Protein AF-A0A1J5NS57-F1 (afdb_monomer)

Secondary structure (DSSP, 8-state):
--------PPPEEEEEEEEHHHHHHHHHHGGG-TTEEEEEEEESSGGGHHHHHHHHTTTSSEEEESSHHHHHHHHHH---SS-EEEPPP-HHHHHHHHHHHTTTS-TTSEEEESS-HHHHHHHHHHTT---TT-EEE-TTS---HHHHHHHHHHHHHTTS-SEEEES-HHHHHHHHHTT--EEE----HHHHHHHHHHHHHHHHHHHHHHT-EEEEEEEEE-----SSSSHHHHHHHHHHHHHHHHHHHTT-EEEEEETTEEEEEEEHHHHHHHTTTTT--HHHHHHHHHH--EEEEEEEEESSHHHHHHHHHHHHHHHHHH-SS-EEEE-TTSEEEEEETSSS--EEES----HHHHHHHHHHTS-HHHHHHHHHHHHHHT-SSEEHHHHHHHHTS-HHHHHHHHHHHHHTTSEEEEEEE-SSSSSPPEEEEEE--

Organism: Neomoorella thermoacetica (NCBI:txid1525)

Nearest PDB structures (foldseek):
  6jkq-assembly1_B  TM=3.969E-01  e=1.183E-03  Trypanosoma cruzi
  6jkq-assembly1_A  TM=3.854E-01  e=3.258E-03  Trypanosoma cruzi
  6kja-assembly1_C-2  TM=3.743E-01  e=9.523E-03  Escherichia coli K-12
  6kj9-assembly1_A  TM=3.748E-01  e=2.193E-02  Escherichia coli K-12
  6jl6-assembly1_C  TM=3.712E-01  e=7.667E-02  Trypanosoma cruzi

Radius of gyration: 30.93 Å; Cα contacts (8 Å, |Δi|>4): 770; chains: 1; bounding box: 76×73×90 Å

Foldseek 3Di:
DDDPDPPPDQAAEEEEEEAPVLLVVLCVLCVVPPSHHYDYDHDPDLVCLLVSCVVCLVPGQAYEYAADSSVVVNVVRDDGPRHYYYLYDALQLVVVFLVVLVVQFDPLAEEEEQDDPVRVCVNQVVVVHDCPLYHYHHPPDPDPLVVSLCVRVVCVVVVSTQAYEYCDPVSVVVCVVVVGRYDHGGDDVVSSNVRVVVVSVVVVVVVLQQQFKKKKKKAWPDPDPDPDDPVLVVVLVVLVVLVVVLCVQLVKDKDDPDSRMIMIMHGNNSVCVSLVNQQADVSLVCCCVPVVIAMEMFMATANDPVRRVVRSVVQSVVDVVQDRHFGWYQYHQQWIWDRHHDNWIFIFHPDDPPPVLVVLCVLLVHDSRVVRQQVRLVVRVVDQKDFLVSRCVRSSHDSVVSVVSQVSCVVSPQKDFPDWDDPDPDDDTTTIIGGPD

pLDDT: mean 82.92, std 13.58, range [32.19, 97.94]

Mean predicted aligned error: 14.67 Å

Structure (mmCIF, N/CA/C/O backbone):
data_AF-A0A1J5NS57-F1
#
_entry.id   AF-A0A1J5NS57-F1
#
loop_
_atom_site.group_PDB
_atom_site.id
_atom_site.type_symbol
_atom_site.label_atom_id
_atom_site.label_alt_id
_atom_site.label_comp_id
_atom_site.label_asym_id
_atom_site.label_entity_id
_atom_site.label_seq_id
_atom_site.pdbx_PDB_ins_code
_atom_site.Cartn_x
_atom_site.Cartn_y
_atom_site.Cartn_z
_atom_site.occupancy
_atom_site.B_iso_or_equiv
_atom_site.auth_seq_id
_atom_site.auth_comp_id
_atom_site.auth_asym_id
_atom_site.auth_atom_id
_atom_site.pdbx_PDB_model_num
ATOM 1 N N . MET A 1 1 ? -5.841 -37.467 20.281 1.00 34.16 1 MET A N 1
ATOM 2 C CA . MET A 1 1 ? -5.002 -36.617 19.411 1.00 34.16 1 MET A CA 1
ATOM 3 C C . MET A 1 1 ? -5.866 -36.153 18.255 1.00 34.16 1 MET A C 1
ATOM 5 O O . MET A 1 1 ? -6.023 -36.894 17.295 1.00 34.16 1 MET A O 1
ATOM 9 N N . ALA A 1 2 ? -6.527 -35.006 18.408 1.00 32.19 2 ALA A N 1
ATOM 10 C CA . ALA A 1 2 ? -7.358 -34.447 17.350 1.00 32.19 2 ALA A CA 1
ATOM 11 C C . ALA A 1 2 ? -6.462 -33.715 16.346 1.00 32.19 2 ALA A C 1
ATOM 13 O O . ALA A 1 2 ? -5.554 -32.977 16.726 1.00 32.19 2 ALA A O 1
ATOM 14 N N . ILE A 1 3 ? -6.706 -34.021 15.080 1.00 33.84 3 ILE A N 1
ATOM 15 C CA . ILE A 1 3 ? -6.032 -33.526 13.889 1.00 33.84 3 ILE A CA 1
ATOM 16 C C . ILE A 1 3 ? -6.131 -31.996 13.879 1.00 33.84 3 ILE A C 1
ATOM 18 O O . ILE A 1 3 ? -7.230 -31.453 13.935 1.00 33.84 3 ILE A O 1
ATOM 22 N N . TYR A 1 4 ? -4.986 -31.311 13.831 1.00 33.78 4 TYR A N 1
ATOM 23 C CA . TYR A 1 4 ? -4.931 -29.882 13.532 1.00 33.78 4 TYR A CA 1
ATOM 24 C C . TYR A 1 4 ? -5.522 -29.676 12.132 1.00 33.78 4 TYR A C 1
ATOM 26 O O . TYR A 1 4 ? -4.878 -29.978 11.127 1.00 33.78 4 TYR A O 1
ATOM 34 N N . GLU A 1 5 ? -6.756 -29.180 12.063 1.00 33.94 5 GLU A N 1
ATOM 35 C CA . GLU A 1 5 ? -7.270 -28.546 10.856 1.00 33.94 5 GLU A CA 1
ATOM 36 C C . GLU A 1 5 ? -6.315 -27.404 10.498 1.00 33.94 5 GLU A C 1
ATOM 38 O O . GLU A 1 5 ? -6.108 -26.472 11.282 1.00 33.94 5 GLU A O 1
ATOM 43 N N . LYS A 1 6 ? -5.694 -27.497 9.316 1.00 35.91 6 LYS A N 1
ATOM 44 C CA . LYS A 1 6 ? -5.040 -26.362 8.666 1.00 35.91 6 LYS A CA 1
ATOM 45 C C . LYS A 1 6 ? -6.092 -25.260 8.543 1.00 35.91 6 LYS A C 1
ATOM 47 O O . LYS A 1 6 ? -6.909 -25.292 7.627 1.00 35.91 6 LYS A O 1
ATOM 52 N N . ARG A 1 7 ? -6.087 -24.307 9.480 1.00 37.50 7 ARG A N 1
ATOM 53 C CA . ARG A 1 7 ? -6.792 -23.032 9.330 1.00 37.50 7 ARG A CA 1
ATOM 54 C C . ARG A 1 7 ? -6.365 -22.466 7.978 1.00 37.50 7 ARG A C 1
ATOM 56 O O . ARG A 1 7 ? -5.174 -22.266 7.758 1.00 37.50 7 ARG A O 1
ATOM 63 N N . HIS A 1 8 ? -7.316 -22.293 7.064 1.00 42.19 8 HIS A N 1
ATOM 64 C CA . HIS A 1 8 ? -7.071 -21.605 5.806 1.00 42.19 8 HIS A CA 1
ATOM 65 C C . HIS A 1 8 ? -6.582 -20.194 6.137 1.00 42.19 8 HIS A C 1
ATOM 67 O O . HIS A 1 8 ? -7.363 -19.355 6.584 1.00 42.19 8 HIS A O 1
ATOM 73 N N . GLU A 1 9 ? -5.278 -19.966 5.984 1.00 49.66 9 GLU A N 1
ATOM 74 C CA . GLU A 1 9 ? -4.706 -18.625 6.024 1.00 49.66 9 GLU A CA 1
ATOM 75 C C . GLU A 1 9 ? -5.414 -17.781 4.952 1.00 49.66 9 GLU A C 1
ATOM 77 O O . GLU A 1 9 ? -5.597 -18.263 3.827 1.00 49.66 9 GLU A O 1
ATOM 82 N N . PRO A 1 10 ? -5.884 -16.564 5.280 1.00 53.59 10 PRO A N 1
ATOM 83 C CA . PRO A 1 10 ? -6.537 -15.708 4.304 1.00 53.59 10 PRO A CA 1
ATOM 84 C C . PRO A 1 10 ? -5.535 -15.369 3.202 1.00 53.59 10 PRO A C 1
ATOM 86 O O . PRO A 1 10 ? -4.432 -14.887 3.453 1.00 53.59 10 PRO A O 1
ATOM 89 N N . ILE A 1 11 ? -5.928 -15.684 1.976 1.00 68.12 11 ILE A N 1
ATOM 90 C CA . ILE A 1 11 ? -5.087 -15.585 0.793 1.00 68.12 11 ILE A CA 1
ATOM 91 C C . ILE A 1 11 ? -5.151 -14.142 0.278 1.00 68.12 11 ILE A C 1
ATOM 93 O O . ILE A 1 11 ? -6.219 -13.699 -0.145 1.00 68.12 11 ILE A O 1
ATOM 97 N N . PHE A 1 12 ? -4.024 -13.425 0.294 1.00 82.88 12 PHE A N 1
ATOM 98 C CA . PHE A 1 12 ? -3.944 -12.052 -0.214 1.00 82.88 12 PHE A CA 1
ATOM 99 C C . PHE A 1 12 ? -4.018 -12.068 -1.746 1.00 82.88 12 PHE A C 1
ATOM 101 O O . PHE A 1 12 ? -3.207 -12.728 -2.405 1.00 82.88 12 PHE A O 1
ATOM 108 N N . THR A 1 13 ? -5.013 -11.393 -2.318 1.00 91.06 13 THR A N 1
ATOM 109 C CA . THR A 1 13 ? -5.328 -11.475 -3.749 1.00 91.06 13 THR A CA 1
ATOM 110 C C . THR A 1 13 ? -4.775 -10.269 -4.499 1.00 91.06 13 THR A C 1
ATOM 112 O O . THR A 1 13 ? -5.080 -9.126 -4.169 1.00 91.06 13 THR A O 1
ATOM 115 N N . VAL A 1 14 ? -3.991 -10.519 -5.549 1.00 93.56 14 VAL A N 1
ATOM 116 C CA . VAL A 1 14 ? -3.338 -9.479 -6.356 1.00 93.56 14 VAL A CA 1
ATOM 117 C C . VAL A 1 14 ? -3.740 -9.626 -7.822 1.00 93.56 14 VAL A C 1
ATOM 119 O O . VAL A 1 14 ? -3.496 -10.668 -8.432 1.00 93.56 14 VAL A O 1
ATOM 122 N N . ALA A 1 15 ? -4.321 -8.583 -8.416 1.00 95.25 15 ALA A N 1
ATOM 123 C CA . ALA A 1 15 ? -4.555 -8.539 -9.859 1.00 95.25 15 ALA A CA 1
ATOM 124 C C . ALA A 1 15 ? -3.258 -8.178 -10.592 1.00 95.25 15 ALA A C 1
ATOM 126 O O . ALA A 1 15 ? -2.667 -7.138 -10.321 1.00 95.25 15 ALA A O 1
ATOM 127 N N . VAL A 1 16 ? -2.827 -9.005 -11.542 1.00 96.56 16 VAL A N 1
ATOM 128 C CA . VAL A 1 16 ? -1.645 -8.764 -12.376 1.00 96.56 16 VAL A CA 1
ATOM 129 C C . VAL A 1 16 ? -2.092 -8.224 -13.729 1.00 96.56 16 VAL A C 1
ATOM 131 O O . VAL A 1 16 ? -2.644 -8.967 -14.541 1.00 96.56 16 VAL A O 1
ATOM 134 N N . VAL A 1 17 ? -1.848 -6.940 -13.974 1.00 95.75 17 VAL A N 1
ATOM 135 C CA . VAL A 1 17 ? -2.260 -6.225 -15.188 1.00 95.75 17 VAL A CA 1
ATOM 136 C C . VAL A 1 17 ? -1.058 -6.029 -16.103 1.00 95.75 17 VAL A C 1
ATOM 138 O O . VAL A 1 17 ? -0.048 -5.449 -15.709 1.00 95.75 17 VAL A O 1
ATOM 141 N N . GLY A 1 18 ? -1.149 -6.505 -17.339 1.00 93.25 18 GLY A N 1
ATOM 142 C CA . GLY A 1 18 ? -0.015 -6.469 -18.255 1.00 93.25 18 GLY A CA 1
ATOM 143 C C . GLY A 1 18 ? -0.306 -7.093 -19.614 1.00 93.25 18 GLY A C 1
ATOM 144 O O . GLY A 1 18 ? -1.367 -7.684 -19.809 1.00 93.25 18 GLY A O 1
ATOM 145 N N . PRO A 1 19 ? 0.653 -7.048 -20.547 1.00 91.06 19 PRO A N 1
ATOM 146 C CA . PRO A 1 19 ? 0.601 -7.867 -21.748 1.00 91.06 19 PRO A CA 1
ATOM 147 C C . PRO A 1 19 ? 0.589 -9.366 -21.402 1.00 91.06 19 PRO A C 1
ATOM 149 O O . PRO A 1 19 ? 1.212 -9.793 -20.427 1.00 91.06 19 PRO A O 1
ATOM 152 N N . VAL A 1 20 ? -0.096 -10.174 -22.219 1.00 91.38 20 VAL A N 1
ATOM 153 C CA . VAL A 1 20 ? -0.366 -11.611 -21.971 1.00 91.38 20 VAL A CA 1
ATOM 154 C C . VAL A 1 20 ? 0.871 -12.409 -21.531 1.00 91.38 20 VAL A C 1
ATOM 156 O O . VAL A 1 20 ? 0.817 -13.178 -20.574 1.00 91.38 20 VAL A O 1
ATOM 159 N N . ASP A 1 21 ? 1.997 -12.233 -22.214 1.00 90.50 21 ASP A N 1
ATOM 160 C CA . ASP A 1 21 ? 3.257 -12.926 -21.938 1.00 90.50 21 ASP A CA 1
ATOM 161 C C . ASP A 1 21 ? 3.867 -12.539 -20.585 1.00 90.50 21 ASP A C 1
ATOM 163 O O . ASP A 1 21 ? 4.327 -13.413 -19.849 1.00 90.50 21 ASP A O 1
ATOM 167 N N . LEU A 1 22 ? 3.824 -11.254 -20.222 1.00 93.06 22 LEU A N 1
ATOM 168 C CA . LEU A 1 22 ? 4.337 -10.777 -18.939 1.00 93.06 22 LEU A CA 1
ATOM 169 C C . LEU A 1 22 ? 3.433 -11.192 -17.779 1.00 93.06 22 LEU A C 1
ATOM 171 O O . LEU A 1 22 ? 3.941 -11.570 -16.721 1.00 93.06 22 LEU A O 1
ATOM 175 N N . VAL A 1 23 ? 2.112 -11.193 -17.980 1.00 95.38 23 VAL A N 1
ATOM 176 C CA . VAL A 1 23 ? 1.160 -11.731 -16.998 1.00 95.38 23 VAL A CA 1
ATOM 177 C C . VAL A 1 23 ? 1.462 -13.206 -16.747 1.00 95.38 23 VAL A C 1
ATOM 179 O O . VAL A 1 23 ? 1.704 -13.586 -15.605 1.00 95.38 23 VAL A O 1
ATOM 182 N N . ASN A 1 24 ? 1.555 -14.025 -17.797 1.00 94.00 24 ASN A N 1
ATOM 183 C CA . ASN A 1 24 ? 1.862 -15.452 -17.665 1.00 94.00 24 ASN A CA 1
ATOM 184 C C . ASN A 1 24 ? 3.211 -15.700 -16.971 1.00 94.00 24 ASN A C 1
ATOM 186 O O . ASN A 1 24 ? 3.302 -16.551 -16.085 1.00 94.00 24 ASN A O 1
ATOM 190 N N . LYS A 1 25 ? 4.246 -14.925 -17.321 1.00 93.50 25 LYS A N 1
ATOM 191 C CA . LYS A 1 25 ? 5.561 -14.991 -16.665 1.00 93.50 25 LYS A CA 1
ATOM 192 C C . LYS A 1 25 ? 5.462 -14.675 -15.170 1.00 93.50 25 LYS A C 1
ATOM 194 O O . LYS A 1 25 ? 6.023 -15.398 -14.351 1.00 93.50 25 LYS A O 1
ATOM 199 N N . THR A 1 26 ? 4.707 -13.641 -14.811 1.00 94.75 26 THR A N 1
ATOM 200 C CA . THR A 1 26 ? 4.504 -13.219 -13.416 1.00 94.75 26 THR A CA 1
ATOM 201 C C . THR A 1 26 ? 3.738 -14.279 -12.622 1.00 94.75 26 THR A C 1
ATOM 203 O O . THR A 1 26 ? 4.151 -14.637 -11.521 1.00 94.75 26 THR A O 1
ATOM 206 N N . LEU A 1 27 ? 2.680 -14.856 -13.205 1.00 93.75 27 LEU A N 1
ATOM 207 C CA . LEU A 1 27 ? 1.918 -15.958 -12.607 1.00 93.75 27 LEU A CA 1
ATOM 208 C C . LEU A 1 27 ? 2.791 -17.198 -12.359 1.00 93.75 27 LEU A C 1
ATOM 210 O O . LEU A 1 27 ? 2.662 -17.840 -11.322 1.00 93.75 27 LEU A O 1
ATOM 214 N N . CYS A 1 28 ? 3.717 -17.519 -13.266 1.00 91.50 28 CYS A N 1
ATOM 215 C CA . CYS A 1 28 ? 4.641 -18.642 -13.087 1.00 91.50 28 CYS A CA 1
ATOM 216 C C . CYS A 1 28 ? 5.635 -18.412 -11.933 1.00 91.50 28 CYS A C 1
ATOM 218 O O . CYS A 1 28 ? 5.943 -19.339 -11.177 1.00 91.50 28 CYS A O 1
ATOM 220 N N . LEU A 1 29 ? 6.126 -17.179 -11.777 1.00 90.25 29 LEU A N 1
ATOM 221 C CA . LEU A 1 29 ? 7.046 -16.797 -10.698 1.00 90.25 29 LEU A CA 1
ATOM 222 C C . LEU A 1 29 ? 6.356 -16.742 -9.323 1.00 90.25 29 LEU A C 1
ATOM 224 O O . LEU A 1 29 ? 7.022 -16.898 -8.298 1.00 90.25 29 LEU A O 1
ATOM 228 N N . ALA A 1 30 ? 5.027 -16.611 -9.301 1.00 84.38 30 ALA A N 1
ATOM 229 C CA . ALA A 1 30 ? 4.205 -16.579 -8.091 1.00 84.38 30 ALA A CA 1
ATOM 230 C C . ALA A 1 30 ? 4.308 -17.838 -7.226 1.00 84.38 30 ALA A C 1
ATOM 232 O O . ALA A 1 30 ? 4.079 -17.765 -6.024 1.00 84.38 30 ALA A O 1
ATOM 233 N N . ASN A 1 31 ? 4.699 -18.980 -7.802 1.00 77.06 31 ASN A N 1
ATOM 234 C CA . ASN A 1 31 ? 4.859 -20.242 -7.069 1.00 77.06 31 ASN A CA 1
ATOM 235 C C . ASN A 1 31 ? 5.846 -20.147 -5.889 1.00 77.06 31 ASN A C 1
ATOM 237 O O . ASN A 1 31 ? 5.831 -20.995 -5.002 1.00 77.06 31 ASN A O 1
ATOM 241 N N . ARG A 1 32 ? 6.700 -19.114 -5.864 1.00 77.94 32 ARG A N 1
ATOM 242 C CA . ARG A 1 32 ? 7.624 -18.814 -4.758 1.00 77.94 32 ARG A CA 1
ATOM 243 C C . ARG A 1 32 ? 6.940 -18.137 -3.557 1.00 77.94 32 ARG A C 1
ATOM 245 O O . ARG A 1 32 ? 7.545 -18.055 -2.495 1.00 77.94 32 ARG A O 1
ATOM 252 N N . PHE A 1 33 ? 5.692 -17.690 -3.713 1.00 79.06 33 PHE A N 1
ATOM 253 C CA . PHE A 1 33 ? 4.922 -16.911 -2.740 1.00 79.06 33 PHE A CA 1
ATOM 254 C C . PHE A 1 33 ? 3.562 -17.582 -2.459 1.00 79.06 33 PHE A C 1
ATOM 256 O O . PHE A 1 33 ? 2.536 -17.127 -2.961 1.00 79.06 33 PHE A O 1
ATOM 263 N N . PRO A 1 34 ? 3.513 -18.660 -1.652 1.00 69.75 34 PRO A N 1
ATOM 264 C CA . PRO A 1 34 ? 2.307 -19.483 -1.476 1.00 69.75 34 PRO A CA 1
ATOM 265 C C . PRO A 1 34 ? 1.106 -18.737 -0.873 1.00 69.75 34 PRO A C 1
ATOM 267 O O . PRO A 1 34 ? -0.033 -19.155 -1.065 1.00 69.75 34 PRO A O 1
ATOM 270 N N . ASN A 1 35 ? 1.353 -17.622 -0.183 1.00 76.25 35 ASN A N 1
ATOM 271 C CA . ASN A 1 35 ? 0.323 -16.807 0.465 1.00 76.25 35 ASN A CA 1
ATOM 272 C C . ASN A 1 35 ? -0.171 -15.641 -0.416 1.00 76.25 35 ASN A C 1
ATOM 274 O O . ASN A 1 35 ? -1.018 -14.860 0.019 1.00 76.25 35 ASN A O 1
ATOM 278 N N . LEU A 1 36 ? 0.330 -15.533 -1.654 1.00 85.25 36 LEU A N 1
ATOM 279 C CA . LEU A 1 36 ? -0.178 -14.624 -2.678 1.00 85.25 36 LEU A CA 1
ATOM 280 C C . LEU A 1 36 ? -1.011 -15.398 -3.700 1.00 85.25 36 LEU A C 1
ATOM 282 O O . LEU A 1 36 ? -0.516 -16.303 -4.370 1.00 85.25 36 LEU A O 1
ATOM 286 N N . LYS A 1 37 ? -2.261 -14.984 -3.902 1.00 90.19 37 LYS A N 1
ATOM 287 C CA . LYS A 1 37 ? -3.068 -15.437 -5.038 1.00 90.19 37 LYS A CA 1
ATOM 288 C C . LYS A 1 37 ? -3.060 -14.383 -6.113 1.00 90.19 37 LYS A C 1
ATOM 290 O O . LYS A 1 37 ? -3.683 -13.334 -5.983 1.00 90.19 37 LYS A O 1
ATOM 295 N N . LEU A 1 38 ? -2.371 -14.697 -7.198 1.00 92.56 38 LEU A N 1
ATOM 296 C CA . LEU A 1 38 ? -2.352 -13.831 -8.358 1.00 92.56 38 LEU A CA 1
ATOM 297 C C . LEU A 1 38 ? -3.529 -14.147 -9.282 1.00 92.56 38 LEU A C 1
ATOM 299 O O . LEU A 1 38 ? -3.797 -15.306 -9.604 1.00 92.56 38 LEU A O 1
ATOM 303 N N . GLN A 1 39 ? -4.203 -13.099 -9.736 1.00 93.69 39 GLN A N 1
ATOM 304 C CA . GLN A 1 39 ? -5.234 -13.150 -10.762 1.00 93.69 39 GLN A CA 1
ATOM 305 C C . GLN A 1 39 ? -4.722 -12.424 -12.004 1.00 93.69 39 GLN A C 1
ATOM 307 O O . GLN A 1 39 ? -4.446 -11.230 -11.959 1.00 93.69 39 GLN A O 1
ATOM 312 N N . GLY A 1 40 ? -4.588 -13.133 -13.124 1.00 94.06 40 GLY A N 1
ATOM 313 C CA . GLY A 1 40 ? -4.152 -12.524 -14.380 1.00 94.06 40 GLY A CA 1
ATOM 314 C C . GLY A 1 40 ? -5.235 -11.645 -15.009 1.00 94.06 40 GLY A C 1
ATOM 315 O O . GLY A 1 40 ? -6.375 -12.078 -15.172 1.00 94.06 40 GLY A O 1
ATOM 316 N N . CYS A 1 41 ? -4.865 -10.431 -15.406 1.00 94.88 41 CYS A N 1
ATOM 317 C CA . CYS A 1 41 ? -5.709 -9.472 -16.117 1.00 94.88 41 CYS A CA 1
ATOM 318 C C . CYS A 1 41 ? -4.962 -8.953 -17.358 1.00 94.88 41 CYS A C 1
ATOM 320 O O . CYS A 1 41 ? -4.437 -7.836 -17.343 1.00 94.88 41 CYS A O 1
ATOM 322 N N . PRO A 1 42 ? -4.842 -9.777 -18.415 1.00 94.12 42 PRO A N 1
ATOM 323 C CA . PRO A 1 42 ? -4.097 -9.395 -19.602 1.00 94.12 42 PRO A CA 1
ATOM 324 C C . PRO A 1 42 ? -4.818 -8.317 -20.422 1.00 94.12 42 PRO A C 1
ATOM 326 O O . PRO A 1 42 ? -6.045 -8.323 -20.498 1.00 94.12 42 PRO A O 1
ATOM 329 N N . TYR A 1 43 ? -4.052 -7.453 -21.090 1.00 89.25 43 TYR A N 1
ATOM 330 C CA . TYR A 1 43 ? -4.548 -6.531 -22.121 1.00 89.25 43 TYR A CA 1
ATOM 331 C C . TYR A 1 43 ? -3.800 -6.719 -23.447 1.00 89.25 43 TYR A C 1
ATOM 333 O O . TYR A 1 43 ? -2.661 -7.205 -23.463 1.00 89.25 43 TYR A O 1
ATOM 341 N N . ALA A 1 44 ? -4.437 -6.335 -24.557 1.00 83.31 44 ALA A N 1
ATOM 342 C CA . ALA A 1 44 ? -3.790 -6.270 -25.866 1.00 83.31 44 ALA A CA 1
ATOM 343 C C . ALA A 1 44 ? -3.263 -4.858 -26.148 1.00 83.31 44 ALA A C 1
ATOM 345 O O . ALA A 1 44 ? -2.127 -4.715 -26.597 1.00 83.31 44 ALA A O 1
ATOM 346 N N . GLU A 1 45 ? -4.060 -3.842 -25.815 1.00 79.38 45 GLU A N 1
ATOM 347 C CA . GLU A 1 45 ? -3.740 -2.428 -25.996 1.00 79.38 45 GLU A CA 1
ATOM 348 C C . GLU A 1 45 ? -3.776 -1.681 -24.658 1.00 79.38 45 GLU A C 1
ATOM 350 O O . GLU A 1 45 ? -4.657 -1.883 -23.819 1.00 79.38 45 GLU A O 1
ATOM 355 N N . GLU A 1 46 ? -2.855 -0.736 -24.462 1.00 77.06 46 GLU A N 1
ATOM 356 C CA . GLU A 1 46 ? -2.749 0.030 -23.216 1.00 77.06 46 GLU A CA 1
ATOM 357 C C . GLU A 1 46 ? -4.002 0.885 -22.932 1.00 77.06 46 GLU A C 1
ATOM 359 O O . GLU A 1 46 ? -4.160 1.415 -21.833 1.00 77.06 46 GLU A O 1
ATOM 364 N N . ALA A 1 47 ? -4.882 1.088 -23.921 1.00 78.81 47 ALA A N 1
ATOM 365 C CA . ALA A 1 47 ? -6.153 1.803 -23.760 1.00 78.81 47 ALA A CA 1
ATOM 366 C C . ALA A 1 47 ? -7.176 1.014 -22.919 1.00 78.81 47 ALA A C 1
ATOM 368 O O . ALA A 1 47 ? -8.099 1.592 -22.351 1.00 78.81 47 ALA A O 1
ATOM 369 N N . GLU A 1 48 ? -7.009 -0.305 -22.804 1.00 84.88 48 GLU A N 1
ATOM 370 C CA . GLU A 1 48 ? -7.904 -1.175 -22.035 1.00 84.88 48 GLU A CA 1
ATOM 371 C C . GLU A 1 48 ? -7.634 -1.106 -20.521 1.00 84.88 48 GLU A C 1
ATOM 373 O O . GLU A 1 48 ? -8.492 -1.463 -19.707 1.00 84.88 48 GLU A O 1
ATOM 378 N N . VAL A 1 49 ? -6.450 -0.619 -20.133 1.00 87.25 49 VAL A N 1
ATOM 379 C CA . VAL A 1 49 ? -5.927 -0.680 -18.762 1.00 87.25 49 VAL A CA 1
ATOM 380 C C . VAL A 1 49 ? -6.864 -0.017 -17.752 1.00 87.25 49 VAL A C 1
ATOM 382 O O . VAL A 1 49 ? -7.168 -0.611 -16.718 1.00 87.25 49 VAL A O 1
ATOM 385 N N . ALA A 1 50 ? -7.377 1.179 -18.045 1.00 86.19 50 ALA A N 1
ATOM 386 C CA . ALA A 1 50 ? -8.244 1.898 -17.113 1.00 86.19 50 ALA A CA 1
ATOM 387 C C . ALA A 1 50 ? -9.549 1.138 -16.820 1.00 86.19 50 ALA A C 1
ATOM 389 O O . ALA A 1 50 ? -10.013 1.101 -15.679 1.00 86.19 50 ALA A O 1
ATOM 390 N N . ASN A 1 51 ? -10.126 0.473 -17.826 1.00 87.00 51 ASN A N 1
ATOM 391 C CA . ASN A 1 51 ? -11.332 -0.332 -17.641 1.00 87.00 51 ASN A CA 1
ATOM 392 C C . ASN A 1 51 ? -11.048 -1.592 -16.819 1.00 87.00 51 ASN A C 1
ATOM 394 O O . ASN A 1 51 ? -11.821 -1.904 -15.911 1.00 87.00 51 ASN A O 1
ATOM 398 N N . LEU A 1 52 ? -9.919 -2.267 -17.062 1.00 88.38 52 LEU A N 1
ATOM 399 C CA . LEU A 1 52 ? -9.494 -3.405 -16.242 1.00 88.38 52 LEU A CA 1
ATOM 400 C C . LEU A 1 52 ? -9.373 -3.001 -14.769 1.00 88.38 52 LEU A C 1
ATOM 402 O O . LEU A 1 52 ? -9.981 -3.632 -13.906 1.00 88.38 52 LEU A O 1
ATOM 406 N N . VAL A 1 53 ? -8.700 -1.889 -14.478 1.00 88.94 53 VAL A N 1
ATOM 407 C CA . VAL A 1 53 ? -8.526 -1.391 -13.105 1.00 88.94 53 VAL A CA 1
ATOM 408 C C . VAL A 1 53 ? -9.870 -1.044 -12.456 1.00 88.94 53 VAL A C 1
ATOM 410 O O . VAL A 1 53 ? -10.130 -1.470 -11.330 1.00 88.94 53 VAL A O 1
ATOM 413 N N . ARG A 1 54 ? -10.783 -0.367 -13.170 1.00 87.75 54 ARG A N 1
ATOM 414 C CA . ARG A 1 54 ? -12.137 -0.069 -12.659 1.00 87.75 54 ARG A CA 1
ATOM 415 C C . ARG A 1 54 ? -12.905 -1.333 -12.276 1.00 87.75 54 ARG A C 1
ATOM 417 O O . ARG A 1 54 ? -13.568 -1.332 -11.241 1.00 87.75 54 ARG A O 1
ATOM 424 N N . THR A 1 55 ? -12.794 -2.409 -13.056 1.00 86.12 55 THR A N 1
ATOM 425 C CA . THR A 1 55 ? -13.468 -3.678 -12.727 1.00 86.12 55 THR A CA 1
ATOM 426 C C . THR A 1 55 ? -12.842 -4.396 -11.533 1.00 86.12 55 THR A C 1
ATOM 428 O O . THR A 1 55 ? -13.574 -4.967 -10.726 1.00 86.12 55 THR A O 1
ATOM 431 N N . GLN A 1 56 ? -11.513 -4.346 -11.398 1.00 84.50 56 GLN A N 1
ATOM 432 C CA . GLN A 1 56 ? -10.784 -5.156 -10.422 1.00 84.50 56 GLN A CA 1
ATOM 433 C C . GLN A 1 56 ? -10.580 -4.478 -9.069 1.00 84.50 56 GLN A C 1
ATOM 435 O O . GLN A 1 56 ? -10.523 -5.187 -8.072 1.00 84.50 56 GLN A O 1
ATOM 440 N N . HIS A 1 57 ? -10.511 -3.144 -8.983 1.00 80.25 57 HIS A N 1
ATOM 441 C CA . HIS A 1 57 ? -10.058 -2.473 -7.754 1.00 80.25 57 HIS A CA 1
ATOM 442 C C . HIS A 1 57 ? -10.858 -2.830 -6.486 1.00 80.25 57 HIS A C 1
ATOM 444 O O . HIS A 1 57 ? -10.297 -2.795 -5.403 1.00 80.25 57 HIS A O 1
ATOM 450 N N . ARG A 1 58 ? -12.131 -3.241 -6.584 1.00 78.81 58 ARG A N 1
ATOM 451 C CA . ARG A 1 58 ? -12.945 -3.678 -5.423 1.00 78.81 58 ARG A CA 1
ATOM 452 C C . ARG A 1 58 ? -12.975 -5.189 -5.182 1.00 78.81 58 ARG A C 1
ATOM 454 O O . ARG A 1 58 ? -13.677 -5.639 -4.283 1.00 78.81 58 ARG A O 1
ATOM 461 N N . GLN A 1 59 ? -12.302 -5.966 -6.023 1.00 85.44 59 GLN A N 1
ATOM 462 C CA . GLN A 1 59 ? -12.318 -7.433 -5.999 1.00 85.44 59 GLN A CA 1
ATOM 463 C C . GLN A 1 59 ? -11.001 -8.028 -5.494 1.00 85.44 59 GLN A C 1
ATOM 465 O O . GLN A 1 59 ? -10.954 -9.215 -5.183 1.00 85.44 59 GLN A O 1
ATOM 470 N N . VAL A 1 60 ? -9.943 -7.218 -5.431 1.00 89.62 60 VAL A N 1
ATOM 471 C CA . VAL A 1 60 ? -8.593 -7.637 -5.048 1.00 89.62 60 VAL A CA 1
ATOM 472 C C . VAL A 1 60 ? -8.022 -6.708 -3.986 1.00 89.62 60 VAL A C 1
ATOM 474 O O . VAL A 1 60 ? -8.426 -5.550 -3.886 1.00 89.62 60 VAL A O 1
ATOM 477 N N . ASP A 1 61 ? -7.048 -7.207 -3.232 1.00 87.50 61 ASP A N 1
ATOM 478 C CA . ASP A 1 61 ? -6.376 -6.449 -2.178 1.00 87.50 61 ASP A CA 1
ATOM 479 C C . ASP A 1 61 ? -5.277 -5.528 -2.737 1.00 87.50 61 ASP A C 1
ATOM 481 O O . ASP A 1 61 ? -4.867 -4.566 -2.087 1.00 87.50 61 ASP A O 1
ATOM 485 N N . MET A 1 62 ? -4.780 -5.818 -3.945 1.00 90.94 62 MET A N 1
ATOM 486 C CA . MET A 1 62 ? -3.731 -5.051 -4.618 1.00 90.94 62 MET A CA 1
ATOM 487 C C . MET A 1 62 ? -3.774 -5.236 -6.138 1.00 90.94 62 MET A C 1
ATOM 489 O O . MET A 1 62 ? -4.176 -6.285 -6.643 1.00 90.94 62 MET A O 1
ATOM 493 N N . ILE A 1 63 ? -3.286 -4.241 -6.878 1.00 94.62 63 ILE A N 1
ATOM 494 C CA . ILE A 1 63 ? -3.053 -4.328 -8.323 1.00 94.62 63 ILE A CA 1
ATOM 495 C C . ILE A 1 63 ? -1.550 -4.208 -8.603 1.00 94.62 63 ILE A C 1
ATOM 497 O O . ILE A 1 63 ? -0.899 -3.282 -8.132 1.00 94.62 63 ILE A O 1
ATOM 501 N N . LEU A 1 64 ? -0.997 -5.129 -9.388 1.00 95.62 64 LEU A N 1
ATOM 502 C CA . LEU A 1 64 ? 0.395 -5.145 -9.830 1.00 95.62 64 LEU A CA 1
ATOM 503 C C . LEU A 1 64 ? 0.442 -5.004 -11.351 1.00 95.62 64 LEU A C 1
ATOM 505 O O . LEU A 1 64 ? -0.048 -5.863 -12.080 1.00 95.62 64 LEU A O 1
ATOM 509 N N . PHE A 1 65 ? 1.070 -3.941 -11.840 1.00 95.38 65 PHE A N 1
ATOM 510 C CA . PHE A 1 65 ? 1.311 -3.723 -13.260 1.00 95.38 65 PHE A CA 1
ATOM 511 C C . PHE A 1 65 ? 2.655 -4.319 -13.673 1.00 95.38 65 PHE A C 1
ATOM 513 O O . PHE A 1 65 ? 3.675 -4.086 -13.026 1.00 95.38 65 PHE A O 1
ATOM 520 N N . THR A 1 66 ? 2.700 -5.050 -14.784 1.00 93.44 66 THR A N 1
ATOM 521 C CA . THR A 1 66 ? 3.958 -5.638 -15.279 1.00 93.44 66 THR A CA 1
ATOM 522 C C . THR A 1 66 ? 4.916 -4.608 -15.895 1.00 93.44 66 THR A C 1
ATOM 524 O O . THR A 1 66 ? 5.994 -4.982 -16.348 1.00 93.44 66 THR A O 1
ATOM 527 N N . GLY A 1 67 ? 4.524 -3.332 -15.949 1.00 88.25 67 GLY A N 1
ATOM 528 C CA . GLY A 1 67 ? 5.327 -2.218 -16.448 1.00 88.25 67 GLY A CA 1
ATOM 529 C C . GLY A 1 67 ? 4.731 -0.862 -16.064 1.00 88.25 67 GLY A C 1
ATOM 530 O O . GLY A 1 67 ? 3.561 -0.767 -15.679 1.00 88.25 67 GLY A O 1
ATOM 531 N N . GLN A 1 68 ? 5.547 0.186 -16.161 1.00 85.69 68 GLN A N 1
ATOM 532 C CA . GLN A 1 68 ? 5.228 1.520 -15.649 1.00 85.69 68 GLN A CA 1
ATOM 533 C C . GLN A 1 68 ? 4.161 2.261 -16.479 1.00 85.69 68 GLN A C 1
ATOM 535 O O . GLN A 1 68 ? 3.285 2.888 -15.884 1.00 85.69 68 GLN A O 1
ATOM 540 N N . VAL A 1 69 ? 4.149 2.098 -17.810 1.00 81.62 69 VAL A N 1
ATOM 541 C CA . VAL A 1 69 ? 3.159 2.724 -18.722 1.00 81.62 69 VAL A CA 1
ATOM 542 C C . VAL A 1 69 ? 1.727 2.449 -18.294 1.00 81.62 69 VAL A C 1
ATOM 544 O O . VAL A 1 69 ? 0.909 3.362 -18.155 1.00 81.62 69 VAL A O 1
ATOM 547 N N . ALA A 1 70 ? 1.411 1.175 -18.068 1.00 85.88 70 ALA A N 1
ATOM 548 C CA . ALA A 1 70 ? 0.068 0.765 -17.688 1.00 85.88 70 ALA A CA 1
ATOM 549 C C . ALA A 1 70 ? -0.323 1.351 -16.321 1.00 85.88 70 ALA A C 1
ATOM 551 O O . ALA A 1 70 ? -1.439 1.842 -16.151 1.00 85.88 70 ALA A O 1
ATOM 552 N N . TYR A 1 71 ? 0.614 1.370 -15.369 1.00 89.56 71 TYR A N 1
ATOM 553 C CA . TYR A 1 71 ? 0.401 1.972 -14.056 1.00 89.56 71 TYR A CA 1
ATOM 554 C C . TYR A 1 71 ? 0.106 3.473 -14.144 1.00 89.56 71 TYR A C 1
ATOM 556 O O . TYR A 1 71 ? -0.866 3.937 -13.551 1.00 89.56 71 TYR A O 1
ATOM 564 N N . GLN A 1 72 ? 0.903 4.232 -14.901 1.00 83.25 72 GLN A N 1
ATOM 565 C CA . GLN A 1 72 ? 0.726 5.681 -15.021 1.00 83.25 72 GLN A CA 1
ATOM 566 C C . GLN A 1 72 ? -0.618 6.034 -15.662 1.00 83.25 72 GLN A C 1
ATOM 568 O O . GLN A 1 72 ? -1.334 6.894 -15.150 1.00 83.25 72 GLN A O 1
ATOM 573 N N . ARG A 1 73 ? -1.009 5.319 -16.725 1.00 81.19 73 ARG A N 1
ATOM 574 C CA . ARG A 1 73 ? -2.333 5.475 -17.347 1.00 81.19 73 ARG A CA 1
ATOM 575 C C . ARG A 1 73 ? -3.465 5.209 -16.363 1.00 81.19 73 ARG A C 1
ATOM 577 O O . ARG A 1 73 ? -4.389 6.010 -16.250 1.00 81.19 73 ARG A O 1
ATOM 584 N N . ALA A 1 74 ? -3.377 4.108 -15.618 1.00 86.88 74 ALA A N 1
ATOM 585 C CA . ALA A 1 74 ? -4.364 3.783 -14.599 1.00 86.88 74 ALA A CA 1
ATOM 586 C C . ALA A 1 74 ? -4.462 4.877 -13.525 1.00 86.88 74 ALA A C 1
ATOM 588 O O . ALA A 1 74 ? -5.567 5.291 -13.186 1.00 86.88 74 ALA A O 1
ATOM 589 N N . ALA A 1 75 ? -3.323 5.372 -13.034 1.00 84.81 75 ALA A N 1
ATOM 590 C CA . ALA A 1 75 ? -3.262 6.397 -11.995 1.00 84.81 75 ALA A CA 1
ATOM 591 C C . ALA A 1 75 ? -3.842 7.754 -12.437 1.00 84.81 75 ALA A C 1
ATOM 593 O O . ALA A 1 75 ? -4.340 8.505 -11.602 1.00 84.81 75 ALA A O 1
ATOM 594 N N . MET A 1 76 ? -3.803 8.073 -13.735 1.00 82.44 76 MET A N 1
ATOM 595 C CA . MET A 1 76 ? -4.402 9.298 -14.282 1.00 82.44 76 MET A CA 1
ATOM 596 C C . MET A 1 76 ? -5.917 9.186 -14.489 1.00 82.44 76 MET A C 1
ATOM 598 O O . MET A 1 76 ? -6.632 10.178 -14.368 1.00 82.44 76 MET A O 1
ATOM 602 N N . GLU A 1 77 ? -6.415 7.993 -14.817 1.00 82.38 77 GLU A N 1
ATOM 603 C CA . GLU A 1 77 ? -7.809 7.789 -15.227 1.00 82.38 77 GLU A CA 1
ATOM 604 C C . GLU A 1 77 ? -8.711 7.177 -14.146 1.00 82.38 77 GLU A C 1
ATOM 606 O O . GLU A 1 77 ? -9.941 7.145 -14.305 1.00 82.38 77 GLU A O 1
ATOM 611 N N . VAL A 1 78 ? -8.128 6.635 -13.074 1.00 82.12 78 VAL A N 1
ATOM 612 C CA . VAL A 1 78 ? -8.853 5.893 -12.041 1.00 82.12 78 VAL A CA 1
ATOM 613 C C . VAL A 1 78 ? -8.402 6.318 -10.647 1.00 82.12 78 VAL A C 1
ATOM 615 O O . VAL A 1 78 ? -7.258 6.122 -10.255 1.00 82.12 78 VAL A O 1
ATOM 618 N N . THR A 1 79 ? -9.344 6.825 -9.853 1.00 78.50 79 THR A N 1
ATOM 619 C CA . THR A 1 79 ? -9.178 6.979 -8.404 1.00 78.50 79 THR A CA 1
ATOM 620 C C . THR A 1 79 ? -9.490 5.649 -7.722 1.00 78.50 79 THR A C 1
ATOM 622 O O . THR A 1 79 ? -10.622 5.165 -7.813 1.00 78.50 79 THR A O 1
ATOM 625 N N . SER A 1 80 ? -8.502 5.055 -7.057 1.00 76.12 80 SER A N 1
ATOM 626 C CA . SER A 1 80 ? -8.614 3.762 -6.377 1.00 76.12 80 SER A CA 1
ATOM 627 C C . SER A 1 80 ? -7.988 3.844 -4.985 1.00 76.12 80 SER A C 1
ATOM 629 O O . SER A 1 80 ? -6.853 4.294 -4.861 1.00 76.12 80 SER A O 1
ATOM 631 N N . ASP A 1 81 ? -8.700 3.361 -3.963 1.00 77.88 81 ASP A N 1
ATOM 632 C CA . ASP A 1 81 ? -8.151 3.180 -2.607 1.00 77.88 81 ASP A CA 1
ATOM 633 C C . ASP A 1 81 ? -7.272 1.917 -2.500 1.00 77.88 81 ASP A C 1
ATOM 635 O O . ASP A 1 81 ? -6.557 1.715 -1.519 1.00 77.88 81 ASP A O 1
ATOM 639 N N . THR A 1 82 ? -7.319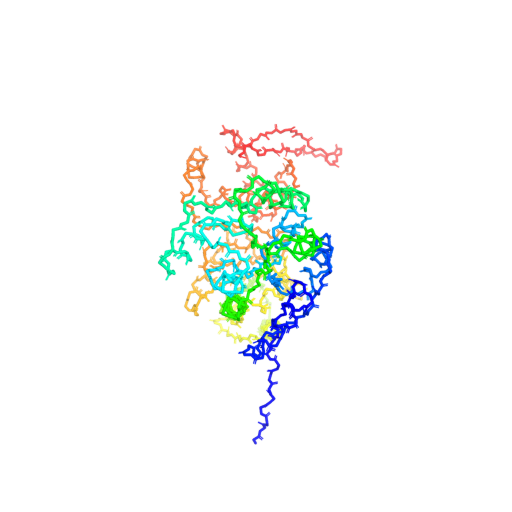 1.055 -3.520 1.00 84.38 82 THR A N 1
ATOM 640 C CA . THR A 1 82 ? -6.570 -0.203 -3.589 1.00 84.38 82 THR A CA 1
ATOM 641 C C . THR A 1 82 ? -5.111 0.066 -3.953 1.00 84.38 82 THR A C 1
ATOM 643 O O . THR A 1 82 ? -4.870 0.703 -4.985 1.00 84.38 82 THR A O 1
ATOM 646 N N . PRO A 1 83 ? -4.135 -0.433 -3.169 1.00 86.75 83 PRO A N 1
ATOM 647 C CA . PRO A 1 83 ? -2.715 -0.272 -3.456 1.00 86.75 83 PRO A CA 1
ATOM 648 C C . PRO A 1 83 ? -2.342 -0.745 -4.863 1.00 86.75 83 PRO A C 1
ATOM 650 O O . PRO A 1 83 ? -2.736 -1.829 -5.301 1.00 86.75 83 PRO A O 1
ATOM 653 N N . MET A 1 84 ? -1.540 0.062 -5.556 1.00 92.25 84 MET A N 1
ATOM 654 C CA . MET A 1 84 ? -1.057 -0.215 -6.906 1.00 92.25 84 MET A CA 1
ATOM 655 C C . MET A 1 84 ? 0.474 -0.261 -6.910 1.00 92.25 84 MET A C 1
ATOM 657 O O . MET A 1 84 ? 1.129 0.669 -6.441 1.00 92.25 84 MET A O 1
ATOM 661 N N . LEU A 1 85 ? 1.043 -1.333 -7.457 1.00 93.44 85 LEU A N 1
ATOM 662 C CA . LEU A 1 85 ? 2.479 -1.521 -7.666 1.00 93.44 85 LEU A CA 1
ATOM 663 C C . LEU A 1 85 ? 2.771 -1.684 -9.150 1.00 93.44 85 LEU A C 1
ATOM 665 O O . LEU A 1 85 ? 1.914 -2.123 -9.905 1.00 93.44 85 LEU A O 1
ATOM 669 N N . TYR A 1 86 ? 4.000 -1.416 -9.565 1.00 94.25 86 TYR A N 1
ATOM 670 C CA . TYR A 1 86 ? 4.456 -1.718 -10.916 1.00 94.25 86 TYR A CA 1
ATOM 671 C C . TYR A 1 86 ? 5.872 -2.275 -10.891 1.00 94.25 86 TYR A C 1
ATOM 673 O O . TYR A 1 86 ? 6.638 -1.987 -9.970 1.00 94.25 86 TYR A O 1
ATOM 681 N N . VAL A 1 87 ? 6.216 -3.065 -11.907 1.00 94.69 87 VAL A N 1
ATOM 682 C CA . VAL A 1 87 ? 7.599 -3.500 -12.117 1.00 94.69 87 VAL A CA 1
ATOM 683 C C . VAL A 1 87 ? 8.400 -2.301 -12.638 1.00 94.69 87 VAL A C 1
ATOM 685 O O . VAL A 1 87 ? 8.080 -1.801 -13.722 1.00 94.69 87 VAL A O 1
ATOM 688 N N . PRO A 1 88 ? 9.405 -1.810 -11.891 1.00 90.88 88 PRO A N 1
ATOM 689 C CA . PRO A 1 88 ? 10.149 -0.621 -12.276 1.00 90.88 88 PRO A CA 1
ATOM 690 C C . PRO A 1 88 ? 11.114 -0.920 -13.424 1.00 90.88 88 PRO A C 1
ATOM 692 O O . PRO A 1 88 ? 11.629 -2.038 -13.557 1.00 90.88 88 PRO A O 1
ATOM 695 N N . TYR A 1 89 ? 11.409 0.110 -14.212 1.00 89.94 89 TYR A N 1
ATOM 696 C CA . TYR A 1 89 ? 12.492 0.061 -15.182 1.00 89.94 89 TYR A CA 1
ATOM 697 C C . TYR A 1 89 ? 13.841 0.037 -14.474 1.00 89.94 89 TYR A C 1
ATOM 699 O O . TYR A 1 89 ? 14.174 0.938 -13.707 1.00 89.94 89 TYR A O 1
ATOM 707 N N . THR A 1 90 ? 14.629 -0.997 -14.748 1.00 91.44 90 THR A N 1
ATOM 708 C CA . THR A 1 90 ? 15.981 -1.152 -14.207 1.00 91.44 90 THR A CA 1
ATOM 709 C C . THR A 1 90 ? 16.958 -1.495 -15.324 1.00 91.44 90 THR A C 1
ATOM 711 O O . THR A 1 90 ? 16.555 -1.939 -16.403 1.00 91.44 90 THR A O 1
ATOM 714 N N . ILE A 1 91 ? 18.259 -1.346 -15.057 1.00 94.06 91 ILE A N 1
ATOM 715 C CA . ILE A 1 91 ? 19.337 -1.661 -16.012 1.00 94.06 91 ILE A CA 1
ATOM 716 C C . ILE A 1 91 ? 19.236 -3.087 -16.581 1.00 94.06 91 ILE A C 1
ATOM 718 O O . ILE A 1 91 ? 19.619 -3.341 -17.723 1.00 94.06 91 ILE A O 1
ATOM 722 N N . SER A 1 92 ? 18.652 -4.026 -15.825 1.00 93.62 92 SER A N 1
ATOM 723 C CA . SER A 1 92 ? 18.517 -5.424 -16.241 1.00 93.62 92 SER A CA 1
ATOM 724 C C . SER A 1 92 ? 17.541 -5.628 -17.401 1.00 93.62 92 SER A C 1
ATOM 726 O O . SER A 1 92 ? 17.626 -6.650 -18.077 1.00 93.62 92 SER A O 1
ATOM 728 N N . TRP A 1 93 ? 16.640 -4.676 -17.664 1.00 92.94 93 TRP A N 1
ATOM 729 C CA . TRP A 1 93 ? 15.788 -4.690 -18.856 1.00 92.94 93 TRP A CA 1
ATOM 730 C C . TRP A 1 93 ? 16.581 -4.313 -20.114 1.00 92.94 93 TRP A C 1
ATOM 732 O O . TRP A 1 93 ? 16.331 -4.847 -21.194 1.00 92.94 93 TRP A O 1
ATOM 742 N N . LEU A 1 94 ? 17.554 -3.405 -19.972 1.00 94.50 94 LEU A N 1
ATOM 743 C CA . LEU A 1 94 ? 18.339 -2.875 -21.085 1.00 94.50 94 LEU A CA 1
ATOM 744 C C . LEU A 1 94 ? 19.397 -3.868 -21.571 1.00 94.50 94 LEU A C 1
ATOM 746 O O . LEU A 1 94 ? 19.584 -3.989 -22.779 1.00 94.50 94 LEU A O 1
ATOM 750 N N . TYR A 1 95 ? 20.053 -4.620 -20.679 1.00 94.81 95 TYR A N 1
ATOM 751 C CA . TYR A 1 95 ? 21.149 -5.515 -21.081 1.00 94.81 95 TYR A CA 1
ATOM 752 C C . TYR A 1 95 ? 20.770 -6.555 -22.148 1.00 94.81 95 TYR A C 1
ATOM 754 O O . TYR A 1 95 ? 21.496 -6.657 -23.140 1.00 94.81 95 TYR A O 1
ATOM 762 N N . PRO A 1 96 ? 19.653 -7.306 -22.031 1.00 95.00 96 PRO A N 1
ATOM 763 C CA . PRO A 1 96 ? 19.265 -8.257 -23.070 1.00 95.00 96 PRO A CA 1
ATOM 764 C C . PRO A 1 96 ? 18.979 -7.574 -24.410 1.00 95.00 96 PRO A C 1
ATOM 766 O O . PRO A 1 96 ? 19.297 -8.130 -25.460 1.00 95.00 96 PRO A O 1
ATOM 769 N N . SER A 1 97 ? 18.390 -6.379 -24.369 1.00 95.19 97 SER A N 1
ATOM 770 C CA . SER A 1 97 ? 18.012 -5.605 -25.552 1.00 95.19 97 SER A CA 1
ATOM 771 C C . SER A 1 97 ? 19.246 -5.061 -26.270 1.00 95.19 97 SER A C 1
ATOM 773 O O . SER A 1 97 ? 19.406 -5.281 -27.467 1.00 95.19 97 SER A O 1
ATOM 775 N N . LEU A 1 98 ? 20.179 -4.457 -25.526 1.00 95.69 98 LEU A N 1
ATOM 776 C CA . LEU A 1 98 ? 21.477 -4.007 -26.038 1.00 95.69 98 LEU A CA 1
ATOM 777 C C . LEU A 1 98 ? 22.275 -5.170 -26.642 1.00 95.69 98 LEU A C 1
ATOM 779 O O . LEU A 1 98 ? 22.822 -5.044 -27.735 1.00 95.69 98 LEU A O 1
ATOM 783 N N . PHE A 1 99 ? 22.293 -6.329 -25.975 1.00 95.38 99 PHE A N 1
ATOM 784 C CA . PHE A 1 99 ? 22.978 -7.519 -26.479 1.00 95.38 99 PHE A CA 1
ATOM 785 C C . PHE A 1 99 ? 22.395 -8.011 -27.812 1.00 95.38 99 PHE A C 1
ATOM 787 O O . PHE A 1 99 ? 23.150 -8.279 -28.744 1.00 95.38 99 PHE A O 1
ATOM 794 N N . ARG A 1 100 ? 21.061 -8.099 -27.933 1.00 95.75 100 ARG A N 1
ATOM 795 C CA . ARG A 1 100 ? 20.394 -8.507 -29.184 1.00 95.75 100 ARG A CA 1
ATOM 796 C C . ARG A 1 100 ? 20.560 -7.485 -30.306 1.00 95.75 100 ARG A C 1
ATOM 798 O O . ARG A 1 100 ? 20.597 -7.871 -31.475 1.00 95.75 100 ARG A O 1
ATOM 805 N N . LEU A 1 101 ? 20.630 -6.202 -29.960 1.00 95.56 101 LEU A N 1
ATOM 806 C CA . LEU A 1 101 ? 20.713 -5.113 -30.927 1.00 95.56 101 LEU A CA 1
ATOM 807 C C . LEU A 1 101 ? 22.138 -4.895 -31.458 1.00 95.56 101 LEU A C 1
ATOM 809 O O . LEU A 1 101 ? 22.284 -4.420 -32.581 1.00 95.56 101 LEU A O 1
ATOM 813 N N . LYS A 1 102 ? 23.172 -5.309 -30.713 1.00 94.31 102 LYS A N 1
ATOM 814 C CA . LYS A 1 102 ? 24.594 -5.147 -31.066 1.00 94.31 102 LYS A CA 1
ATOM 815 C C . LYS A 1 102 ? 24.958 -5.618 -32.481 1.00 94.31 102 LYS A C 1
ATOM 817 O O . LYS A 1 102 ? 25.797 -5.010 -33.130 1.00 94.31 102 LYS A O 1
ATOM 822 N N . GLU A 1 103 ? 24.333 -6.693 -32.959 1.00 92.56 103 GLU A N 1
ATOM 823 C CA . GLU A 1 103 ? 24.596 -7.257 -34.295 1.00 92.56 103 GLU A CA 1
ATOM 824 C C . GLU A 1 103 ? 23.890 -6.491 -35.431 1.00 92.56 103 GLU A C 1
ATOM 826 O O . GLU A 1 103 ? 24.129 -6.755 -36.607 1.00 92.56 103 GLU A O 1
ATOM 831 N N . LYS A 1 104 ? 22.974 -5.574 -35.098 1.00 94.12 104 LYS A N 1
ATOM 832 C CA . LYS A 1 104 ? 22.090 -4.887 -36.055 1.00 94.12 104 LYS A CA 1
ATOM 833 C C . LYS A 1 104 ? 22.249 -3.368 -36.055 1.00 94.12 104 LYS A C 1
ATOM 835 O O . LYS A 1 104 ? 21.793 -2.730 -36.999 1.00 94.12 104 LYS A O 1
ATOM 840 N N . ALA A 1 105 ? 22.832 -2.800 -35.003 1.00 94.62 105 ALA A N 1
ATOM 841 C CA . ALA A 1 105 ? 22.944 -1.363 -34.804 1.00 94.62 105 ALA A CA 1
ATOM 842 C C . ALA A 1 105 ? 24.227 -1.005 -34.037 1.00 94.62 105 ALA A C 1
ATOM 844 O O . ALA A 1 105 ? 24.760 -1.805 -33.267 1.00 94.62 105 ALA A O 1
ATOM 845 N N . ASP A 1 106 ? 24.688 0.228 -34.222 1.00 94.75 106 ASP A N 1
ATOM 846 C CA . ASP A 1 106 ? 25.762 0.825 -33.433 1.00 94.75 106 ASP A CA 1
ATOM 847 C C . ASP A 1 106 ? 25.218 1.292 -32.077 1.00 94.75 106 ASP A C 1
ATOM 849 O O . ASP A 1 106 ? 24.456 2.260 -31.994 1.00 94.75 106 ASP A O 1
ATOM 853 N N . LEU A 1 107 ? 25.631 0.606 -31.009 1.00 94.81 107 LEU A N 1
ATOM 854 C CA . LEU A 1 107 ? 25.174 0.884 -29.649 1.00 94.81 107 LEU A CA 1
ATOM 855 C C . LEU A 1 107 ? 25.585 2.269 -29.130 1.00 94.81 107 LEU A C 1
ATOM 857 O O . LEU A 1 107 ? 25.051 2.687 -28.114 1.00 94.81 107 LEU A O 1
ATOM 861 N N . THR A 1 108 ? 26.499 2.985 -29.790 1.00 93.88 108 THR A N 1
ATOM 862 C CA . THR A 1 108 ? 26.905 4.339 -29.372 1.00 93.88 108 THR A CA 1
ATOM 863 C C . THR A 1 108 ? 25.902 5.423 -29.774 1.00 93.88 108 THR A C 1
ATOM 865 O O . THR A 1 108 ? 25.944 6.517 -29.218 1.00 93.88 108 THR A O 1
ATOM 868 N N . ILE A 1 109 ? 24.986 5.129 -30.707 1.00 96.38 109 ILE A N 1
ATOM 869 C CA . ILE A 1 109 ? 24.004 6.078 -31.253 1.00 96.38 109 ILE A CA 1
ATOM 870 C C . ILE A 1 109 ? 22.605 5.453 -31.329 1.00 96.38 109 ILE A C 1
ATOM 872 O O . ILE A 1 109 ? 22.125 5.045 -32.389 1.00 96.38 109 ILE A O 1
ATOM 876 N N . LEU A 1 110 ? 21.908 5.379 -30.198 1.00 97.75 110 LEU A N 1
ATOM 877 C CA . LEU A 1 110 ? 20.573 4.779 -30.106 1.00 97.75 110 LEU A CA 1
ATOM 878 C C . LEU A 1 110 ? 19.507 5.779 -29.670 1.00 97.75 110 LEU A C 1
ATOM 880 O O . LEU A 1 110 ? 19.778 6.801 -29.043 1.00 97.75 110 LEU A O 1
ATOM 884 N N . THR A 1 111 ? 18.265 5.428 -29.979 1.00 97.12 111 THR A N 1
ATOM 885 C CA . THR A 1 111 ? 17.080 6.037 -29.378 1.00 97.12 111 THR A CA 1
ATOM 886 C C . THR A 1 111 ? 16.463 5.064 -28.375 1.00 97.12 111 THR A C 1
ATOM 888 O O . THR A 1 111 ? 16.282 3.886 -28.683 1.00 97.12 111 THR A O 1
ATOM 891 N N . ILE A 1 112 ? 16.150 5.533 -27.169 1.00 95.69 112 ILE A N 1
ATOM 892 C CA . ILE A 1 112 ? 15.560 4.718 -26.097 1.00 95.69 112 ILE A CA 1
ATOM 893 C C . ILE A 1 112 ? 14.346 5.455 -25.525 1.00 95.69 112 ILE A C 1
ATOM 895 O O . ILE A 1 112 ? 14.440 6.639 -25.212 1.00 95.69 112 ILE A O 1
ATOM 899 N N . ASP A 1 113 ? 13.211 4.773 -25.384 1.00 91.81 113 ASP A N 1
ATOM 900 C CA . ASP A 1 113 ? 12.017 5.331 -24.731 1.00 91.81 113 ASP A CA 1
ATOM 901 C C . ASP A 1 113 ? 11.733 4.694 -23.366 1.00 91.81 113 ASP A C 1
ATOM 903 O O . ASP A 1 113 ? 12.285 3.649 -23.028 1.00 91.81 113 ASP A O 1
ATOM 907 N N . SER A 1 114 ? 10.841 5.320 -22.593 1.00 86.88 114 SER A N 1
ATOM 908 C CA . SER A 1 114 ? 10.272 4.835 -21.321 1.00 86.88 114 SER A CA 1
ATOM 909 C C . SER A 1 114 ? 11.232 4.808 -20.119 1.00 86.88 114 SER A C 1
ATOM 911 O O . SER A 1 114 ? 10.817 5.063 -18.988 1.00 86.88 114 SER A O 1
ATOM 913 N N . PHE A 1 115 ? 12.526 4.570 -20.334 1.00 89.94 115 PHE A N 1
ATOM 914 C CA . PHE A 1 115 ? 13.534 4.574 -19.273 1.00 89.94 115 PHE A CA 1
ATOM 915 C C . PHE A 1 115 ? 13.912 6.000 -18.839 1.00 89.94 115 PHE A C 1
ATOM 917 O O . PHE A 1 115 ? 14.127 6.855 -19.699 1.00 89.94 115 PHE A O 1
ATOM 924 N N . PRO A 1 116 ? 14.083 6.258 -17.528 1.00 89.50 116 PRO A N 1
ATOM 925 C CA . PRO A 1 116 ? 14.760 7.463 -17.057 1.00 89.50 116 PRO A CA 1
ATOM 926 C C . PRO A 1 116 ? 16.198 7.518 -17.581 1.00 89.50 116 PRO A C 1
ATOM 928 O O . PRO A 1 116 ? 16.888 6.492 -17.595 1.00 89.50 116 PRO A O 1
ATOM 931 N N . ARG A 1 117 ? 16.688 8.712 -17.931 1.00 92.50 117 ARG A N 1
ATOM 932 C CA . ARG A 1 117 ? 18.063 8.901 -18.411 1.00 92.50 117 ARG A CA 1
ATOM 933 C C . ARG A 1 117 ? 19.111 8.363 -17.433 1.00 92.50 117 ARG A C 1
ATOM 935 O O . ARG A 1 117 ? 20.075 7.746 -17.873 1.00 92.50 117 ARG A O 1
ATOM 942 N N . THR A 1 118 ? 18.872 8.475 -16.128 1.00 93.44 118 THR A N 1
ATOM 943 C CA . THR A 1 118 ? 19.766 7.938 -15.088 1.00 93.44 118 THR A CA 1
ATOM 944 C C . THR A 1 118 ? 19.963 6.422 -15.178 1.00 93.44 118 THR A C 1
ATOM 946 O O . THR A 1 118 ? 21.075 5.938 -14.992 1.00 93.44 118 THR A O 1
ATOM 949 N N . VAL A 1 119 ? 18.913 5.661 -15.510 1.00 93.56 119 VAL A N 1
ATOM 950 C CA . VAL A 1 119 ? 18.991 4.196 -15.673 1.00 93.56 119 VAL A CA 1
ATOM 951 C C . VAL A 1 119 ? 19.793 3.834 -16.924 1.00 93.56 119 VAL A C 1
ATOM 953 O O . VAL A 1 119 ? 20.515 2.840 -16.940 1.00 93.56 119 VAL A O 1
ATOM 956 N N . ILE A 1 120 ? 19.680 4.640 -17.980 1.00 95.44 120 ILE A N 1
ATOM 957 C CA . ILE A 1 120 ? 20.438 4.445 -19.219 1.00 95.44 120 ILE A CA 1
ATOM 958 C C . ILE A 1 120 ? 21.920 4.740 -18.976 1.00 95.44 120 ILE A C 1
ATOM 960 O O . ILE A 1 120 ? 22.760 3.911 -19.314 1.00 95.44 120 ILE A O 1
ATOM 964 N N . GLU A 1 121 ? 22.237 5.872 -18.351 1.00 95.69 121 GLU A N 1
ATOM 965 C CA . GLU A 1 121 ? 23.609 6.262 -18.003 1.00 95.69 121 GLU A CA 1
ATOM 966 C C . GLU A 1 121 ? 24.289 5.200 -17.126 1.00 95.69 121 GLU A C 1
ATOM 968 O O . GLU A 1 121 ? 25.421 4.800 -17.400 1.00 95.69 121 GLU A O 1
ATOM 973 N N . GLU A 1 122 ? 23.576 4.665 -16.129 1.00 96.31 122 GLU A N 1
ATOM 974 C CA . GLU A 1 122 ? 24.064 3.566 -15.293 1.00 96.31 122 GLU A CA 1
ATOM 975 C C . GLU A 1 122 ? 24.339 2.295 -16.114 1.00 96.31 122 GLU A C 1
ATOM 977 O O . GLU A 1 122 ? 25.410 1.697 -15.989 1.00 96.31 122 GLU A O 1
ATOM 982 N N . ALA A 1 123 ? 23.408 1.892 -16.989 1.00 95.94 123 ALA A N 1
ATOM 983 C CA . ALA A 1 123 ? 23.568 0.702 -17.823 1.00 95.94 123 ALA A CA 1
ATOM 984 C C . ALA A 1 123 ? 24.756 0.822 -18.794 1.00 95.94 123 ALA A C 1
ATOM 986 O O . ALA A 1 123 ? 25.506 -0.138 -18.970 1.00 95.94 123 ALA A O 1
ATOM 987 N N . TYR A 1 124 ? 24.948 1.989 -19.414 1.00 96.38 124 TYR A N 1
ATOM 988 C CA . TYR A 1 124 ? 26.068 2.243 -20.325 1.00 96.38 124 TYR A CA 1
ATOM 989 C C . TYR A 1 124 ? 27.400 2.294 -19.578 1.00 96.38 124 TYR A C 1
ATOM 991 O O . TYR A 1 124 ? 28.351 1.623 -19.984 1.00 96.38 124 TYR A O 1
ATOM 999 N N . SER A 1 125 ? 27.444 2.980 -18.432 1.00 96.00 125 SER A N 1
ATOM 1000 C CA . SER A 1 125 ? 28.623 3.018 -17.565 1.00 96.00 125 SER A CA 1
ATOM 1001 C C . SER A 1 125 ? 29.048 1.614 -17.118 1.00 96.00 125 SER A C 1
ATOM 1003 O O . SER A 1 125 ? 30.224 1.263 -17.223 1.00 96.00 125 SER A O 1
ATOM 1005 N N . ALA A 1 126 ? 28.095 0.765 -16.715 1.00 95.06 126 ALA A N 1
ATOM 1006 C CA . ALA A 1 126 ? 28.355 -0.619 -16.315 1.00 95.06 126 ALA A CA 1
ATOM 1007 C C . ALA A 1 126 ? 28.901 -1.499 -17.455 1.00 95.06 126 ALA A C 1
ATOM 1009 O O . ALA A 1 126 ? 29.615 -2.471 -17.199 1.00 95.06 126 ALA A O 1
ATOM 1010 N N . LEU A 1 127 ? 28.593 -1.160 -18.711 1.00 93.44 127 LEU A N 1
ATOM 1011 C CA . LEU A 1 127 ? 29.123 -1.825 -19.905 1.00 93.44 127 LEU A CA 1
ATOM 1012 C C . LEU A 1 127 ? 30.443 -1.217 -20.406 1.00 93.44 127 LEU A C 1
ATOM 1014 O O . LEU A 1 127 ? 31.024 -1.743 -21.356 1.00 93.44 127 LEU A O 1
ATOM 1018 N N . GLY A 1 128 ? 30.922 -0.129 -19.794 1.00 94.06 128 GLY A N 1
ATOM 1019 C CA . GLY A 1 128 ? 32.080 0.625 -20.277 1.00 94.06 128 GLY A CA 1
ATOM 1020 C C . GLY A 1 128 ? 31.816 1.363 -21.595 1.00 94.06 128 GLY A C 1
ATOM 1021 O O . GLY A 1 128 ? 32.745 1.551 -22.379 1.00 94.06 128 GLY A O 1
ATOM 1022 N N . LEU A 1 129 ? 30.560 1.735 -21.857 1.00 93.19 129 LEU A N 1
ATOM 1023 C CA . LEU A 1 129 ? 30.121 2.483 -23.035 1.00 93.19 129 LEU A CA 1
ATOM 1024 C C . LEU A 1 129 ? 29.785 3.932 -22.665 1.00 93.19 129 LEU A C 1
ATOM 1026 O O . LEU A 1 129 ? 29.402 4.225 -21.533 1.00 93.19 129 LEU A O 1
ATOM 1030 N N . ASP A 1 130 ? 29.893 4.824 -23.646 1.00 93.06 130 ASP A N 1
ATOM 1031 C CA . ASP A 1 130 ? 29.475 6.220 -23.524 1.00 93.06 130 ASP A CA 1
ATOM 1032 C C . ASP A 1 130 ? 27.996 6.380 -23.911 1.00 93.06 130 ASP A C 1
ATOM 1034 O O . ASP A 1 130 ? 27.527 5.760 -24.868 1.00 93.06 130 ASP A O 1
ATOM 1038 N N . SER A 1 131 ? 27.267 7.202 -23.155 1.00 94.31 131 SER A N 1
ATOM 1039 C CA . SER A 1 131 ? 25.839 7.475 -23.349 1.00 94.31 131 SER A CA 1
ATOM 1040 C C . SER A 1 131 ? 25.539 8.857 -23.950 1.00 94.31 131 SER A C 1
ATOM 1042 O O . SER A 1 131 ? 24.368 9.210 -24.115 1.00 94.31 131 SER A O 1
ATOM 1044 N N . ASP A 1 132 ? 26.570 9.635 -24.302 1.00 93.56 132 ASP A N 1
ATOM 1045 C CA . ASP A 1 132 ? 26.447 11.014 -24.797 1.00 93.56 132 ASP A CA 1
ATOM 1046 C C . ASP A 1 132 ? 25.531 11.146 -26.025 1.00 93.56 132 ASP A C 1
ATOM 1048 O O . ASP A 1 132 ? 24.712 12.065 -26.100 1.00 93.56 132 ASP A O 1
ATOM 1052 N N . ASN A 1 133 ? 25.602 10.193 -26.960 1.00 94.31 133 ASN A N 1
ATOM 1053 C CA . ASN A 1 133 ? 24.785 10.194 -28.180 1.00 94.31 133 ASN A CA 1
ATOM 1054 C C . ASN A 1 133 ? 23.565 9.262 -28.099 1.00 94.31 133 ASN A C 1
ATOM 1056 O O . ASN A 1 133 ? 23.027 8.826 -29.120 1.00 94.31 133 ASN A O 1
ATOM 1060 N N . ILE A 1 134 ? 23.108 8.957 -26.881 1.00 97.12 134 ILE A N 1
ATOM 1061 C CA . ILE A 1 134 ? 21.881 8.196 -26.654 1.00 97.12 134 ILE A CA 1
ATOM 1062 C C . ILE A 1 134 ? 20.726 9.163 -26.435 1.00 97.12 134 ILE A C 1
ATOM 1064 O O . ILE A 1 134 ? 20.649 9.859 -25.419 1.00 97.12 134 ILE A O 1
ATOM 1068 N N . TYR A 1 135 ? 19.801 9.193 -27.387 1.00 95.56 135 TYR A N 1
ATOM 1069 C CA . TYR A 1 135 ? 18.618 10.044 -27.330 1.00 95.56 135 TYR A CA 1
ATOM 1070 C C . TYR A 1 135 ? 17.524 9.346 -26.529 1.00 95.56 135 TYR A C 1
ATOM 1072 O O . TYR A 1 135 ? 17.174 8.199 -26.811 1.00 95.56 135 TYR A O 1
ATOM 1080 N N . VAL A 1 136 ? 16.967 10.044 -25.539 1.00 92.94 136 VAL A N 1
ATOM 1081 C CA . VAL A 1 136 ? 16.014 9.463 -24.587 1.00 92.94 136 VAL A CA 1
ATOM 1082 C C . VAL A 1 136 ? 14.681 10.190 -24.655 1.00 92.94 136 VAL A C 1
ATOM 1084 O O . VAL A 1 136 ? 14.636 11.411 -24.509 1.00 92.94 136 VAL A O 1
ATOM 1087 N N . GLN A 1 137 ? 13.600 9.432 -24.826 1.00 89.44 137 GLN A N 1
ATOM 1088 C CA . GLN A 1 137 ? 12.233 9.917 -24.660 1.00 89.44 137 GLN A CA 1
ATOM 1089 C C . GLN A 1 137 ? 11.665 9.359 -23.350 1.00 89.44 137 GLN A C 1
ATOM 1091 O O . GLN A 1 137 ? 11.118 8.255 -23.309 1.00 89.44 137 GLN A O 1
ATOM 1096 N N . GLU A 1 138 ? 11.813 10.121 -22.263 1.00 80.62 138 GLU A N 1
ATOM 1097 C CA . GLU A 1 138 ? 11.285 9.725 -20.957 1.00 80.62 138 GLU A CA 1
ATOM 1098 C C . GLU A 1 138 ? 9.750 9.756 -20.955 1.00 80.62 138 GLU A C 1
ATOM 1100 O O . GLU A 1 138 ? 9.118 10.693 -21.451 1.00 80.62 138 GLU A O 1
ATOM 1105 N N . GLU A 1 139 ? 9.149 8.740 -20.337 1.00 63.94 139 GLU A N 1
ATOM 1106 C CA . GLU A 1 139 ? 7.700 8.481 -20.305 1.00 63.94 139 GLU A CA 1
ATOM 1107 C C . GLU A 1 139 ? 6.856 9.609 -19.673 1.00 63.94 139 GLU A C 1
ATOM 1109 O O . GLU A 1 139 ? 5.631 9.575 -19.716 1.00 63.94 139 GLU A O 1
ATOM 1114 N N . GLN A 1 140 ? 7.484 10.636 -19.086 1.00 55.09 140 GLN A N 1
ATOM 1115 C CA . GLN A 1 140 ? 6.791 11.697 -18.344 1.00 55.09 140 GLN A CA 1
ATOM 1116 C C . GLN A 1 140 ? 5.992 12.668 -19.218 1.00 55.09 140 GLN A C 1
ATOM 1118 O O . GLN A 1 140 ? 5.123 13.383 -18.717 1.00 55.09 140 GLN A O 1
ATOM 1123 N N . THR A 1 141 ? 6.254 12.700 -20.521 1.00 51.72 141 THR A N 1
ATOM 1124 C CA . THR A 1 141 ? 5.422 13.453 -21.458 1.00 51.72 141 THR A CA 1
ATOM 1125 C C . THR A 1 141 ? 4.488 12.473 -22.143 1.00 51.72 141 THR A C 1
ATOM 1127 O O . THR A 1 141 ? 4.948 11.576 -22.839 1.00 51.72 141 THR A O 1
ATOM 1130 N N . LEU A 1 142 ? 3.179 12.639 -21.918 1.00 51.38 142 LEU A N 1
ATOM 1131 C CA . LEU A 1 142 ? 2.048 11.947 -22.556 1.00 51.38 142 LEU A CA 1
ATOM 1132 C C . LEU A 1 142 ? 2.043 12.112 -24.088 1.00 51.38 142 LEU A C 1
ATOM 1134 O O . LEU A 1 142 ? 1.090 12.601 -24.696 1.00 51.38 142 LEU A O 1
ATOM 1138 N N . GLY A 1 143 ? 3.120 11.707 -24.742 1.00 56.91 143 GLY A N 1
ATOM 1139 C CA . GLY A 1 143 ? 3.133 11.507 -26.162 1.00 56.91 143 GLY A CA 1
ATOM 1140 C C . GLY A 1 143 ? 2.388 10.218 -26.441 1.00 56.91 143 GLY A C 1
ATOM 1141 O O . GLY A 1 143 ? 2.818 9.151 -26.013 1.00 56.91 143 GLY A O 1
ATOM 1142 N N . GLY A 1 144 ? 1.248 10.298 -27.128 1.00 71.88 144 GLY A N 1
ATOM 1143 C CA . GLY A 1 144 ? 0.595 9.100 -27.653 1.00 71.88 144 GLY A CA 1
ATOM 1144 C C . GLY A 1 144 ? 1.566 8.266 -28.502 1.00 71.88 144 GLY A C 1
ATOM 1145 O O . GLY A 1 144 ? 2.643 8.738 -28.868 1.00 71.88 144 GLY A O 1
ATOM 1146 N N . LYS A 1 145 ? 1.166 7.037 -28.851 1.00 82.56 145 LYS A N 1
ATOM 1147 C CA . LYS A 1 145 ? 1.950 6.086 -29.669 1.00 82.56 145 LYS A CA 1
ATOM 1148 C C . LYS A 1 145 ? 2.712 6.763 -30.825 1.00 82.56 145 LYS A C 1
ATOM 1150 O O . LYS A 1 145 ? 3.879 6.457 -31.053 1.00 82.56 145 LYS A O 1
ATOM 1155 N N . ASP A 1 146 ? 2.073 7.715 -31.505 1.00 87.31 146 ASP A N 1
ATOM 1156 C CA . ASP A 1 146 ? 2.634 8.434 -32.653 1.00 87.31 146 ASP A CA 1
ATOM 1157 C C . ASP A 1 146 ? 3.851 9.305 -32.316 1.00 87.31 146 ASP A C 1
ATOM 1159 O O . ASP A 1 146 ? 4.761 9.424 -33.131 1.00 87.31 146 ASP A O 1
ATOM 1163 N N . ILE A 1 147 ? 3.902 9.912 -31.129 1.00 88.19 147 ILE A N 1
ATOM 1164 C CA . ILE A 1 147 ? 5.020 10.777 -30.726 1.00 88.19 147 ILE A CA 1
ATOM 1165 C C . ILE A 1 147 ? 6.280 9.942 -30.514 1.00 88.19 147 ILE A C 1
ATOM 1167 O O . ILE A 1 147 ? 7.330 10.283 -31.053 1.00 88.19 147 ILE A O 1
ATOM 1171 N N . ILE A 1 148 ? 6.165 8.821 -29.801 1.00 90.00 148 ILE A N 1
ATOM 1172 C CA . ILE A 1 148 ? 7.295 7.915 -29.569 1.00 90.00 148 ILE A CA 1
ATOM 1173 C C . ILE A 1 148 ? 7.717 7.247 -30.891 1.00 90.00 148 ILE A C 1
ATOM 1175 O O . ILE A 1 148 ? 8.905 7.179 -31.201 1.00 90.00 148 ILE A O 1
ATOM 1179 N N . LEU A 1 149 ? 6.762 6.831 -31.734 1.00 92.69 149 LEU A N 1
ATOM 1180 C CA . LEU A 1 149 ? 7.079 6.275 -33.053 1.00 92.69 149 LEU A CA 1
ATOM 1181 C C . LEU A 1 149 ? 7.838 7.279 -33.936 1.00 92.69 149 LEU A C 1
ATOM 1183 O O . LEU A 1 149 ? 8.861 6.925 -34.525 1.00 92.69 149 LEU A O 1
ATOM 1187 N N . ASN A 1 150 ? 7.367 8.528 -34.014 1.00 94.06 150 ASN A N 1
ATOM 1188 C CA . ASN A 1 150 ? 8.033 9.577 -34.788 1.00 94.06 150 ASN A CA 1
ATOM 1189 C C . ASN A 1 150 ? 9.400 9.936 -34.200 1.00 94.06 150 ASN A C 1
ATOM 1191 O O . ASN A 1 150 ? 10.334 10.156 -34.964 1.00 94.06 150 ASN A O 1
ATOM 1195 N N . PHE A 1 151 ? 9.552 9.927 -32.872 1.00 94.94 151 PHE A N 1
ATOM 1196 C CA . PHE A 1 151 ? 10.840 10.121 -32.210 1.00 94.94 151 PHE A CA 1
ATOM 1197 C C . PHE A 1 151 ? 11.890 9.125 -32.725 1.00 94.94 151 PHE A C 1
ATOM 1199 O O . PHE A 1 151 ? 12.924 9.553 -33.239 1.00 94.94 151 PHE A O 1
ATOM 1206 N N . HIS A 1 152 ? 11.612 7.820 -32.686 1.00 96.44 152 HIS A N 1
ATOM 1207 C CA . HIS A 1 152 ? 12.546 6.813 -33.204 1.00 96.44 152 HIS A CA 1
ATOM 1208 C C . HIS A 1 152 ? 12.761 6.946 -34.716 1.00 96.44 152 HIS A C 1
ATOM 1210 O O . HIS A 1 152 ? 13.899 6.932 -35.193 1.00 96.44 152 HIS A O 1
ATOM 1216 N N . ARG A 1 153 ? 11.670 7.104 -35.479 1.00 96.94 153 ARG A N 1
ATOM 1217 C CA . ARG A 1 153 ? 11.718 7.156 -36.944 1.00 96.94 153 ARG A CA 1
ATOM 1218 C C . ARG A 1 153 ? 12.536 8.340 -37.448 1.00 96.94 153 ARG A C 1
ATOM 1220 O O . ARG A 1 153 ? 13.377 8.170 -38.326 1.00 96.94 153 ARG A O 1
ATOM 1227 N N . ASP A 1 154 ? 12.308 9.529 -36.904 1.00 96.88 154 ASP A N 1
ATOM 1228 C CA . ASP A 1 154 ? 12.944 10.750 -37.388 1.00 96.88 154 ASP A CA 1
ATOM 1229 C C . ASP A 1 154 ? 14.440 10.786 -37.048 1.00 96.88 154 ASP A C 1
ATOM 1231 O O . ASP A 1 154 ? 15.231 11.245 -37.872 1.00 96.88 154 ASP A O 1
ATOM 1235 N N . HIS A 1 155 ? 14.856 10.258 -35.890 1.00 97.62 155 HIS A N 1
ATOM 1236 C CA . HIS A 1 155 ? 16.282 10.133 -35.559 1.00 97.62 155 HIS A CA 1
ATOM 1237 C C . HIS A 1 155 ? 16.990 9.142 -36.486 1.00 97.62 155 HIS A C 1
ATOM 1239 O O . HIS A 1 155 ? 18.092 9.430 -36.955 1.00 97.62 155 HIS A O 1
ATOM 1245 N N . TYR A 1 156 ? 16.344 8.018 -36.805 1.00 97.56 156 TYR A N 1
ATOM 1246 C CA . TYR A 1 156 ? 16.899 7.033 -37.730 1.00 97.56 156 TYR A CA 1
ATOM 1247 C C . TYR A 1 156 ? 17.019 7.588 -39.158 1.00 97.56 156 TYR A C 1
ATOM 1249 O O . TYR A 1 156 ? 18.091 7.546 -39.757 1.00 97.56 156 TYR A O 1
ATOM 1257 N N . LEU A 1 157 ? 15.953 8.200 -39.688 1.00 96.25 157 LEU A N 1
ATOM 1258 C CA . LEU A 1 157 ? 15.943 8.772 -41.042 1.00 96.25 157 LEU A CA 1
ATOM 1259 C C . LEU A 1 157 ? 16.945 9.923 -41.224 1.00 96.25 157 LEU A C 1
ATOM 1261 O O . LEU A 1 157 ? 17.414 10.157 -42.335 1.00 96.25 157 LEU A O 1
ATOM 1265 N N . ARG A 1 158 ? 17.279 10.643 -40.147 1.00 96.81 158 ARG A N 1
ATOM 1266 C CA . ARG A 1 158 ? 18.296 11.708 -40.151 1.00 96.81 158 ARG A CA 1
ATOM 1267 C C . ARG A 1 158 ? 19.724 11.193 -39.948 1.00 96.81 158 ARG A C 1
ATOM 1269 O O . ARG A 1 158 ? 20.647 12.000 -39.966 1.00 96.81 158 ARG A O 1
ATOM 1276 N N . GLY A 1 159 ? 19.912 9.891 -39.729 1.00 95.00 159 GLY A N 1
ATOM 1277 C CA . GLY A 1 159 ? 21.217 9.300 -39.421 1.00 95.00 159 GLY A CA 1
ATOM 1278 C C . GLY A 1 159 ? 21.757 9.662 -38.033 1.00 95.00 159 GLY A C 1
ATOM 1279 O O . GLY A 1 159 ? 22.943 9.480 -37.782 1.00 95.00 159 GLY A O 1
ATOM 1280 N N . LEU A 1 160 ? 20.907 10.178 -37.135 1.00 96.25 160 LEU A N 1
ATOM 1281 C CA . LEU A 1 160 ? 21.266 10.494 -35.745 1.00 96.25 160 LEU A CA 1
ATOM 1282 C C . LEU A 1 160 ? 21.230 9.255 -34.845 1.00 96.25 160 LEU A C 1
ATOM 1284 O O . LEU A 1 160 ? 21.757 9.276 -33.740 1.00 96.25 160 LEU A O 1
ATOM 1288 N N . SER A 1 161 ? 20.587 8.182 -35.301 1.00 96.88 161 SER A N 1
ATOM 1289 C CA . SER A 1 161 ? 20.516 6.923 -34.578 1.00 96.88 161 SER A CA 1
ATOM 1290 C C . SER A 1 161 ? 20.646 5.742 -35.530 1.00 96.88 161 SER A C 1
ATOM 1292 O O . SER A 1 161 ? 20.113 5.764 -36.637 1.00 96.88 161 SER A O 1
ATOM 1294 N N . SER A 1 162 ? 21.340 4.699 -35.083 1.00 96.81 162 SER A N 1
ATOM 1295 C CA . SER A 1 162 ? 21.502 3.434 -35.798 1.00 96.81 162 SER A CA 1
ATOM 1296 C C . SER A 1 162 ? 20.393 2.420 -35.479 1.00 96.81 162 SER A C 1
ATOM 1298 O O . SER A 1 162 ? 20.239 1.437 -36.204 1.00 96.81 162 SER A O 1
ATOM 1300 N N . GLY A 1 163 ? 19.613 2.649 -34.415 1.00 97.12 163 GLY A N 1
ATOM 1301 C CA . GLY A 1 163 ? 18.557 1.748 -33.971 1.00 97.12 163 GLY A CA 1
ATOM 1302 C C . GLY A 1 163 ? 17.800 2.224 -32.728 1.00 97.12 163 GLY A C 1
ATOM 1303 O O . GLY A 1 163 ? 18.112 3.250 -32.123 1.00 97.12 163 GLY A O 1
ATOM 1304 N N . ALA A 1 164 ? 16.780 1.462 -32.340 1.00 97.75 164 ALA A N 1
ATOM 1305 C CA . ALA A 1 164 ? 15.850 1.836 -31.277 1.00 97.75 164 ALA A CA 1
ATOM 1306 C C . ALA A 1 164 ? 15.651 0.733 -30.227 1.00 97.75 164 ALA A C 1
ATOM 1308 O O . ALA A 1 164 ? 15.547 -0.448 -30.557 1.00 97.75 164 ALA A O 1
ATOM 1309 N N . ILE A 1 165 ? 15.516 1.122 -28.961 1.00 96.94 165 ILE A N 1
ATOM 1310 C CA . ILE A 1 165 ? 15.025 0.251 -27.887 1.00 96.94 165 ILE A CA 1
ATOM 1311 C C . ILE A 1 165 ? 13.717 0.833 -27.369 1.00 96.94 165 ILE A C 1
ATOM 1313 O O . ILE A 1 165 ? 13.683 1.982 -26.932 1.00 96.94 165 ILE A O 1
ATOM 1317 N N . THR A 1 166 ? 12.663 0.020 -27.392 1.00 92.62 166 THR A N 1
ATOM 1318 C CA . THR A 1 166 ? 11.329 0.436 -26.952 1.00 92.62 166 THR A CA 1
ATOM 1319 C C . THR A 1 166 ? 10.727 -0.522 -25.942 1.00 92.62 166 THR A C 1
ATOM 1321 O O . THR A 1 166 ? 10.963 -1.726 -26.019 1.00 92.62 166 THR A O 1
ATOM 1324 N N . CYS A 1 167 ? 9.930 -0.008 -25.004 1.00 89.19 167 CYS A N 1
ATOM 1325 C CA . CYS A 1 167 ? 9.095 -0.828 -24.116 1.00 89.19 167 CYS A CA 1
ATOM 1326 C C . CYS A 1 167 ? 7.694 -1.085 -24.700 1.00 89.19 167 CYS A C 1
ATOM 1328 O O . CYS A 1 167 ? 6.931 -1.895 -24.169 1.00 89.19 167 CYS A O 1
ATOM 1330 N N . TRP A 1 168 ? 7.343 -0.419 -25.803 1.00 87.12 168 TRP A N 1
ATOM 1331 C CA . TRP A 1 168 ? 6.011 -0.467 -26.392 1.00 87.12 168 TRP A CA 1
ATOM 1332 C C . TRP A 1 168 ? 5.946 -1.506 -27.502 1.00 87.12 168 TRP A C 1
ATOM 1334 O O . TRP A 1 168 ? 6.547 -1.372 -28.570 1.00 87.12 168 TRP A O 1
ATOM 1344 N N . ARG A 1 169 ? 5.136 -2.546 -27.295 1.00 87.12 169 ARG A N 1
ATOM 1345 C 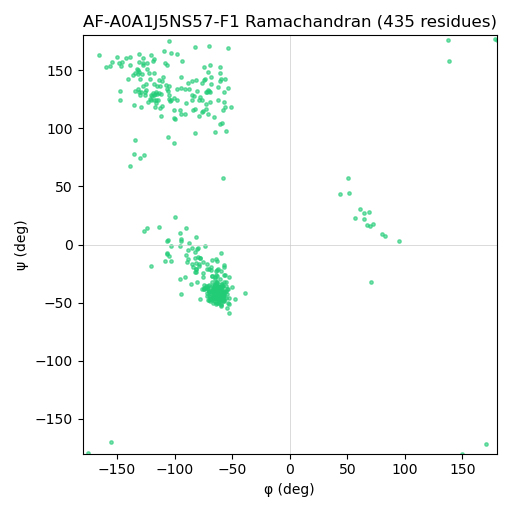CA . ARG A 1 169 ? 4.977 -3.621 -28.284 1.00 87.12 169 ARG A CA 1
ATOM 1346 C C . ARG A 1 169 ? 4.377 -3.129 -29.595 1.00 87.12 169 ARG A C 1
ATOM 1348 O O . ARG A 1 169 ? 4.735 -3.632 -30.660 1.00 87.12 169 ARG A O 1
ATOM 1355 N N . SER A 1 170 ? 3.456 -2.175 -29.517 1.00 87.06 170 SER A N 1
ATOM 1356 C CA . SER A 1 170 ? 2.849 -1.561 -30.692 1.00 87.06 170 SER A CA 1
ATOM 1357 C C . SER A 1 170 ? 3.890 -0.793 -31.511 1.00 87.06 170 SER A C 1
ATOM 1359 O O . SER A 1 170 ? 3.916 -0.953 -32.722 1.00 87.06 170 SER A O 1
ATOM 1361 N N . ILE A 1 171 ? 4.804 -0.059 -30.871 1.00 91.25 171 ILE A N 1
ATOM 1362 C CA . ILE A 1 171 ? 5.885 0.692 -31.531 1.00 91.25 171 ILE A CA 1
ATOM 1363 C C . ILE A 1 171 ? 6.938 -0.246 -32.114 1.00 91.25 171 ILE A C 1
ATOM 1365 O O . ILE A 1 171 ? 7.314 -0.088 -33.270 1.00 91.25 171 ILE A O 1
ATOM 1369 N N . TYR A 1 172 ? 7.347 -1.272 -31.365 1.00 93.81 172 TYR A N 1
ATOM 1370 C CA . TYR A 1 172 ? 8.274 -2.293 -31.855 1.00 93.81 172 TYR A CA 1
ATOM 1371 C C . TYR A 1 172 ? 7.805 -2.909 -33.182 1.00 93.81 172 TYR A C 1
ATOM 1373 O O . TYR A 1 172 ? 8.582 -3.005 -34.128 1.00 93.81 172 TYR A O 1
ATOM 1381 N N . LYS A 1 173 ? 6.519 -3.277 -33.284 1.00 93.56 173 LYS A N 1
ATOM 1382 C CA . LYS A 1 173 ? 5.947 -3.829 -34.524 1.00 93.56 173 LYS A CA 1
ATOM 1383 C C . LYS A 1 173 ? 6.035 -2.844 -35.695 1.00 93.56 173 LYS A C 1
ATOM 1385 O O . LYS A 1 173 ? 6.386 -3.255 -36.796 1.00 93.56 173 LYS A O 1
ATOM 1390 N N . GLU A 1 174 ? 5.736 -1.566 -35.463 1.00 95.75 174 GLU A N 1
ATOM 1391 C CA . GLU A 1 174 ? 5.820 -0.529 -36.502 1.00 95.75 174 GLU A CA 1
ATOM 1392 C C . GLU A 1 174 ? 7.267 -0.312 -36.965 1.00 95.75 174 GLU A C 1
ATOM 1394 O O . GLU A 1 174 ? 7.526 -0.262 -38.164 1.00 95.75 174 GLU A O 1
ATOM 1399 N N . LEU A 1 175 ? 8.228 -0.243 -36.037 1.00 97.06 175 LEU A N 1
ATOM 1400 C CA . LEU A 1 175 ? 9.648 -0.074 -36.364 1.00 97.06 175 LEU A CA 1
ATOM 1401 C C . LEU A 1 175 ? 10.191 -1.249 -37.187 1.00 97.06 175 LEU A C 1
ATOM 1403 O O . LEU A 1 175 ? 10.872 -1.026 -38.189 1.00 97.06 175 LEU A O 1
ATOM 1407 N N . VAL A 1 176 ? 9.817 -2.486 -36.834 1.00 97.19 176 VAL A N 1
ATOM 1408 C CA . VAL A 1 176 ? 10.148 -3.683 -37.625 1.00 97.19 176 VAL A CA 1
ATOM 1409 C C . VAL A 1 176 ? 9.548 -3.600 -39.031 1.00 97.19 176 VAL A C 1
ATOM 1411 O O . VAL A 1 176 ? 10.251 -3.868 -40.004 1.00 97.19 176 VAL A O 1
ATOM 1414 N N . ASN A 1 177 ? 8.281 -3.194 -39.162 1.00 97.56 177 ASN A N 1
ATOM 1415 C CA . ASN A 1 177 ? 7.625 -3.037 -40.467 1.00 97.56 177 ASN A CA 1
ATOM 1416 C C . ASN A 1 177 ? 8.292 -1.958 -41.337 1.00 97.56 177 ASN A C 1
ATOM 1418 O O . ASN A 1 177 ? 8.320 -2.085 -42.559 1.00 97.56 177 ASN A O 1
ATOM 1422 N N . LEU A 1 178 ? 8.843 -0.914 -40.713 1.00 96.69 178 LEU A N 1
ATOM 1423 C CA . LEU A 1 178 ? 9.603 0.149 -41.376 1.00 96.69 178 LEU A CA 1
ATOM 1424 C C . LEU A 1 178 ? 11.056 -0.248 -41.692 1.00 96.69 178 LEU A C 1
ATOM 1426 O O . LEU A 1 178 ? 11.776 0.540 -42.302 1.00 96.69 178 LEU A O 1
ATOM 1430 N N . GLY A 1 179 ? 11.501 -1.444 -41.291 1.00 96.75 179 GLY A N 1
ATOM 1431 C CA . GLY A 1 179 ? 12.871 -1.916 -41.500 1.00 96.75 179 GLY A CA 1
ATOM 1432 C C . GLY A 1 179 ? 13.913 -1.228 -40.611 1.00 96.75 179 GLY A C 1
ATOM 1433 O O . GLY A 1 179 ? 15.102 -1.287 -40.916 1.00 96.75 179 GLY A O 1
ATOM 1434 N N . ILE A 1 180 ? 13.488 -0.579 -39.525 1.00 97.81 180 ILE A N 1
ATOM 1435 C CA . ILE A 1 180 ? 14.380 0.107 -38.586 1.00 97.81 180 ILE A CA 1
ATOM 1436 C C . ILE A 1 180 ? 14.937 -0.928 -37.593 1.00 97.81 180 ILE A C 1
ATOM 1438 O O . ILE A 1 180 ? 14.147 -1.644 -36.972 1.00 97.81 180 ILE A O 1
ATOM 1442 N N . PRO A 1 181 ? 16.269 -1.028 -37.397 1.00 97.81 181 PRO A N 1
ATOM 1443 C CA . PRO A 1 181 ? 16.853 -1.897 -36.381 1.00 97.81 181 PRO A CA 1
ATOM 1444 C C . PRO A 1 181 ? 16.320 -1.544 -34.993 1.00 97.81 181 PRO A C 1
ATOM 1446 O O . PRO A 1 181 ? 16.546 -0.447 -34.486 1.00 97.81 181 PRO A O 1
ATOM 1449 N N . CYS A 1 182 ? 15.603 -2.469 -34.362 1.00 97.94 182 CYS A N 1
ATOM 1450 C CA . CYS A 1 182 ? 15.043 -2.229 -33.042 1.00 97.94 182 CYS A CA 1
ATOM 1451 C C . CYS A 1 182 ? 14.921 -3.495 -32.199 1.00 97.94 182 CYS A C 1
ATOM 1453 O O . CYS A 1 182 ? 14.891 -4.615 -32.721 1.00 97.94 182 CYS A O 1
ATOM 1455 N N . ASP A 1 183 ? 14.791 -3.304 -30.889 1.00 97.44 183 ASP A N 1
ATOM 1456 C CA . ASP A 1 183 ? 14.520 -4.373 -29.935 1.00 97.44 183 ASP A CA 1
ATOM 1457 C C . ASP A 1 183 ? 13.442 -3.967 -28.914 1.00 97.44 183 ASP A C 1
ATOM 1459 O O . ASP A 1 183 ? 13.317 -2.794 -28.549 1.00 97.44 183 ASP A O 1
ATOM 1463 N N . LEU A 1 184 ? 12.634 -4.946 -28.489 1.00 93.81 184 LEU A N 1
ATOM 1464 C CA . LEU A 1 184 ? 11.599 -4.770 -27.471 1.00 93.81 184 LEU A CA 1
ATOM 1465 C C . LEU A 1 184 ? 12.192 -5.082 -26.093 1.00 93.81 184 LEU A C 1
ATOM 1467 O O . LEU A 1 184 ? 12.478 -6.240 -25.775 1.00 93.81 184 LEU A O 1
ATOM 1471 N N . SER A 1 185 ? 12.317 -4.052 -25.264 1.00 93.62 185 SER A N 1
ATOM 1472 C CA . SER A 1 185 ? 12.788 -4.167 -23.891 1.00 93.62 185 SER A CA 1
ATOM 1473 C C . SER A 1 185 ? 11.696 -4.740 -22.993 1.00 93.62 185 SER A C 1
ATOM 1475 O O . SER A 1 185 ? 10.583 -4.221 -22.932 1.00 93.62 185 SER A O 1
ATOM 1477 N N . LEU A 1 186 ? 12.011 -5.836 -22.302 1.00 91.75 186 LEU A N 1
ATOM 1478 C CA . LEU A 1 186 ? 11.094 -6.557 -21.420 1.00 91.75 186 LEU A CA 1
ATOM 1479 C C . LEU A 1 186 ? 11.774 -6.840 -20.074 1.00 91.75 186 LEU A C 1
ATOM 1481 O O . LEU A 1 186 ? 12.990 -7.061 -20.042 1.00 91.75 186 LEU A O 1
ATOM 1485 N N . PRO A 1 187 ? 11.012 -6.921 -18.968 1.00 92.19 187 PRO A N 1
ATOM 1486 C CA . PRO A 1 187 ? 11.577 -7.225 -17.663 1.00 92.19 187 PRO A CA 1
ATOM 1487 C C . PRO A 1 187 ? 12.233 -8.606 -17.619 1.00 92.19 187 PRO A C 1
ATOM 1489 O O . PRO A 1 187 ? 11.658 -9.635 -18.015 1.00 92.19 187 PRO A O 1
ATOM 1492 N N . THR A 1 188 ? 13.422 -8.649 -17.022 1.00 92.56 188 THR A N 1
ATOM 1493 C CA . THR A 1 188 ? 14.003 -9.900 -16.521 1.00 92.56 188 THR A CA 1
ATOM 1494 C C . THR A 1 188 ? 13.227 -10.394 -15.296 1.00 92.56 188 THR A C 1
ATOM 1496 O O . THR A 1 188 ? 12.335 -9.718 -14.789 1.00 92.56 188 THR A O 1
ATOM 1499 N N . GLU A 1 189 ? 13.507 -11.612 -14.829 1.00 93.25 189 GLU A N 1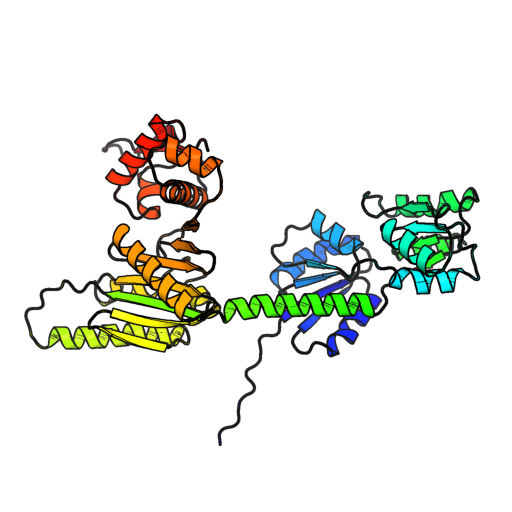
ATOM 1500 C CA . GLU A 1 189 ? 12.779 -12.167 -13.679 1.00 93.25 189 GLU A CA 1
ATOM 1501 C C . GLU A 1 189 ? 13.035 -11.394 -12.380 1.00 93.25 189 GLU A C 1
ATOM 1503 O O . GLU A 1 189 ? 12.111 -11.261 -11.586 1.00 93.25 189 GLU A O 1
ATOM 1508 N N . GLY A 1 190 ? 14.244 -10.854 -12.180 1.00 92.38 190 GLY A N 1
ATOM 1509 C CA . GLY A 1 190 ? 14.641 -10.173 -10.940 1.00 92.38 190 GLY A CA 1
ATOM 1510 C C . GLY A 1 190 ? 13.674 -9.059 -10.519 1.00 92.38 190 GLY A C 1
ATOM 1511 O O . GLY A 1 190 ? 13.050 -9.190 -9.470 1.00 92.38 190 GLY A O 1
ATOM 1512 N N . PRO A 1 191 ? 13.444 -8.025 -11.352 1.00 93.19 191 PRO A N 1
ATOM 1513 C CA . PRO A 1 191 ? 12.503 -6.950 -11.031 1.00 93.19 191 PRO A CA 1
ATOM 1514 C C . PRO A 1 191 ? 11.068 -7.434 -10.780 1.00 93.19 191 PRO A C 1
ATOM 1516 O O . PRO A 1 191 ? 10.360 -6.868 -9.946 1.00 93.19 191 PRO A O 1
ATOM 1519 N N . ILE A 1 192 ? 10.623 -8.486 -11.480 1.00 94.25 192 ILE A N 1
ATOM 1520 C CA . ILE A 1 192 ? 9.296 -9.083 -11.257 1.00 94.25 192 ILE A CA 1
ATOM 1521 C C . ILE A 1 192 ? 9.248 -9.726 -9.866 1.00 94.25 192 ILE A C 1
ATOM 1523 O O . ILE A 1 192 ? 8.304 -9.484 -9.118 1.00 94.25 192 ILE A O 1
ATOM 1527 N N . ILE A 1 193 ? 10.275 -10.501 -9.502 1.00 92.88 193 ILE A N 1
ATOM 1528 C CA . ILE A 1 193 ? 10.395 -11.154 -8.192 1.00 92.88 193 ILE A CA 1
ATOM 1529 C C . ILE A 1 193 ? 10.436 -10.109 -7.077 1.00 92.88 193 ILE A C 1
ATOM 1531 O O . ILE A 1 193 ? 9.637 -10.203 -6.155 1.00 92.88 193 ILE A O 1
ATOM 1535 N N . GLU A 1 194 ? 11.273 -9.078 -7.188 1.00 92.19 194 GLU A N 1
ATOM 1536 C CA . GLU A 1 194 ? 11.345 -7.994 -6.197 1.00 92.19 194 GLU A CA 1
ATOM 1537 C C . GLU A 1 194 ? 9.998 -7.275 -6.028 1.00 92.19 194 GLU A C 1
ATOM 1539 O O . GLU A 1 194 ? 9.619 -6.873 -4.927 1.00 92.19 194 GLU A O 1
ATOM 1544 N N . THR A 1 195 ? 9.241 -7.110 -7.116 1.00 93.94 195 THR A N 1
ATOM 1545 C CA . THR A 1 195 ? 7.906 -6.498 -7.059 1.00 93.94 195 THR A CA 1
ATOM 1546 C C . THR A 1 195 ? 6.896 -7.427 -6.376 1.00 93.94 195 THR A C 1
ATOM 1548 O O . THR A 1 195 ? 6.075 -6.957 -5.588 1.00 93.94 195 THR A O 1
ATOM 1551 N N . LEU A 1 196 ? 6.977 -8.741 -6.612 1.00 92.19 196 LEU A N 1
ATOM 1552 C CA . LEU A 1 196 ? 6.174 -9.744 -5.903 1.00 92.19 196 LEU A CA 1
ATOM 1553 C C . LEU A 1 196 ? 6.537 -9.826 -4.411 1.00 92.19 196 LEU A C 1
ATOM 1555 O O . LEU A 1 196 ? 5.638 -9.919 -3.579 1.00 92.19 196 LEU A O 1
ATOM 1559 N N . GLU A 1 197 ? 7.818 -9.717 -4.053 1.00 90.25 197 GLU A N 1
ATOM 1560 C CA . GLU A 1 197 ? 8.271 -9.629 -2.657 1.00 90.25 197 GLU A CA 1
ATOM 1561 C C . GLU A 1 197 ? 7.698 -8.389 -1.968 1.00 90.25 197 GLU A C 1
ATOM 1563 O O . GLU A 1 197 ? 7.174 -8.480 -0.858 1.00 90.25 197 GLU A O 1
ATOM 1568 N N . LYS A 1 198 ? 7.718 -7.232 -2.640 1.00 90.75 198 LYS A N 1
ATOM 1569 C CA . LYS A 1 198 ? 7.076 -6.009 -2.131 1.00 90.75 198 LYS A CA 1
ATOM 1570 C C . LYS A 1 198 ? 5.571 -6.198 -1.941 1.00 90.75 198 LYS A C 1
ATOM 1572 O O . LYS A 1 198 ? 5.046 -5.806 -0.899 1.00 90.75 198 LYS A O 1
ATOM 1577 N N . ALA A 1 199 ? 4.886 -6.815 -2.906 1.00 90.38 199 ALA A N 1
ATOM 1578 C CA . ALA A 1 199 ? 3.459 -7.121 -2.800 1.00 90.38 199 ALA A CA 1
ATOM 1579 C C . ALA A 1 199 ? 3.165 -8.019 -1.587 1.00 90.38 199 ALA A C 1
ATOM 1581 O O . ALA A 1 199 ? 2.255 -7.731 -0.808 1.00 90.38 199 ALA A O 1
ATOM 1582 N N . PHE A 1 200 ? 3.985 -9.053 -1.387 1.00 87.06 200 PHE A N 1
ATOM 1583 C CA . PHE A 1 200 ? 3.913 -9.940 -0.232 1.00 87.06 200 PHE A CA 1
ATOM 1584 C C . PHE A 1 200 ? 4.096 -9.177 1.085 1.00 87.06 200 PHE A C 1
ATOM 1586 O O . PHE A 1 200 ? 3.241 -9.267 1.960 1.00 87.06 200 PHE A O 1
ATOM 1593 N N . LEU A 1 201 ? 5.149 -8.365 1.214 1.00 84.88 201 LEU A N 1
ATOM 1594 C CA . LEU A 1 201 ? 5.430 -7.595 2.433 1.00 84.88 201 LEU A CA 1
ATOM 1595 C C . LEU A 1 201 ? 4.316 -6.597 2.786 1.00 84.88 201 LEU A C 1
ATOM 1597 O O . LEU A 1 201 ? 4.014 -6.397 3.963 1.00 84.88 201 LEU A O 1
ATOM 1601 N N . ILE A 1 202 ? 3.689 -5.976 1.786 1.00 83.81 202 ILE A N 1
ATOM 1602 C CA . ILE A 1 202 ? 2.536 -5.096 2.009 1.00 83.81 202 ILE A CA 1
ATOM 1603 C C . ILE A 1 202 ? 1.337 -5.906 2.515 1.00 83.81 202 ILE A C 1
ATOM 1605 O O . ILE A 1 202 ? 0.713 -5.499 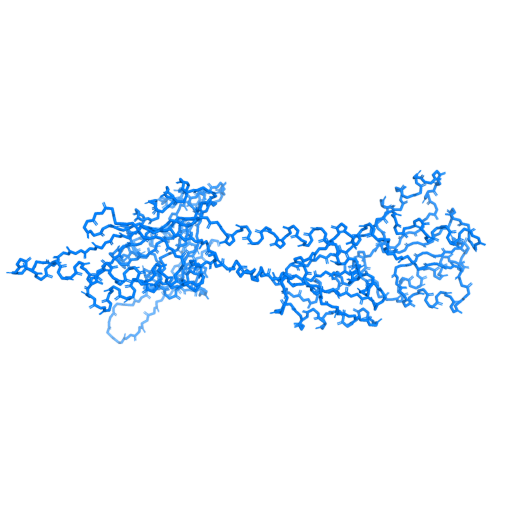3.497 1.00 83.81 202 ILE A O 1
ATOM 1609 N N . GLY A 1 203 ? 1.049 -7.064 1.913 1.00 78.38 203 GLY A N 1
ATOM 1610 C CA . GLY A 1 203 ? -0.004 -7.967 2.390 1.00 78.38 203 GLY A CA 1
ATOM 1611 C C . GLY A 1 203 ? 0.234 -8.444 3.830 1.00 78.38 203 GLY A C 1
ATOM 1612 O O . GLY A 1 203 ? -0.663 -8.375 4.672 1.00 78.38 203 GLY A O 1
ATOM 1613 N N . GLU A 1 204 ? 1.471 -8.829 4.155 1.00 75.38 204 GLU A N 1
ATOM 1614 C CA . GLU A 1 204 ? 1.904 -9.175 5.516 1.00 75.38 204 GLU A CA 1
ATOM 1615 C C . GLU A 1 204 ? 1.697 -8.011 6.496 1.00 75.38 204 GLU A C 1
ATOM 1617 O O . GLU A 1 204 ? 1.220 -8.211 7.613 1.00 75.38 204 GLU A O 1
ATOM 1622 N N . SER A 1 205 ? 2.027 -6.782 6.088 1.00 72.38 205 SER A N 1
ATOM 1623 C CA . SER A 1 205 ? 1.854 -5.583 6.915 1.00 72.38 205 SER A CA 1
ATOM 1624 C C . SER A 1 205 ? 0.384 -5.325 7.255 1.00 72.38 205 SER A C 1
ATOM 1626 O O . SER A 1 205 ? 0.061 -5.060 8.416 1.00 72.38 205 SER A O 1
ATOM 1628 N N . VAL A 1 206 ? -0.516 -5.458 6.274 1.00 68.69 206 VAL A N 1
ATOM 1629 C CA . VAL A 1 206 ? -1.966 -5.339 6.492 1.00 68.69 206 VAL A CA 1
ATOM 1630 C C . VAL A 1 206 ? -2.450 -6.404 7.479 1.00 68.69 206 VAL A C 1
ATOM 1632 O O . VAL A 1 206 ? -3.131 -6.074 8.450 1.00 68.69 206 VAL A O 1
ATOM 1635 N N . ARG A 1 207 ? -2.019 -7.662 7.322 1.00 66.31 207 ARG A N 1
ATOM 1636 C CA . ARG A 1 207 ? -2.374 -8.746 8.255 1.00 66.31 207 ARG A CA 1
ATOM 1637 C C . ARG A 1 207 ? -1.836 -8.516 9.669 1.00 66.31 207 ARG A C 1
ATOM 1639 O O . ARG A 1 207 ? -2.526 -8.781 10.657 1.00 66.31 207 ARG A O 1
ATOM 1646 N N . ASN A 1 208 ? -0.608 -8.019 9.785 1.00 68.75 208 ASN A N 1
ATOM 1647 C CA . ASN A 1 208 ? -0.002 -7.719 11.079 1.00 68.75 208 ASN A CA 1
ATOM 1648 C C . ASN A 1 208 ? -0.781 -6.623 11.818 1.00 68.75 208 ASN A C 1
ATOM 1650 O O . ASN A 1 208 ? -0.950 -6.726 13.033 1.00 68.75 208 ASN A O 1
ATOM 1654 N N . LYS A 1 209 ? -1.327 -5.629 11.101 1.00 67.44 209 LYS A N 1
ATOM 1655 C CA . LYS A 1 209 ? -2.241 -4.642 11.698 1.00 67.44 209 LYS A CA 1
ATOM 1656 C C . LYS A 1 209 ? -3.520 -5.288 12.224 1.00 67.44 209 LYS A C 1
ATOM 1658 O O . LYS A 1 209 ? -3.931 -4.964 13.332 1.00 67.44 209 LYS A O 1
ATOM 1663 N N . GLU A 1 210 ? -4.132 -6.222 11.495 1.00 70.94 210 GLU A N 1
ATOM 1664 C CA . GLU A 1 210 ? -5.345 -6.902 11.979 1.00 70.94 210 GLU A CA 1
ATOM 1665 C C . GLU A 1 210 ? -5.102 -7.732 13.246 1.00 70.94 210 GLU A C 1
ATOM 1667 O O . GLU A 1 210 ? -5.986 -7.815 14.097 1.00 70.94 210 GLU A O 1
ATOM 1672 N N . SER A 1 211 ? -3.904 -8.309 13.384 1.00 77.94 211 SER A N 1
ATOM 1673 C CA . SER A 1 211 ? -3.503 -9.158 14.518 1.00 77.94 211 SER A CA 1
ATOM 1674 C C . SER A 1 211 ? -3.084 -8.362 15.761 1.00 77.94 211 SER A C 1
ATOM 1676 O O . SER A 1 211 ? -2.773 -8.943 16.802 1.00 77.94 211 SER A O 1
ATOM 1678 N N . GLN A 1 212 ? -3.056 -7.032 15.666 1.00 84.88 212 GLN A N 1
ATOM 1679 C CA . GLN A 1 212 ? -2.646 -6.144 16.744 1.00 84.88 212 GLN A CA 1
ATOM 1680 C C . GLN A 1 212 ? -3.547 -6.302 17.978 1.00 84.88 212 GLN A C 1
ATOM 1682 O O . GLN A 1 212 ? -4.767 -6.441 17.861 1.00 84.88 212 GLN A O 1
ATOM 1687 N N . VAL A 1 213 ? -2.942 -6.252 19.170 1.00 91.06 213 VAL A N 1
ATOM 1688 C CA . VAL A 1 213 ? -3.649 -6.450 20.440 1.00 91.06 213 VAL A CA 1
ATOM 1689 C C . VAL A 1 213 ? -4.578 -5.275 20.726 1.00 91.06 213 VAL A C 1
ATOM 1691 O O . VAL A 1 213 ? -4.175 -4.107 20.702 1.00 91.06 213 VAL A O 1
ATOM 1694 N N . VAL A 1 214 ? -5.816 -5.613 21.073 1.00 95.38 214 VAL A N 1
ATOM 1695 C CA . VAL A 1 214 ? -6.836 -4.681 21.540 1.00 95.38 214 VAL A CA 1
ATOM 1696 C C . VAL A 1 214 ? -7.218 -5.038 22.963 1.00 95.38 214 VAL A C 1
ATOM 1698 O O . VAL A 1 214 ? -7.546 -6.187 23.258 1.00 95.38 214 VAL A O 1
ATOM 1701 N N . VAL A 1 215 ? -7.204 -4.036 23.837 1.00 97.44 215 VAL A N 1
ATOM 1702 C CA . VAL A 1 215 ? -7.738 -4.138 25.196 1.00 97.44 215 VAL A CA 1
ATOM 1703 C C . VAL A 1 215 ? -8.968 -3.254 25.288 1.00 97.44 215 VAL A C 1
ATOM 1705 O O . VAL A 1 215 ? -8.921 -2.082 24.920 1.00 97.44 215 VAL A O 1
ATOM 1708 N N . GLY A 1 216 ? -10.066 -3.800 25.793 1.00 96.62 216 GLY A N 1
ATOM 1709 C CA . GLY A 1 216 ? -11.260 -3.040 26.123 1.00 96.62 216 GLY A CA 1
ATOM 1710 C C . GLY A 1 216 ? -11.537 -3.074 27.617 1.00 96.62 216 GLY A C 1
ATOM 1711 O O . GLY A 1 216 ? -11.447 -4.121 28.250 1.00 96.62 216 GLY A O 1
ATOM 1712 N N . LEU A 1 217 ? -11.888 -1.925 28.177 1.00 96.44 217 LEU A N 1
ATOM 1713 C CA . LEU A 1 217 ? -12.334 -1.755 29.552 1.00 96.44 217 LEU A CA 1
ATOM 1714 C C . LEU A 1 217 ? -13.798 -1.335 29.540 1.00 96.44 217 LEU A C 1
ATOM 1716 O O . LEU A 1 217 ? -14.163 -0.396 28.833 1.00 96.44 217 LEU A O 1
ATOM 1720 N N . ILE A 1 218 ? -14.622 -2.015 30.326 1.00 95.00 218 ILE A N 1
ATOM 1721 C CA . ILE A 1 218 ? -16.058 -1.773 30.433 1.00 95.00 218 ILE A CA 1
ATOM 1722 C C . ILE A 1 218 ? -16.366 -1.419 31.887 1.00 95.00 218 ILE A C 1
ATOM 1724 O O . ILE A 1 218 ? -16.072 -2.206 32.785 1.00 95.00 218 ILE A O 1
ATOM 1728 N N . GLU A 1 219 ? -16.990 -0.264 32.107 1.00 93.56 219 GLU A N 1
ATOM 1729 C CA . GLU A 1 219 ? -17.524 0.159 33.406 1.00 93.56 219 GLU A CA 1
ATOM 1730 C C . GLU A 1 219 ? -19.044 0.297 33.310 1.00 93.56 219 GLU A C 1
ATOM 1732 O O . GLU A 1 219 ? -19.557 1.077 32.504 1.00 93.56 219 GLU A O 1
ATOM 1737 N N . ILE A 1 220 ? -19.780 -0.437 34.141 1.00 90.38 220 ILE A N 1
ATOM 1738 C CA . ILE A 1 220 ? -21.243 -0.361 34.191 1.00 90.38 220 ILE A CA 1
ATOM 1739 C C . ILE A 1 220 ? -21.671 0.556 35.331 1.00 90.38 220 ILE A C 1
ATOM 1741 O O . ILE A 1 220 ? -21.355 0.327 36.499 1.00 90.38 220 ILE A O 1
ATOM 1745 N N . ASN A 1 221 ? -22.459 1.577 35.004 1.00 84.12 221 ASN A N 1
ATOM 1746 C CA . ASN A 1 221 ? -23.092 2.411 36.015 1.00 84.12 221 ASN A CA 1
ATOM 1747 C C . ASN A 1 221 ? -24.361 1.709 36.502 1.00 84.12 221 ASN A C 1
ATOM 1749 O O . ASN A 1 221 ? -25.426 1.824 35.894 1.00 84.12 221 ASN A O 1
ATOM 1753 N N . ASN A 1 222 ? -24.239 0.991 37.612 1.00 72.50 222 ASN A N 1
ATOM 1754 C CA . ASN A 1 222 ? -25.376 0.432 38.325 1.00 72.50 222 ASN A CA 1
ATOM 1755 C C . ASN A 1 222 ? -25.706 1.329 39.528 1.00 72.50 222 ASN A C 1
ATOM 1757 O O . ASN A 1 222 ? -25.165 1.142 40.614 1.00 72.50 222 ASN A O 1
ATOM 1761 N N . SER A 1 223 ? -26.539 2.351 39.313 1.00 59.75 223 SER A N 1
ATOM 1762 C CA . SER A 1 223 ? -27.044 3.238 40.376 1.00 59.75 223 SER A CA 1
ATOM 1763 C C . SER A 1 223 ? -28.413 2.805 40.913 1.00 59.75 223 SER A C 1
ATOM 1765 O O . SER A 1 223 ? -29.061 3.556 41.643 1.00 59.75 223 SER A O 1
ATOM 1767 N N . SER A 1 224 ? -28.891 1.615 40.538 1.00 54.56 224 SER A N 1
ATOM 1768 C CA . SER A 1 224 ? -30.215 1.141 40.928 1.00 54.56 224 SER A CA 1
ATOM 1769 C C . SER A 1 224 ? -30.236 0.794 42.418 1.00 54.56 224 SER A C 1
ATOM 1771 O O . SER A 1 224 ? -29.614 -0.171 42.851 1.00 54.56 224 SER A O 1
ATOM 1773 N N . LEU A 1 225 ? -30.980 1.580 43.198 1.00 49.94 225 LEU A N 1
ATOM 1774 C CA . LEU A 1 225 ? -31.436 1.224 44.541 1.00 49.94 225 LEU A CA 1
ATOM 1775 C C . LEU A 1 225 ? -32.396 0.032 44.414 1.00 49.94 225 LEU A C 1
ATOM 1777 O O . LEU A 1 225 ? -33.567 0.217 44.087 1.00 49.94 225 LEU A O 1
ATOM 1781 N N . VAL A 1 226 ? -31.899 -1.188 44.612 1.00 50.97 226 VAL A N 1
ATOM 1782 C CA . VAL A 1 226 ? -32.732 -2.399 44.617 1.00 50.97 226 VAL A CA 1
ATOM 1783 C C . VAL A 1 226 ? -33.135 -2.725 46.055 1.00 50.97 226 VAL A C 1
ATOM 1785 O O . VAL A 1 226 ? -32.318 -2.667 46.968 1.00 50.97 226 VAL A O 1
ATOM 1788 N N . THR A 1 227 ? -34.414 -3.039 46.253 1.00 48.75 227 THR A N 1
ATOM 1789 C CA . THR A 1 227 ? -35.087 -3.231 47.549 1.00 48.75 227 THR A CA 1
ATOM 1790 C C . THR A 1 227 ? -34.992 -4.659 48.115 1.00 48.75 227 THR A C 1
ATOM 1792 O O . THR A 1 227 ? -35.531 -4.909 49.190 1.00 48.75 227 THR A O 1
ATOM 1795 N N . SER A 1 228 ? -34.312 -5.595 47.433 1.00 55.38 228 SER A N 1
ATOM 1796 C CA . SER A 1 228 ? -34.118 -6.996 47.858 1.00 55.38 228 SER A CA 1
ATOM 1797 C C . SER A 1 228 ? -32.647 -7.433 47.726 1.00 55.38 228 SER A C 1
ATOM 1799 O O . SER A 1 228 ? -31.925 -6.925 46.869 1.00 55.38 228 SER A O 1
ATOM 1801 N N . GLU A 1 229 ? -32.190 -8.380 48.559 1.00 57.84 229 GLU A N 1
ATOM 1802 C CA . GLU A 1 229 ? -30.794 -8.866 48.561 1.00 57.84 229 GLU A CA 1
ATOM 1803 C C . GLU A 1 229 ? -30.446 -9.804 47.383 1.00 57.84 229 GLU A C 1
ATOM 1805 O O . GLU A 1 229 ? -29.278 -9.895 47.001 1.00 57.84 229 GLU A O 1
ATOM 1810 N N . TYR A 1 230 ? -31.429 -10.490 46.780 1.00 58.47 230 TYR A N 1
ATOM 1811 C CA . TYR A 1 230 ? -31.189 -11.538 45.768 1.00 58.47 230 TYR A CA 1
ATOM 1812 C C . TYR A 1 230 ? -31.271 -11.048 44.313 1.00 58.47 230 TYR A C 1
ATOM 1814 O O . TYR A 1 230 ? -30.583 -11.584 43.439 1.00 58.47 230 TYR A O 1
ATOM 1822 N N . ASP A 1 231 ? -32.073 -10.021 44.030 1.00 72.62 231 ASP A N 1
ATOM 1823 C CA . ASP A 1 231 ? -32.203 -9.451 42.680 1.00 72.62 231 ASP A CA 1
ATOM 1824 C C . ASP A 1 231 ? -30.901 -8.828 42.123 1.00 72.62 231 ASP A C 1
ATOM 1826 O O . ASP A 1 231 ? -30.621 -9.006 40.932 1.00 72.62 231 ASP A O 1
ATOM 1830 N N . PRO A 1 232 ? -30.038 -8.175 42.932 1.00 74.75 232 PRO A N 1
ATOM 1831 C CA . PRO A 1 232 ? -28.764 -7.629 42.459 1.00 74.75 232 PRO A CA 1
ATOM 1832 C C . PRO A 1 232 ? -27.795 -8.699 41.943 1.00 74.75 232 PRO A C 1
ATOM 1834 O O . PRO A 1 232 ? -27.104 -8.474 40.950 1.00 74.75 232 PRO A O 1
ATOM 1837 N N . GLN A 1 233 ? -27.751 -9.869 42.591 1.00 78.00 233 GLN A N 1
ATOM 1838 C CA . GLN A 1 233 ? -26.853 -10.963 42.201 1.00 78.00 233 GLN A CA 1
ATOM 1839 C C . GLN A 1 233 ? -27.285 -11.592 40.872 1.00 78.00 233 GLN A C 1
ATOM 1841 O O . GLN A 1 233 ? -26.449 -11.880 40.015 1.00 78.00 233 GLN A O 1
ATOM 1846 N N . ARG A 1 234 ? -28.598 -11.755 40.659 1.00 83.81 234 ARG A N 1
ATOM 1847 C CA . ARG A 1 234 ? -29.141 -12.238 39.378 1.00 83.81 234 ARG A CA 1
ATOM 1848 C C . ARG A 1 234 ? -28.844 -11.269 38.240 1.00 83.81 234 ARG A C 1
ATOM 1850 O O . ARG A 1 234 ? -28.350 -11.694 37.199 1.00 83.81 234 ARG A O 1
ATOM 1857 N N . LEU A 1 235 ? -29.062 -9.972 38.464 1.00 84.56 235 LEU A N 1
ATOM 1858 C CA . LEU A 1 235 ? -28.749 -8.938 37.479 1.00 84.56 235 LEU A CA 1
ATOM 1859 C C . LEU A 1 235 ? -27.262 -8.957 37.084 1.00 84.56 235 LEU A C 1
ATOM 1861 O O . LEU A 1 235 ? -26.940 -8.845 35.903 1.0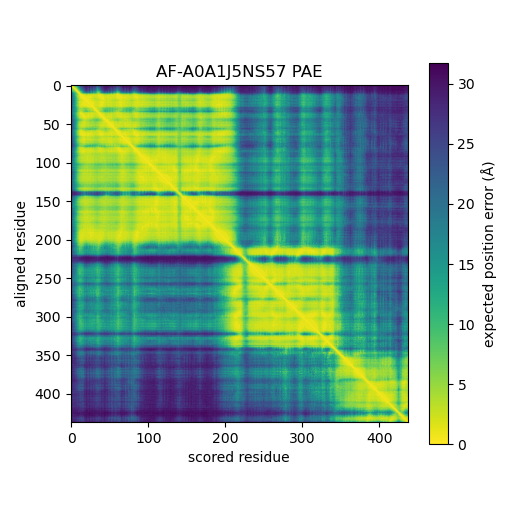0 84.56 235 LEU A O 1
ATOM 1865 N N . GLN A 1 236 ? -26.353 -9.152 38.044 1.00 85.38 236 GLN A N 1
ATOM 1866 C CA . GLN A 1 236 ? -24.916 -9.262 37.766 1.00 85.38 236 GLN A CA 1
ATOM 1867 C C . GLN A 1 236 ? -24.568 -10.465 36.883 1.00 85.38 236 GLN A C 1
ATOM 1869 O O . GLN A 1 236 ? -23.764 -10.323 35.962 1.00 85.38 236 GLN A O 1
ATOM 1874 N N . LEU A 1 237 ? -25.184 -11.627 37.120 1.00 88.50 237 LEU A N 1
ATOM 1875 C CA . LEU A 1 237 ? -24.972 -12.816 36.288 1.00 88.50 237 LEU A CA 1
ATOM 1876 C C . LEU A 1 237 ? -25.457 -12.596 34.850 1.00 88.50 237 LEU A C 1
ATOM 1878 O O . LEU A 1 237 ? -24.764 -12.969 33.906 1.00 88.50 237 LEU A O 1
ATOM 1882 N N . GLU A 1 238 ? -26.612 -11.953 34.668 1.00 90.69 238 GLU A N 1
ATOM 1883 C CA . GLU A 1 238 ? -27.141 -11.649 33.332 1.00 90.69 238 GLU A CA 1
ATOM 1884 C C . GLU A 1 238 ? -26.278 -10.636 32.571 1.00 90.69 238 GLU A C 1
ATOM 1886 O O . GLU A 1 238 ? -26.066 -10.768 31.360 1.00 90.69 238 GLU A O 1
ATOM 1891 N N . ILE A 1 239 ? -25.763 -9.632 33.282 1.00 90.88 239 ILE A N 1
ATOM 1892 C CA . ILE A 1 239 ? -24.814 -8.656 32.748 1.00 90.88 239 ILE A CA 1
ATOM 1893 C C . ILE A 1 239 ? -23.526 -9.356 32.309 1.00 90.88 239 ILE A C 1
ATOM 1895 O O . ILE A 1 239 ? -23.086 -9.160 31.175 1.00 90.88 239 ILE A O 1
ATOM 1899 N N . TYR A 1 240 ? -22.949 -10.193 33.178 1.00 92.38 240 TYR A N 1
ATOM 1900 C CA . TYR A 1 240 ? -21.736 -10.949 32.873 1.00 92.38 240 TYR A CA 1
ATOM 1901 C C . TYR A 1 240 ? -21.932 -11.840 31.645 1.00 92.38 240 TYR A C 1
ATOM 1903 O O . TYR A 1 240 ? -21.126 -11.774 30.722 1.00 92.38 240 TYR A O 1
ATOM 1911 N N . ALA A 1 241 ? -23.028 -12.603 31.590 1.00 93.62 241 ALA A N 1
ATOM 1912 C CA . ALA A 1 241 ? -23.355 -13.448 30.444 1.00 93.62 241 ALA A CA 1
ATOM 1913 C C . ALA A 1 241 ? -23.471 -12.631 29.146 1.00 93.62 241 ALA A C 1
ATOM 1915 O O . ALA A 1 241 ? -22.888 -13.000 28.134 1.00 93.62 241 ALA A O 1
ATOM 1916 N N . THR A 1 242 ? -24.133 -11.469 29.192 1.00 93.50 242 THR A N 1
ATOM 1917 C CA . THR A 1 242 ? -24.284 -10.593 28.015 1.00 93.50 242 THR A CA 1
ATOM 1918 C C . THR A 1 242 ? -22.940 -10.050 27.515 1.00 93.50 242 THR A C 1
ATOM 1920 O O . THR A 1 242 ? -22.721 -9.968 26.308 1.00 93.50 242 THR A O 1
ATOM 1923 N N . ILE A 1 243 ? -22.030 -9.670 28.419 1.00 94.44 243 ILE A N 1
ATOM 1924 C CA . ILE A 1 243 ? -20.685 -9.218 28.031 1.00 94.44 243 ILE A CA 1
ATOM 1925 C C . ILE A 1 243 ? -19.862 -10.392 27.498 1.00 94.44 243 ILE A C 1
ATOM 1927 O O . ILE A 1 243 ? -19.150 -10.231 26.509 1.00 94.44 243 ILE A O 1
ATOM 1931 N N . LEU A 1 244 ? -19.962 -11.564 28.126 1.00 94.50 244 LEU A N 1
ATOM 1932 C CA . LEU A 1 244 ? -19.258 -12.769 27.698 1.00 94.50 244 LEU A CA 1
ATOM 1933 C C . LEU A 1 244 ? -19.668 -13.183 26.281 1.00 94.50 244 LEU A C 1
ATOM 1935 O O . LEU A 1 244 ? -18.792 -13.488 25.476 1.00 94.50 244 LEU A O 1
ATOM 1939 N N . ASP A 1 245 ? -20.962 -13.130 25.961 1.00 94.06 245 ASP A N 1
ATOM 1940 C CA . ASP A 1 245 ? -21.474 -13.412 24.618 1.00 94.06 245 ASP A CA 1
ATOM 1941 C C . ASP A 1 245 ? -20.886 -12.444 23.582 1.00 94.06 245 ASP A C 1
ATOM 1943 O O . ASP A 1 245 ? -20.351 -12.884 22.566 1.00 94.06 245 ASP A O 1
ATOM 1947 N N . TYR A 1 246 ? -20.877 -11.137 23.873 1.00 92.56 246 TYR A N 1
ATOM 1948 C CA . TYR A 1 246 ? -20.247 -10.140 22.998 1.00 92.56 246 TYR A CA 1
ATOM 1949 C C . TYR A 1 246 ? -18.744 -10.397 22.805 1.00 92.56 246 TYR A C 1
ATOM 1951 O O . TYR A 1 246 ? -18.235 -10.355 21.688 1.00 92.56 246 TYR A O 1
ATOM 1959 N N . VAL A 1 247 ? -18.012 -10.686 23.885 1.00 93.62 247 VAL A N 1
ATOM 1960 C CA . VAL A 1 247 ? -16.568 -10.951 23.800 1.00 93.62 247 VAL A CA 1
ATOM 1961 C C . VAL A 1 247 ? -16.296 -12.222 22.996 1.00 93.62 247 VAL A C 1
ATOM 1963 O O . VAL A 1 247 ? -15.369 -12.241 22.185 1.00 93.62 247 VAL A O 1
ATOM 1966 N N . LYS A 1 248 ? -17.139 -13.248 23.142 1.00 91.44 248 LYS A N 1
ATOM 1967 C CA . LYS A 1 248 ? -17.078 -14.479 22.352 1.00 91.44 248 LYS A CA 1
ATOM 1968 C C . LYS A 1 248 ? -17.334 -14.228 20.862 1.00 91.44 248 LYS A C 1
ATOM 1970 O O . LYS A 1 248 ? -16.630 -14.803 20.039 1.00 91.44 248 LYS A O 1
ATOM 1975 N N . GLU A 1 249 ? -18.281 -13.360 20.503 1.00 88.81 249 GLU A N 1
ATOM 1976 C CA . GLU A 1 249 ? -18.504 -12.944 19.104 1.00 88.81 249 GLU A CA 1
ATOM 1977 C C . GLU A 1 249 ? -17.267 -12.266 18.492 1.00 88.81 249 GLU A C 1
ATOM 1979 O O . GLU A 1 249 ? -17.022 -12.379 17.293 1.00 88.81 249 GLU A O 1
ATOM 1984 N N . THR A 1 250 ? -16.456 -11.602 19.319 1.00 86.94 250 THR A N 1
ATOM 1985 C CA . THR A 1 250 ? -15.182 -10.989 18.911 1.00 86.94 250 THR A CA 1
ATOM 1986 C C . THR A 1 250 ? -13.966 -11.916 19.040 1.00 86.94 250 THR A C 1
ATOM 1988 O O . THR A 1 250 ? -12.846 -11.411 19.024 1.00 86.94 250 THR A O 1
ATOM 1991 N N . ASP A 1 251 ? -14.165 -13.231 19.216 1.00 89.06 251 ASP A N 1
ATOM 1992 C CA . ASP A 1 251 ? -13.119 -14.235 19.517 1.00 89.06 251 ASP A CA 1
ATOM 1993 C C . ASP A 1 251 ? -12.118 -13.741 20.581 1.00 89.06 251 ASP A C 1
ATOM 1995 O O . ASP A 1 251 ? -10.896 -13.814 20.440 1.00 89.06 251 ASP A O 1
ATOM 1999 N N . GLY A 1 252 ? -12.665 -13.114 21.624 1.00 91.44 252 GLY A N 1
ATOM 2000 C CA . GLY A 1 252 ? -11.912 -12.453 22.676 1.00 91.44 252 GLY A CA 1
ATOM 2001 C C . GLY A 1 252 ? -11.879 -13.228 23.989 1.00 91.44 252 GLY A C 1
ATOM 2002 O O . GLY A 1 252 ? -12.553 -14.241 24.177 1.00 91.44 252 GLY A O 1
ATOM 2003 N N . TYR A 1 253 ? -11.117 -12.701 24.945 1.00 94.56 253 TYR A N 1
ATOM 2004 C CA . TYR A 1 253 ? -11.019 -13.235 26.304 1.00 94.56 253 TYR A CA 1
ATOM 2005 C C . TYR A 1 253 ? -11.492 -12.203 27.328 1.00 94.56 253 TYR A C 1
ATOM 2007 O O . TYR A 1 253 ? -11.036 -11.063 27.289 1.00 94.56 253 TYR A O 1
ATOM 2015 N N . LEU A 1 254 ? -12.381 -12.594 28.247 1.00 96.06 254 LEU A N 1
ATOM 2016 C CA . LEU A 1 254 ? -12.991 -11.716 29.255 1.00 96.06 254 LEU A CA 1
ATOM 2017 C C . LEU A 1 254 ? -12.410 -11.974 30.652 1.00 96.06 254 LEU A C 1
ATOM 2019 O O . LEU A 1 254 ? -12.337 -13.112 31.109 1.00 96.06 254 LEU A O 1
ATOM 2023 N N . ILE A 1 255 ? -12.075 -10.898 31.358 1.00 94.44 255 ILE A N 1
ATOM 2024 C CA . ILE A 1 255 ? -11.656 -10.882 32.759 1.00 94.44 255 ILE A CA 1
ATOM 2025 C C . ILE A 1 255 ? -12.562 -9.926 33.535 1.00 94.44 255 ILE A C 1
ATOM 2027 O O . ILE A 1 255 ? -12.772 -8.781 33.137 1.00 94.44 255 ILE A O 1
ATOM 2031 N N . THR A 1 256 ? -13.055 -10.371 34.684 1.00 91.62 256 THR A N 1
ATOM 2032 C CA . THR A 1 256 ? -13.778 -9.514 35.629 1.00 91.62 256 THR A CA 1
ATOM 2033 C C . THR A 1 256 ? -12.781 -8.896 36.607 1.00 91.62 256 THR A C 1
ATOM 2035 O O . THR A 1 256 ? -12.068 -9.622 37.297 1.00 91.62 256 THR A O 1
ATOM 2038 N N . THR A 1 257 ? -12.709 -7.565 36.674 1.00 86.75 257 THR A N 1
ATOM 2039 C CA . THR A 1 257 ? -11.779 -6.833 37.562 1.00 86.75 257 THR A CA 1
ATOM 2040 C C . THR A 1 257 ? -12.477 -6.220 38.778 1.00 86.75 257 THR A C 1
ATOM 2042 O O . THR A 1 257 ? -11.822 -5.769 39.714 1.00 86.75 257 THR A O 1
ATOM 2045 N N . GLY A 1 258 ? -13.809 -6.228 38.791 1.00 84.19 258 GLY A N 1
ATOM 2046 C CA . GLY A 1 258 ? -14.647 -5.821 39.911 1.00 84.19 258 GLY A CA 1
ATOM 2047 C C . GLY A 1 258 ? -16.120 -6.067 39.598 1.00 84.19 258 GLY A C 1
ATOM 2048 O O . GLY A 1 258 ? -16.457 -6.525 38.511 1.00 84.19 258 GLY A O 1
ATOM 2049 N N . LEU A 1 259 ? -17.008 -5.727 40.533 1.00 79.25 259 LEU A N 1
ATOM 2050 C CA . LEU A 1 259 ? -18.446 -6.020 40.437 1.00 79.25 259 LEU A CA 1
ATOM 2051 C C . LEU A 1 259 ? -19.103 -5.507 39.137 1.00 79.25 259 LEU A C 1
ATOM 2053 O O . LEU A 1 259 ? -19.943 -6.182 38.556 1.00 79.25 259 LEU A O 1
ATOM 2057 N N . ASN A 1 260 ? -18.693 -4.320 38.681 1.00 86.94 260 ASN A N 1
ATOM 2058 C CA . ASN A 1 260 ? -19.218 -3.649 37.487 1.00 86.94 260 ASN A CA 1
ATOM 2059 C C . ASN A 1 260 ? -18.115 -3.316 36.468 1.00 86.94 260 ASN A C 1
ATOM 2061 O O . ASN A 1 260 ? -18.340 -2.503 35.569 1.00 86.94 260 ASN A O 1
ATOM 2065 N N . ASN A 1 261 ? -16.926 -3.902 36.636 1.00 92.69 261 ASN A N 1
ATOM 2066 C CA . ASN A 1 261 ? -15.744 -3.586 35.844 1.00 92.69 261 ASN A CA 1
ATOM 2067 C C . ASN A 1 261 ? -15.244 -4.844 35.142 1.00 92.69 261 ASN A C 1
ATOM 2069 O O . ASN A 1 261 ? -14.959 -5.862 35.781 1.00 92.69 261 ASN A O 1
ATOM 2073 N N . PHE A 1 262 ? -15.104 -4.747 33.827 1.00 95.56 262 PHE A N 1
ATOM 2074 C CA . PHE A 1 262 ? -14.676 -5.850 32.982 1.00 95.56 262 PHE A CA 1
ATOM 2075 C C . PHE A 1 262 ? -13.554 -5.404 32.060 1.00 95.56 262 PHE A C 1
ATOM 2077 O O . PHE A 1 262 ? -13.490 -4.250 31.634 1.00 95.56 262 PHE A O 1
ATOM 2084 N N . LEU A 1 263 ? -12.680 -6.342 31.742 1.00 96.19 263 LEU A N 1
ATOM 2085 C CA . LEU A 1 263 ? -11.588 -6.178 30.807 1.00 96.19 263 LEU A CA 1
ATOM 2086 C C . LEU A 1 263 ? -11.703 -7.278 29.759 1.00 96.19 263 LEU A C 1
ATOM 2088 O O . LEU A 1 263 ? -11.843 -8.443 30.118 1.00 96.19 263 LEU A O 1
ATOM 2092 N N . PHE A 1 264 ? -11.621 -6.934 28.479 1.00 96.25 264 PHE A N 1
ATOM 2093 C CA . PHE A 1 264 ? -11.530 -7.926 27.416 1.00 96.25 264 PHE A CA 1
ATOM 2094 C C . PHE A 1 264 ? -10.306 -7.714 26.533 1.00 96.25 264 PHE A C 1
ATOM 2096 O O . PHE A 1 264 ? -9.838 -6.590 26.351 1.00 96.25 264 PHE A O 1
ATOM 2103 N N . PHE A 1 265 ? -9.816 -8.813 25.970 1.00 95.31 265 PHE A N 1
ATOM 2104 C CA . PHE A 1 265 ? -8.787 -8.832 24.939 1.00 95.31 265 PHE A CA 1
ATOM 2105 C C . PHE A 1 265 ? -9.380 -9.340 23.634 1.00 95.31 265 PHE A C 1
ATOM 2107 O O . PHE A 1 265 ? -10.179 -10.272 23.646 1.00 95.31 265 PHE A O 1
ATOM 2114 N N . THR A 1 266 ? -8.967 -8.755 22.520 1.00 94.81 266 THR A N 1
ATOM 2115 C CA . THR A 1 266 ? -9.248 -9.249 21.166 1.00 94.81 266 THR A CA 1
ATOM 2116 C C . THR A 1 266 ? -8.149 -8.737 20.225 1.00 94.81 266 THR A C 1
ATOM 2118 O O . THR A 1 266 ? -7.137 -8.189 20.676 1.00 94.81 266 THR A O 1
ATOM 2121 N N . THR A 1 267 ? -8.330 -8.911 18.922 1.00 90.00 267 THR A N 1
ATOM 2122 C CA . THR A 1 267 ? -7.468 -8.344 17.884 1.00 90.00 267 THR A CA 1
ATOM 2123 C C . THR A 1 267 ? -8.180 -7.218 17.139 1.00 90.00 267 THR A C 1
ATOM 2125 O O . THR A 1 267 ? -9.414 -7.142 17.111 1.00 90.00 267 THR A O 1
ATOM 2128 N N . ARG A 1 268 ? -7.398 -6.321 16.535 1.00 88.12 268 ARG A N 1
ATOM 2129 C CA . ARG A 1 268 ? -7.897 -5.133 15.833 1.00 88.12 268 ARG A CA 1
ATOM 2130 C C . ARG A 1 268 ? -8.941 -5.475 14.780 1.00 88.12 268 ARG A C 1
ATOM 2132 O O . ARG A 1 268 ? -10.026 -4.900 14.812 1.00 88.12 268 ARG A O 1
ATOM 2139 N N . GLY A 1 269 ? -8.652 -6.439 13.907 1.00 76.00 269 GLY A N 1
ATOM 2140 C CA . GLY A 1 269 ? -9.559 -6.800 12.815 1.00 76.00 269 GLY A CA 1
ATOM 2141 C C . GLY A 1 269 ? -10.916 -7.313 13.311 1.00 76.00 269 GLY A C 1
ATOM 2142 O O . GLY A 1 269 ? -11.955 -6.993 12.737 1.00 76.00 269 GLY A O 1
ATOM 2143 N N . LEU A 1 270 ? -10.938 -8.072 14.412 1.00 85.69 270 LEU A N 1
ATOM 2144 C CA . LEU A 1 270 ? -12.180 -8.583 15.002 1.00 85.69 270 LEU A CA 1
ATOM 2145 C C . LEU A 1 270 ? -12.996 -7.481 15.684 1.00 85.69 270 LEU A C 1
ATOM 2147 O O . LEU A 1 270 ? -14.213 -7.420 15.499 1.00 85.69 270 LEU A O 1
ATOM 2151 N N . PHE A 1 271 ? -12.334 -6.582 16.412 1.00 88.81 271 PHE A N 1
ATOM 2152 C CA . PHE A 1 271 ? -12.990 -5.434 17.032 1.00 88.81 271 PHE A CA 1
ATOM 2153 C C . PHE A 1 271 ? -13.543 -4.441 15.998 1.00 88.81 271 PHE A C 1
ATOM 2155 O O . PHE A 1 271 ? -14.666 -3.953 16.128 1.00 88.81 271 PHE A O 1
ATOM 2162 N N . GLU A 1 272 ? -12.776 -4.128 14.952 1.00 80.00 272 GLU A N 1
ATOM 2163 C CA . GLU A 1 272 ? -13.231 -3.233 13.886 1.00 80.00 272 GLU A CA 1
ATOM 2164 C C . GLU A 1 272 ? -14.450 -3.827 13.172 1.00 80.00 272 GLU A C 1
ATOM 2166 O O . GLU A 1 272 ? -15.456 -3.137 13.020 1.00 80.00 272 GLU A O 1
ATOM 2171 N N . ARG A 1 273 ? -14.439 -5.125 12.835 1.00 73.00 273 ARG A N 1
ATOM 2172 C CA . ARG A 1 273 ? -15.608 -5.796 12.241 1.00 73.00 273 ARG A CA 1
ATOM 2173 C C . ARG A 1 273 ? -16.835 -5.753 13.155 1.00 73.00 273 ARG A C 1
ATOM 2175 O O . ARG A 1 273 ? -17.920 -5.419 12.683 1.00 73.00 273 ARG A O 1
ATOM 2182 N N . SER A 1 274 ? -16.683 -6.029 14.453 1.00 80.12 274 SER A N 1
ATOM 2183 C CA . SER A 1 274 ? -17.821 -6.017 15.387 1.00 80.12 274 SER A CA 1
ATOM 2184 C C . SER A 1 274 ? -18.408 -4.621 15.604 1.00 80.12 274 SER A C 1
ATOM 2186 O O . SER A 1 274 ? -19.601 -4.477 15.862 1.00 80.12 274 SER A O 1
ATOM 2188 N N . THR A 1 275 ? -17.596 -3.576 15.447 1.00 74.81 275 THR A N 1
ATOM 2189 C CA . THR A 1 275 ? -18.021 -2.175 15.578 1.00 74.81 275 THR A CA 1
ATOM 2190 C C . THR A 1 275 ? -18.411 -1.525 14.251 1.00 74.81 275 THR A C 1
ATOM 2192 O O . THR A 1 275 ? -18.734 -0.333 14.230 1.00 74.81 275 THR A O 1
ATOM 2195 N N . ASN A 1 276 ? -18.437 -2.282 13.148 1.00 67.00 276 ASN A N 1
ATOM 2196 C CA . ASN A 1 276 ? -18.606 -1.758 11.792 1.00 67.00 276 ASN A CA 1
ATOM 2197 C C . ASN A 1 276 ? -17.611 -0.613 11.513 1.00 67.00 276 ASN A C 1
ATOM 2199 O O . ASN A 1 276 ? -18.001 0.531 11.263 1.00 67.00 276 ASN A O 1
ATOM 2203 N N . TRP A 1 277 ? -16.322 -0.922 11.662 1.00 63.25 277 TRP A N 1
ATOM 2204 C CA . TRP A 1 277 ? -15.178 -0.017 11.522 1.00 63.25 277 TRP A CA 1
ATOM 2205 C C . TRP A 1 277 ? -15.332 1.264 12.346 1.00 63.25 277 TRP A C 1
ATOM 2207 O O . TRP A 1 277 ? -15.098 2.379 11.885 1.00 63.25 277 TRP A O 1
ATOM 2217 N N . GLY A 1 278 ? -15.773 1.096 13.593 1.00 63.88 278 GLY A N 1
ATOM 2218 C CA . GLY A 1 278 ? -15.876 2.181 14.559 1.00 63.88 278 GLY A CA 1
ATOM 2219 C C . GLY A 1 278 ? -17.111 3.079 14.434 1.00 63.88 278 GLY A C 1
ATOM 2220 O O . GLY A 1 278 ? -17.206 4.094 15.123 1.00 63.88 278 GLY A O 1
ATOM 2221 N N . THR A 1 279 ? -18.082 2.722 13.592 1.00 64.31 279 THR A N 1
ATOM 2222 C CA . THR A 1 279 ? -19.336 3.486 13.440 1.00 64.31 279 THR A CA 1
ATOM 2223 C C . THR A 1 279 ? -20.407 3.106 14.463 1.00 64.31 279 THR A C 1
ATOM 2225 O O . THR A 1 279 ? -21.349 3.864 14.694 1.00 64.31 279 THR A O 1
ATOM 2228 N N . SER A 1 280 ? -20.269 1.958 15.124 1.00 74.56 280 SER A N 1
ATOM 2229 C CA . SER A 1 280 ? -21.243 1.452 16.088 1.00 74.56 280 SER A CA 1
ATOM 2230 C C . SER A 1 280 ? -20.568 0.836 17.312 1.00 74.56 280 SER A C 1
ATOM 2232 O O . SER A 1 280 ? -19.392 0.493 17.289 1.00 74.56 280 SER A O 1
ATOM 2234 N N . MET A 1 281 ? -21.323 0.697 18.404 1.00 86.69 281 MET A N 1
ATOM 2235 C CA . MET A 1 281 ? -20.891 -0.070 19.573 1.00 86.69 281 MET A CA 1
ATOM 2236 C C . MET A 1 281 ? -22.045 -0.974 20.041 1.00 86.69 281 MET A C 1
ATOM 2238 O O . MET A 1 281 ? -22.887 -0.535 20.836 1.00 86.69 281 MET A O 1
ATOM 2242 N N . PRO A 1 282 ? -22.135 -2.219 19.527 1.00 86.19 282 PRO A N 1
ATOM 2243 C CA . PRO A 1 282 ? -23.251 -3.128 19.804 1.00 86.19 282 PRO A CA 1
ATOM 2244 C C . PRO A 1 282 ? -23.457 -3.406 21.294 1.00 86.19 282 PRO A C 1
ATOM 2246 O O . PRO A 1 282 ? -24.596 -3.395 21.766 1.00 86.19 282 PRO A O 1
ATOM 2249 N N . LEU A 1 283 ? -22.366 -3.566 22.050 1.00 90.38 283 LEU A N 1
ATOM 2250 C CA . LEU A 1 283 ? -22.411 -3.856 23.483 1.00 90.38 283 LEU A CA 1
ATOM 2251 C C . LEU A 1 283 ? -23.161 -2.777 24.281 1.00 90.38 283 LEU A C 1
ATOM 2253 O O . LEU A 1 283 ? -24.007 -3.092 25.118 1.00 90.38 283 LEU A O 1
ATOM 2257 N N . LEU A 1 284 ? -22.910 -1.496 23.990 1.00 89.19 284 LEU A N 1
ATOM 2258 C CA . LEU A 1 284 ? -23.608 -0.387 24.651 1.00 89.19 284 LEU A CA 1
ATOM 2259 C C . LEU A 1 284 ? -25.114 -0.417 24.366 1.00 89.19 284 LEU A C 1
ATOM 2261 O O . LEU A 1 284 ? -25.931 -0.206 25.265 1.00 89.19 284 LEU A O 1
ATOM 2265 N N . ASN A 1 285 ? -25.488 -0.723 23.122 1.00 85.00 285 ASN A N 1
ATOM 2266 C CA . ASN A 1 285 ? -26.887 -0.841 22.722 1.00 85.00 285 ASN A CA 1
ATOM 2267 C C . ASN A 1 285 ? -27.585 -2.018 23.419 1.00 85.00 285 ASN A C 1
ATOM 2269 O O . ASN A 1 285 ? -28.732 -1.871 23.848 1.00 85.00 285 ASN A O 1
ATOM 2273 N N . LEU A 1 286 ? -26.900 -3.156 23.554 1.00 88.25 286 LEU A N 1
ATOM 2274 C CA . LEU A 1 286 ? 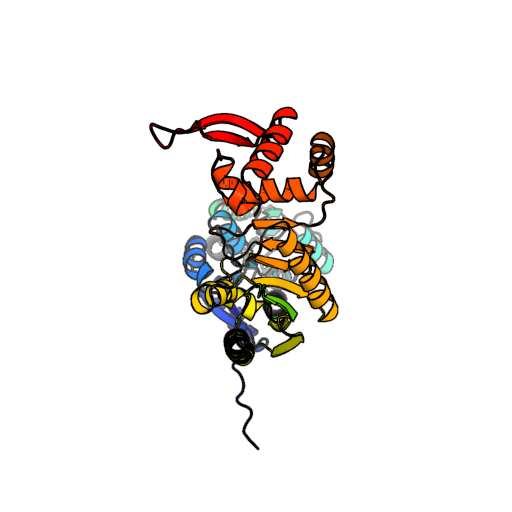-27.374 -4.339 24.279 1.00 88.25 286 LEU A CA 1
ATOM 2275 C C . LEU A 1 286 ? -27.647 -4.021 25.752 1.00 88.25 286 LEU A C 1
ATOM 2277 O O . LEU A 1 286 ? -28.771 -4.225 26.219 1.00 88.25 286 LEU A O 1
ATOM 2281 N N . ILE A 1 287 ? -26.663 -3.446 26.453 1.00 88.94 287 ILE A N 1
ATOM 2282 C CA . ILE A 1 287 ? -26.773 -3.108 27.881 1.00 88.94 287 ILE A CA 1
ATOM 2283 C C . ILE A 1 287 ? -27.935 -2.136 28.122 1.00 88.94 287 ILE A C 1
ATOM 2285 O O . ILE A 1 287 ? -28.789 -2.371 28.983 1.00 88.94 287 ILE A O 1
ATOM 2289 N N . LYS A 1 288 ? -28.028 -1.082 27.304 1.00 86.38 288 LYS A N 1
ATOM 2290 C CA . LYS A 1 288 ? -29.092 -0.078 27.412 1.00 86.38 288 LYS A CA 1
ATOM 2291 C C . LYS A 1 288 ? -30.479 -0.662 27.153 1.00 86.38 288 LYS A C 1
ATOM 2293 O O . LYS A 1 288 ? -31.431 -0.330 27.860 1.00 86.38 288 LYS A O 1
ATOM 2298 N N . LYS A 1 289 ? -30.633 -1.512 26.132 1.00 86.38 289 LYS A N 1
ATOM 2299 C CA . LYS A 1 289 ? -31.941 -2.083 25.769 1.00 86.38 289 LYS A CA 1
ATOM 2300 C C . LYS A 1 289 ? -32.431 -3.092 26.802 1.00 86.38 289 LYS A C 1
ATOM 2302 O O . LYS A 1 289 ? -33.594 -2.980 27.203 1.00 86.38 289 LYS A O 1
ATOM 2307 N N . ARG A 1 290 ? -31.557 -4.022 27.206 1.00 88.75 290 ARG A N 1
ATOM 2308 C CA . ARG A 1 290 ? -31.880 -5.178 28.055 1.00 88.75 290 ARG A CA 1
ATOM 2309 C C . ARG A 1 290 ? -32.003 -4.808 29.530 1.00 88.75 290 ARG A C 1
ATOM 2311 O O . ARG A 1 290 ? -32.994 -5.169 30.148 1.00 88.75 290 ARG A O 1
ATOM 2318 N N . PHE A 1 291 ? -31.054 -4.037 30.061 1.00 86.25 291 PHE A N 1
ATOM 2319 C CA . PHE A 1 291 ? -30.967 -3.766 31.502 1.00 86.25 291 PHE A CA 1
ATOM 2320 C C . PHE A 1 291 ? -31.398 -2.353 31.896 1.00 86.25 291 PHE A C 1
ATOM 2322 O O . PHE A 1 291 ? -31.498 -2.056 33.079 1.00 86.25 291 PHE A O 1
ATOM 2329 N N . LYS A 1 292 ? -31.641 -1.462 30.922 1.00 85.31 292 LYS A N 1
ATOM 2330 C CA . LYS A 1 292 ? -31.895 -0.026 31.163 1.00 85.31 292 LYS A CA 1
ATOM 2331 C C . LYS A 1 292 ? -30.765 0.672 31.936 1.00 85.31 292 LYS A C 1
ATOM 2333 O O . LYS A 1 292 ? -30.979 1.730 32.519 1.00 85.31 292 LYS A O 1
ATOM 2338 N N . LEU A 1 293 ? -29.561 0.104 31.886 1.00 87.44 293 LEU A N 1
ATOM 2339 C CA . LEU A 1 293 ? -28.347 0.656 32.478 1.00 87.44 293 LEU A CA 1
ATOM 2340 C C . LEU A 1 293 ? -27.521 1.402 31.431 1.00 87.44 293 LEU A C 1
ATOM 2342 O O . LEU A 1 293 ? -27.695 1.232 30.222 1.00 87.44 293 LEU A O 1
ATOM 2346 N N . THR A 1 294 ? -26.588 2.214 31.910 1.00 87.12 294 THR A N 1
ATOM 2347 C CA . THR A 1 294 ? -25.586 2.882 31.078 1.00 87.12 294 THR A CA 1
ATOM 2348 C C . THR A 1 294 ? -24.213 2.277 31.339 1.00 87.12 294 THR A C 1
ATOM 2350 O O . THR A 1 294 ? -23.905 1.926 32.480 1.00 87.12 294 THR A O 1
ATOM 2353 N N . ALA A 1 295 ? -23.383 2.180 30.306 1.00 89.75 295 ALA A N 1
ATOM 2354 C CA . ALA A 1 295 ? -22.026 1.665 30.421 1.00 89.75 295 ALA A CA 1
ATOM 2355 C C . ALA A 1 295 ? -21.038 2.556 29.672 1.00 89.75 295 ALA A C 1
ATOM 2357 O O . ALA A 1 295 ? -21.358 3.129 28.632 1.00 89.75 295 ALA A O 1
ATOM 2358 N N . ARG A 1 296 ? -19.817 2.638 30.183 1.00 91.88 296 ARG A N 1
ATOM 2359 C CA . ARG A 1 296 ? -18.696 3.318 29.543 1.00 91.88 296 ARG A CA 1
ATOM 2360 C C . ARG A 1 296 ? -17.719 2.277 29.031 1.00 91.88 296 ARG A C 1
ATOM 2362 O O . ARG A 1 296 ? -17.442 1.305 29.730 1.00 91.88 296 ARG A O 1
ATOM 2369 N N . VAL A 1 297 ? -17.206 2.474 27.818 1.00 94.06 297 VAL A N 1
ATOM 2370 C CA . VAL A 1 297 ? -16.237 1.546 27.222 1.00 94.06 297 VAL A CA 1
ATOM 2371 C C . VAL A 1 297 ? -15.021 2.308 26.708 1.00 94.06 297 VAL A C 1
ATOM 2373 O O . VAL A 1 297 ? -15.131 3.146 25.817 1.00 94.06 297 VAL A O 1
ATOM 2376 N N . GLY A 1 298 ? -13.848 2.015 27.253 1.00 94.88 298 GLY A N 1
ATOM 2377 C CA . GLY A 1 298 ? -12.577 2.508 26.731 1.00 94.88 298 GLY A CA 1
ATOM 2378 C C . GLY A 1 298 ? -11.843 1.395 26.012 1.00 94.88 298 GLY A C 1
ATOM 2379 O O . GLY A 1 298 ? -11.616 0.343 26.599 1.00 94.88 298 GLY A O 1
ATOM 2380 N N . VAL A 1 299 ? -11.464 1.611 24.760 1.00 96.62 299 VAL A N 1
ATOM 2381 C CA . VAL A 1 299 ? -10.732 0.627 23.959 1.00 96.62 299 VAL A CA 1
ATOM 2382 C C . VAL A 1 299 ? -9.376 1.198 23.585 1.00 96.62 299 VAL A C 1
ATOM 2384 O O . VAL A 1 299 ? -9.257 2.376 23.260 1.00 96.62 299 VAL A O 1
ATOM 2387 N N . GLY A 1 300 ? -8.339 0.377 23.659 1.00 96.00 300 GLY A N 1
ATOM 2388 C CA . GLY A 1 300 ? -6.980 0.763 23.325 1.00 96.00 300 GLY A CA 1
ATOM 2389 C C . GLY A 1 300 ? -6.351 -0.234 22.377 1.00 96.00 300 GLY A C 1
ATOM 2390 O O . GLY A 1 300 ? -6.346 -1.433 22.655 1.00 96.00 300 GLY A O 1
ATOM 2391 N N . PHE A 1 301 ? -5.802 0.265 21.274 1.00 93.19 301 PHE A N 1
ATOM 2392 C CA . PHE A 1 301 ? -4.972 -0.532 20.376 1.00 93.19 301 PHE A CA 1
ATOM 2393 C C . PHE A 1 301 ? -3.512 -0.331 20.759 1.00 93.19 301 PHE A C 1
ATOM 2395 O O . PHE A 1 301 ? -3.109 0.759 21.173 1.00 93.19 301 PHE A O 1
ATOM 2402 N N . GLY A 1 302 ? -2.702 -1.376 20.639 1.00 87.88 302 GLY A N 1
ATOM 2403 C CA . GLY A 1 302 ? -1.280 -1.276 20.936 1.00 87.88 302 GLY A CA 1
ATOM 2404 C C . GLY A 1 302 ? -0.475 -2.380 20.280 1.00 87.88 302 GLY A C 1
ATOM 2405 O O . GLY A 1 302 ? -0.979 -3.472 20.043 1.00 87.88 302 GLY A O 1
ATOM 2406 N N . LEU A 1 303 ? 0.793 -2.087 20.006 1.00 84.62 303 LEU A N 1
ATOM 2407 C CA . LEU A 1 303 ? 1.752 -3.089 19.539 1.00 84.62 303 LEU A CA 1
ATOM 2408 C C . LEU A 1 303 ? 2.081 -4.101 20.650 1.00 84.62 303 LEU A C 1
ATOM 2410 O O . LEU A 1 303 ? 2.495 -5.220 20.372 1.00 84.62 303 LEU A O 1
ATOM 2414 N N . THR A 1 304 ? 1.869 -3.719 21.914 1.00 86.56 304 THR A N 1
ATOM 2415 C CA . THR A 1 304 ? 2.002 -4.584 23.091 1.00 86.56 304 THR A CA 1
ATOM 2416 C C . THR A 1 304 ? 0.740 -4.532 23.952 1.00 86.56 304 THR A C 1
ATOM 2418 O O . THR A 1 304 ? 0.016 -3.532 23.959 1.00 86.56 304 THR A O 1
ATOM 2421 N N . ALA A 1 305 ? 0.503 -5.581 24.747 1.00 89.12 305 ALA A N 1
ATOM 2422 C CA . ALA A 1 305 ? -0.610 -5.620 25.701 1.00 89.12 305 ALA A CA 1
ATOM 2423 C C . ALA A 1 305 ? -0.557 -4.463 26.716 1.00 89.12 305 ALA A C 1
ATOM 2425 O O . ALA A 1 305 ? -1.593 -3.903 27.069 1.00 89.12 305 ALA A O 1
ATOM 2426 N N . GLN A 1 306 ? 0.647 -4.060 27.142 1.00 91.88 306 GLN A N 1
ATOM 2427 C CA . GLN A 1 306 ? 0.830 -2.913 28.032 1.00 91.88 306 GLN A CA 1
ATOM 2428 C C . GLN A 1 306 ? 0.357 -1.617 27.362 1.00 91.88 306 GLN A C 1
ATOM 2430 O O . GLN A 1 306 ? -0.437 -0.886 27.949 1.00 91.88 306 GLN A O 1
ATOM 2435 N N . GLN A 1 307 ? 0.806 -1.346 26.130 1.00 93.31 307 GLN A N 1
ATOM 2436 C CA . GLN A 1 307 ? 0.413 -0.144 25.392 1.00 93.31 307 GLN A CA 1
ATOM 2437 C C . GLN A 1 307 ? -1.099 -0.115 25.152 1.00 93.31 307 GLN A C 1
ATOM 2439 O O . GLN A 1 307 ? -1.732 0.910 25.402 1.00 93.31 307 GLN A O 1
ATOM 2444 N N . ALA A 1 308 ? -1.676 -1.239 24.717 1.00 95.56 308 ALA A N 1
ATOM 2445 C CA . ALA A 1 308 ? -3.111 -1.379 24.498 1.00 95.56 308 ALA 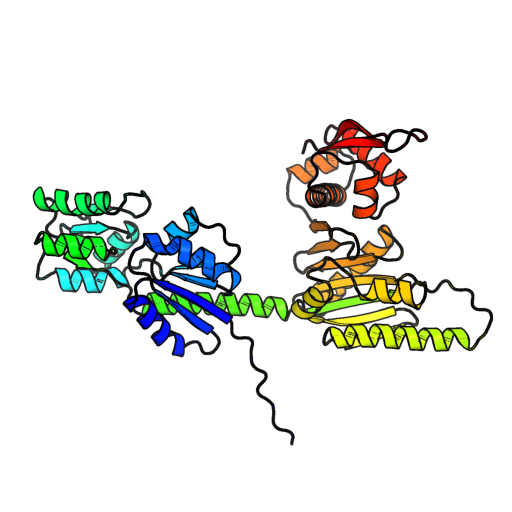A CA 1
ATOM 2446 C C . ALA A 1 308 ? -3.900 -1.117 25.792 1.00 95.56 308 ALA A C 1
ATOM 2448 O O . ALA A 1 308 ? -4.835 -0.322 25.793 1.00 95.56 308 ALA A O 1
ATOM 2449 N N . GLY A 1 309 ? -3.470 -1.691 26.922 1.00 95.94 309 GLY A N 1
ATOM 2450 C CA . GLY A 1 309 ? -4.084 -1.455 28.230 1.00 95.94 309 GLY A CA 1
ATOM 2451 C C . GLY A 1 309 ? -3.989 0.002 28.695 1.00 95.94 309 GLY A C 1
ATOM 2452 O O . GLY A 1 309 ? -4.985 0.575 29.137 1.00 95.94 309 GLY A O 1
ATOM 2453 N N . THR A 1 310 ? -2.823 0.645 28.547 1.00 96.19 310 THR A N 1
ATOM 2454 C CA . THR A 1 310 ? -2.664 2.080 28.842 1.00 96.19 310 THR A CA 1
ATOM 2455 C C . THR A 1 310 ? -3.576 2.930 27.959 1.00 96.19 310 THR A C 1
ATOM 2457 O O . THR A 1 310 ? -4.242 3.840 28.454 1.00 96.19 310 THR A O 1
ATOM 2460 N N . ASN A 1 311 ? -3.650 2.619 26.664 1.00 96.38 311 ASN A N 1
ATOM 2461 C CA . ASN A 1 311 ? -4.513 3.330 25.731 1.00 96.38 311 ASN A CA 1
ATOM 2462 C C . ASN A 1 311 ? -6.001 3.156 26.088 1.00 96.38 311 ASN A C 1
ATOM 2464 O O . ASN A 1 311 ? -6.746 4.136 26.090 1.00 96.38 311 ASN A O 1
ATOM 2468 N N . ALA A 1 312 ? -6.419 1.949 26.479 1.00 96.81 312 ALA A N 1
ATOM 2469 C CA . ALA A 1 312 ? -7.788 1.655 26.893 1.00 96.81 312 ALA A CA 1
ATOM 2470 C C . ALA A 1 312 ? -8.188 2.449 28.142 1.00 96.81 312 ALA A C 1
ATOM 2472 O O . ALA A 1 312 ? -9.293 2.984 28.206 1.00 96.81 312 ALA A O 1
ATOM 2473 N N . LEU A 1 313 ? -7.273 2.593 29.108 1.00 95.25 313 LEU A N 1
ATOM 2474 C CA . LEU A 1 313 ? -7.495 3.397 30.310 1.00 95.25 313 LEU A CA 1
ATOM 2475 C C . LEU A 1 313 ? -7.668 4.888 29.985 1.00 95.25 313 LEU A C 1
ATOM 2477 O O . LEU A 1 313 ? -8.563 5.538 30.525 1.00 95.25 313 LEU A O 1
ATOM 2481 N N . ILE A 1 314 ? -6.844 5.434 29.085 1.00 94.56 314 ILE A N 1
ATOM 2482 C CA . ILE A 1 314 ? -6.976 6.826 28.626 1.00 94.56 314 ILE A CA 1
ATOM 2483 C C . ILE A 1 314 ? -8.323 7.023 27.916 1.00 94.56 314 ILE A C 1
ATOM 2485 O O . ILE A 1 314 ? -9.046 7.974 28.218 1.00 94.56 314 ILE A O 1
ATOM 2489 N N . ALA A 1 315 ? -8.691 6.107 27.017 1.00 93.88 315 ALA A N 1
ATOM 2490 C CA . ALA A 1 315 ? -9.970 6.145 26.315 1.00 93.88 315 ALA A CA 1
ATOM 2491 C C . ALA A 1 315 ? -11.164 6.041 27.281 1.00 93.88 315 ALA A C 1
ATOM 2493 O O . ALA A 1 315 ? -12.128 6.796 27.161 1.00 93.88 315 ALA A O 1
ATOM 2494 N N . LEU A 1 316 ? -11.081 5.172 28.292 1.00 93.25 316 LEU A N 1
ATOM 2495 C CA . LEU A 1 316 ? -12.100 5.045 29.330 1.00 93.25 316 LEU A CA 1
ATOM 2496 C C . LEU A 1 316 ? -12.229 6.339 30.134 1.00 93.25 316 LEU A C 1
ATOM 2498 O O . LEU A 1 316 ? -13.335 6.831 30.320 1.00 93.25 316 LEU A O 1
ATOM 2502 N N . ASN A 1 317 ? -11.123 6.957 30.546 1.00 91.12 317 ASN A N 1
ATOM 2503 C CA . ASN A 1 317 ? -11.175 8.255 31.221 1.00 91.12 317 ASN A CA 1
ATOM 2504 C C . ASN A 1 317 ? -11.849 9.325 30.351 1.00 91.12 317 ASN A C 1
ATOM 2506 O O . ASN A 1 317 ? -12.624 10.129 30.868 1.00 91.12 317 ASN A O 1
ATOM 2510 N N . LYS A 1 318 ? -11.653 9.281 29.026 1.00 87.19 318 LYS A N 1
ATOM 2511 C CA . LYS A 1 318 ? -12.306 10.210 28.095 1.00 87.19 318 LYS A CA 1
ATOM 2512 C C . LYS A 1 318 ? -13.829 10.075 28.062 1.00 87.19 318 LYS A C 1
ATOM 2514 O O . LYS A 1 318 ? -14.524 11.075 27.875 1.00 87.19 318 LYS A O 1
ATOM 2519 N N . THR A 1 319 ? -14.361 8.868 28.268 1.00 87.25 319 THR A N 1
ATOM 2520 C CA . THR A 1 319 ? -15.818 8.654 28.340 1.00 87.25 319 THR A CA 1
ATOM 2521 C C . THR A 1 319 ? -16.448 9.445 29.491 1.00 87.25 319 THR A C 1
ATOM 2523 O O . THR A 1 319 ? -17.512 10.032 29.320 1.00 87.25 319 THR A O 1
ATOM 2526 N N . ARG A 1 320 ? -15.751 9.560 30.632 1.00 84.56 320 ARG A N 1
ATOM 2527 C CA . ARG A 1 320 ? -16.231 10.251 31.843 1.00 84.56 320 ARG A CA 1
ATOM 2528 C C . ARG A 1 320 ? -16.456 11.751 31.626 1.00 84.56 320 ARG A C 1
ATOM 2530 O O . ARG A 1 320 ? -17.255 12.353 32.332 1.00 84.56 320 ARG A O 1
ATOM 2537 N N . GLU A 1 321 ? -15.798 12.344 30.631 1.00 78.50 321 GLU A N 1
ATOM 2538 C CA . GLU A 1 321 ? -15.966 13.756 30.268 1.00 78.50 321 GLU A CA 1
ATOM 2539 C C . GLU A 1 321 ? -17.193 14.020 29.375 1.00 78.50 321 GLU A C 1
ATOM 2541 O O . GLU A 1 321 ? -17.673 15.152 29.332 1.00 78.50 321 GLU A O 1
ATOM 2546 N N . ASN A 1 322 ? -17.681 13.012 28.637 1.00 67.88 322 ASN A N 1
ATOM 2547 C CA . ASN A 1 322 ? -18.625 13.195 27.522 1.00 67.88 322 ASN A CA 1
ATOM 2548 C C . ASN A 1 322 ? -19.909 12.332 27.634 1.00 67.88 322 ASN A C 1
ATOM 2550 O O . ASN A 1 322 ? -20.672 12.225 26.674 1.00 67.88 322 ASN A O 1
ATOM 2554 N N . GLY A 1 323 ? -20.169 11.704 28.791 1.00 65.88 323 GLY A N 1
ATOM 2555 C CA . GLY A 1 323 ? -21.463 11.091 29.128 1.00 65.88 323 GLY A CA 1
ATOM 2556 C C . GLY A 1 323 ? -21.399 9.713 29.801 1.00 65.88 323 GLY A C 1
ATOM 2557 O O . GLY A 1 323 ? -20.343 9.114 29.980 1.00 65.88 323 GLY A O 1
ATOM 2558 N N . ASP A 1 324 ? -22.569 9.192 30.180 1.00 70.69 324 ASP A N 1
ATOM 2559 C CA . ASP A 1 324 ? -22.685 7.937 30.942 1.00 70.69 324 ASP A CA 1
ATOM 2560 C C . ASP A 1 324 ? -22.758 6.675 30.071 1.00 70.69 324 ASP A C 1
ATOM 2562 O O . ASP A 1 324 ? -22.611 5.569 30.585 1.00 70.69 324 ASP A O 1
ATOM 2566 N N . SER A 1 325 ? -22.971 6.830 28.759 1.00 81.06 325 SER A N 1
ATOM 2567 C CA . SER A 1 325 ? -23.169 5.721 27.818 1.00 81.06 325 SER A CA 1
ATOM 2568 C C . SER A 1 325 ? -22.438 5.947 26.493 1.00 81.06 325 SER A C 1
ATOM 2570 O O . SER A 1 325 ? -23.080 6.159 25.463 1.00 81.06 325 SER A O 1
ATOM 2572 N N . CYS A 1 326 ? -21.109 5.929 26.505 1.00 85.62 326 CYS A N 1
ATOM 2573 C CA . CYS A 1 326 ? -20.299 6.154 25.308 1.00 85.62 326 CYS A CA 1
ATOM 2574 C C . CYS A 1 326 ? -19.054 5.264 25.275 1.00 85.62 326 CYS A C 1
ATOM 2576 O O . CYS A 1 326 ? -18.623 4.718 26.296 1.00 85.62 326 CYS A O 1
ATOM 2578 N N . CYS A 1 327 ? -18.491 5.113 24.076 1.00 89.94 327 CYS A N 1
ATOM 2579 C CA . CYS A 1 327 ? -17.232 4.420 23.872 1.00 89.94 327 CYS A CA 1
ATOM 2580 C C . CYS A 1 327 ? -16.223 5.302 23.143 1.00 89.94 327 CYS A C 1
ATOM 2582 O O . CYS A 1 327 ? -16.588 5.970 22.182 1.00 89.94 327 CYS A O 1
ATOM 2584 N N . TYR A 1 328 ? -14.965 5.267 23.576 1.00 91.75 328 TYR A N 1
ATOM 2585 C CA . TYR A 1 328 ? -13.837 5.821 22.832 1.00 91.75 328 TYR A CA 1
ATOM 2586 C C . TYR A 1 328 ? -12.802 4.730 22.565 1.00 91.75 328 TYR A C 1
ATOM 2588 O O . TYR A 1 328 ? -12.608 3.836 23.389 1.00 91.75 328 TYR A O 1
ATOM 2596 N N . VAL A 1 329 ? -12.122 4.838 21.429 1.00 92.00 329 VAL A N 1
ATOM 2597 C CA . VAL A 1 329 ? -11.005 3.987 21.017 1.00 92.00 329 VAL A CA 1
ATOM 2598 C C . VAL A 1 329 ? -9.769 4.873 20.883 1.00 92.00 329 VAL A C 1
ATOM 2600 O O . VAL A 1 329 ? -9.829 5.898 20.212 1.00 92.00 329 VAL A O 1
ATOM 2603 N N . LEU A 1 330 ? -8.659 4.505 21.516 1.00 91.75 330 LEU A N 1
ATOM 2604 C CA . LEU A 1 330 ? -7.364 5.167 21.358 1.00 91.75 330 LEU A CA 1
ATOM 2605 C C . LEU A 1 330 ? -6.403 4.236 20.616 1.00 91.75 330 LEU A C 1
ATOM 2607 O O . LEU A 1 330 ? -6.100 3.141 21.095 1.00 91.75 330 LEU A O 1
ATOM 2611 N N . MET A 1 331 ? -5.928 4.680 19.458 1.00 87.19 331 MET A N 1
ATOM 2612 C CA . MET A 1 331 ? -5.041 3.909 18.593 1.00 87.19 331 MET A CA 1
ATOM 2613 C C . MET A 1 331 ? -3.571 3.990 19.038 1.00 87.19 331 MET A C 1
ATOM 2615 O O . MET A 1 331 ? -3.189 4.772 19.920 1.00 87.19 331 MET A O 1
ATOM 2619 N N . GLU A 1 332 ? -2.723 3.152 18.443 1.00 83.62 332 GLU A N 1
ATOM 2620 C CA . GLU A 1 332 ? -1.283 3.084 18.712 1.00 83.62 332 GLU A CA 1
ATOM 2621 C C . GLU A 1 332 ? -0.551 4.403 18.436 1.00 83.62 332 GLU A C 1
ATOM 2623 O O . GLU A 1 332 ? 0.355 4.762 19.192 1.00 83.62 332 GLU A O 1
ATOM 2628 N N . ASP A 1 333 ? -0.999 5.146 17.423 1.00 79.50 333 ASP A N 1
ATOM 2629 C CA . ASP A 1 333 ? -0.481 6.450 16.997 1.00 79.50 333 ASP A CA 1
ATOM 2630 C C . ASP A 1 333 ? -1.013 7.624 17.842 1.00 79.50 333 ASP A C 1
ATOM 2632 O O . ASP A 1 333 ? -0.737 8.785 17.552 1.00 79.50 333 ASP A O 1
ATOM 2636 N N . LYS A 1 334 ? -1.758 7.327 18.918 1.00 83.06 334 LYS A N 1
ATOM 2637 C CA . LYS A 1 334 ? -2.404 8.305 19.810 1.00 83.06 334 LYS A CA 1
ATOM 2638 C C . LYS A 1 334 ? -3.529 9.116 19.156 1.00 83.06 334 LYS A C 1
ATOM 2640 O O . LYS A 1 334 ? -3.967 10.120 19.732 1.00 83.06 334 LYS A O 1
ATOM 2645 N N . SER A 1 335 ? -4.051 8.668 18.017 1.00 80.38 335 SER A N 1
ATOM 2646 C CA . SER A 1 335 ? -5.333 9.139 17.499 1.00 80.38 335 SER A CA 1
ATOM 2647 C C . SER A 1 335 ? -6.497 8.539 18.289 1.00 80.38 335 SER A C 1
ATOM 2649 O O . SER A 1 335 ? -6.460 7.388 18.731 1.00 80.38 335 SER A O 1
ATOM 2651 N N . ILE A 1 336 ? -7.535 9.339 18.521 1.00 85.88 336 ILE A N 1
ATOM 2652 C CA . ILE A 1 336 ? -8.739 8.914 19.226 1.00 85.88 336 ILE A CA 1
ATOM 2653 C C . ILE A 1 336 ? -9.928 8.892 18.270 1.00 85.88 336 ILE A C 1
ATOM 2655 O O . ILE A 1 336 ? -10.151 9.816 17.485 1.00 85.88 336 ILE A O 1
ATOM 2659 N N . LEU A 1 337 ? -10.709 7.825 18.380 1.00 82.88 337 LEU A N 1
ATOM 2660 C CA . LEU A 1 337 ? -11.929 7.582 17.635 1.00 82.88 337 LEU A CA 1
ATOM 2661 C C . LEU A 1 337 ? -13.101 7.492 18.614 1.00 82.88 337 LEU A C 1
ATOM 2663 O O . LEU A 1 337 ? -13.091 6.692 19.549 1.00 82.88 337 LEU A O 1
ATOM 2667 N N . GLY A 1 338 ? -14.121 8.316 18.408 1.00 79.56 338 GLY A N 1
ATOM 2668 C CA . GLY A 1 338 ? -15.361 8.261 19.177 1.00 79.56 338 GLY A CA 1
ATOM 2669 C C . GLY A 1 338 ? -16.048 9.622 19.338 1.00 79.56 338 GLY A C 1
ATOM 2670 O O . GLY A 1 338 ? -15.538 10.630 18.854 1.00 79.56 338 GLY A O 1
ATOM 2671 N N . PRO A 1 339 ? -17.197 9.677 20.031 1.00 81.81 339 PRO A N 1
ATOM 2672 C CA . PRO A 1 339 ? -17.837 8.552 20.706 1.00 81.81 339 PRO A CA 1
ATOM 2673 C C . PRO A 1 339 ? -18.459 7.553 19.712 1.00 81.81 339 PRO A C 1
ATOM 2675 O O . PRO A 1 339 ? -19.189 7.944 18.802 1.00 81.81 339 PRO A O 1
ATOM 2678 N N . LEU A 1 340 ? -18.181 6.257 19.877 1.00 77.06 340 LEU A N 1
ATOM 2679 C CA . LEU A 1 340 ? -18.821 5.206 19.082 1.00 77.06 340 LEU A CA 1
ATOM 2680 C C . LEU A 1 340 ? -20.273 5.004 19.535 1.00 77.06 340 LEU A C 1
ATOM 2682 O O . LEU A 1 340 ? -20.574 5.054 20.730 1.00 77.06 340 LEU A O 1
ATOM 2686 N N . GLY A 1 341 ? -21.170 4.746 18.578 1.00 58.19 341 GLY A N 1
ATOM 2687 C CA . GLY A 1 341 ? -22.616 4.645 18.819 1.00 58.19 341 GLY A CA 1
ATOM 2688 C C . GLY A 1 341 ? -23.398 5.943 18.569 1.00 58.19 341 GLY A C 1
ATOM 2689 O O . GLY A 1 341 ? -24.614 5.964 18.759 1.00 58.19 341 GLY A O 1
ATOM 2690 N N . CYS A 1 342 ? -22.729 7.005 18.111 1.00 54.81 342 CYS A N 1
ATOM 2691 C CA . CYS A 1 342 ? -23.352 8.195 17.525 1.00 54.81 342 CYS A CA 1
ATOM 2692 C C . CYS A 1 342 ? -23.437 8.062 15.994 1.00 54.81 342 CYS A C 1
ATOM 2694 O O . CYS A 1 342 ? -22.672 7.315 15.394 1.00 54.81 342 CYS A O 1
ATOM 2696 N N . ALA A 1 343 ? -24.351 8.802 15.350 1.00 45.69 343 ALA A N 1
ATOM 2697 C CA . ALA A 1 343 ? -24.637 8.676 13.913 1.00 45.69 343 ALA A CA 1
ATOM 2698 C C . ALA A 1 343 ? -23.418 8.886 12.988 1.00 45.69 343 ALA A C 1
ATOM 2700 O O . ALA A 1 343 ? -23.466 8.452 11.840 1.00 45.69 343 ALA A O 1
ATOM 2701 N N . LYS A 1 344 ? -22.341 9.525 13.473 1.00 54.97 344 LYS A N 1
ATOM 2702 C CA . LYS A 1 344 ? -21.036 9.580 12.805 1.00 54.97 344 LYS A CA 1
ATOM 2703 C C . LYS A 1 344 ? -19.902 9.635 13.846 1.00 54.97 344 LYS A C 1
ATOM 2705 O O . LYS A 1 344 ? -19.934 10.533 14.690 1.00 54.97 344 LYS A O 1
ATOM 2710 N N . PRO A 1 345 ? -18.921 8.716 13.822 1.00 55.41 345 PRO A N 1
ATOM 2711 C CA . PRO A 1 345 ? -17.761 8.793 14.703 1.00 55.41 345 PRO A CA 1
ATOM 2712 C C . PRO A 1 345 ? -16.858 9.974 14.316 1.00 55.41 345 PRO A C 1
ATOM 2714 O O . PRO A 1 345 ? -16.856 10.433 13.170 1.00 55.41 345 PRO A O 1
ATOM 2717 N N . VAL A 1 346 ? -16.097 10.480 15.285 1.00 58.69 346 VAL A N 1
ATOM 2718 C CA . VAL A 1 346 ? -15.165 11.597 15.101 1.00 58.69 346 VAL A CA 1
ATOM 2719 C C . VAL A 1 346 ? -13.750 11.086 15.345 1.00 58.69 346 VAL A C 1
ATOM 2721 O O . VAL A 1 346 ? -13.502 10.411 16.344 1.00 58.69 346 VAL A O 1
ATOM 2724 N N . HIS A 1 347 ? -12.840 11.400 14.425 1.00 61.38 347 HIS A N 1
ATOM 2725 C CA . HIS A 1 347 ? -11.438 10.994 14.471 1.00 61.38 347 HIS A CA 1
ATOM 2726 C C . HIS A 1 347 ? -10.544 12.223 14.644 1.00 61.38 347 HIS A C 1
ATOM 2728 O O . HIS A 1 347 ? -10.636 13.158 13.849 1.00 61.38 347 HIS A O 1
ATOM 2734 N N . TYR A 1 348 ? -9.692 12.249 15.669 1.00 67.81 348 TYR A N 1
ATOM 2735 C CA . TYR A 1 348 ? -8.739 13.345 15.870 1.00 67.81 348 TYR A CA 1
ATOM 2736 C C . TYR A 1 348 ? -7.507 12.903 16.668 1.00 67.81 348 TYR A C 1
ATOM 2738 O O . TYR A 1 348 ? -7.546 11.940 17.425 1.00 67.81 348 TYR A O 1
ATOM 2746 N N . GLU A 1 349 ? -6.397 13.619 16.525 1.00 67.12 349 GLU A N 1
ATOM 2747 C CA . GLU A 1 349 ? -5.159 13.330 17.258 1.00 67.12 349 GLU A CA 1
ATOM 2748 C C . GLU A 1 349 ? -5.149 13.986 18.647 1.00 67.12 349 GLU A C 1
ATOM 2750 O O . GLU A 1 349 ? -5.566 15.138 18.804 1.00 67.12 349 GLU A O 1
ATOM 2755 N N . LEU A 1 350 ? -4.624 13.280 19.656 1.00 61.12 350 LEU A N 1
ATOM 2756 C CA . LEU A 1 350 ? -4.440 13.820 21.013 1.00 61.12 350 LEU A CA 1
ATOM 2757 C C . LEU A 1 350 ? -3.165 14.660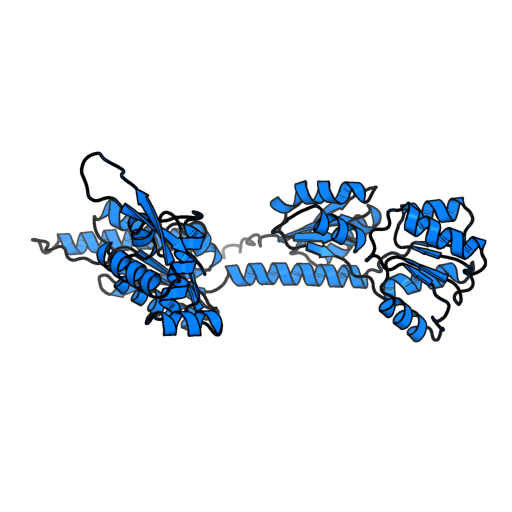 21.180 1.00 61.12 350 LEU A C 1
ATOM 2759 O O . LEU A 1 350 ? -2.977 15.282 22.224 1.00 61.12 350 LEU A O 1
ATOM 2763 N N . ALA A 1 351 ? -2.306 14.702 20.165 1.00 63.91 351 ALA A N 1
ATOM 2764 C CA . ALA A 1 351 ? -1.130 15.557 20.113 1.00 63.91 351 ALA A CA 1
ATOM 2765 C C . ALA A 1 351 ? -1.128 16.368 18.811 1.00 63.91 351 ALA A C 1
ATOM 2767 O O . ALA A 1 351 ? -1.738 15.987 17.811 1.00 63.91 351 ALA A O 1
ATOM 2768 N N . THR A 1 352 ? -0.474 17.527 18.820 1.00 66.19 352 THR A N 1
ATOM 2769 C CA . THR A 1 352 ? -0.260 18.306 17.601 1.00 66.19 352 THR A CA 1
ATOM 2770 C C . THR A 1 352 ? 1.063 19.043 17.663 1.00 66.19 352 THR A C 1
ATOM 2772 O O . THR A 1 352 ? 1.362 19.696 18.660 1.00 66.19 352 THR A O 1
ATOM 2775 N N . THR A 1 353 ? 1.835 18.943 16.587 1.00 70.88 353 THR A N 1
ATOM 2776 C CA . THR A 1 353 ? 3.003 19.791 16.311 1.00 70.88 353 THR A CA 1
ATOM 2777 C C . THR A 1 353 ? 2.687 20.861 15.265 1.00 70.88 353 THR A C 1
ATOM 2779 O O . THR A 1 353 ? 3.546 21.680 14.949 1.00 70.88 353 THR A O 1
ATOM 2782 N N . ASP A 1 354 ? 1.455 20.883 14.739 1.00 72.69 354 ASP A N 1
ATOM 2783 C CA . ASP A 1 354 ? 1.013 21.895 13.785 1.00 72.69 354 ASP A CA 1
ATOM 2784 C C . ASP A 1 354 ? 0.972 23.272 14.455 1.00 72.69 354 ASP A C 1
ATOM 2786 O O . ASP A 1 354 ? 0.123 23.554 15.309 1.00 72.69 354 ASP A O 1
ATOM 2790 N N . LYS A 1 355 ? 1.911 24.126 14.040 1.00 76.38 355 LYS A N 1
ATOM 2791 C CA . LYS A 1 355 ? 2.089 25.480 14.557 1.00 76.38 355 LYS A CA 1
ATOM 2792 C C . LYS A 1 355 ? 0.837 26.337 14.361 1.00 76.38 355 LYS A C 1
ATOM 2794 O O . LYS A 1 355 ? 0.496 27.094 15.263 1.00 76.38 355 LYS A O 1
ATOM 2799 N N . LYS A 1 356 ? 0.105 26.162 13.253 1.00 76.44 356 LYS A N 1
ATOM 2800 C CA . LYS A 1 356 ? -1.134 26.911 12.997 1.00 76.44 356 LYS A CA 1
ATOM 2801 C C . LYS A 1 356 ? -2.213 26.530 14.002 1.00 76.44 356 LYS A C 1
ATOM 2803 O O . LYS A 1 356 ? -2.823 27.407 14.597 1.00 76.44 356 LYS A O 1
ATOM 2808 N N . VAL A 1 357 ? -2.409 25.234 14.252 1.00 70.94 357 VAL A N 1
ATOM 2809 C CA . VAL A 1 357 ? -3.406 24.754 15.229 1.00 70.94 357 VAL A CA 1
ATOM 2810 C C . VAL A 1 357 ? -3.055 25.202 16.651 1.00 70.94 357 VAL A C 1
ATOM 2812 O O . VAL A 1 357 ? -3.953 25.508 17.432 1.00 70.94 357 VAL A O 1
ATOM 2815 N N . LEU A 1 358 ? -1.764 25.249 17.000 1.00 76.25 358 LEU A N 1
ATOM 2816 C CA . LEU A 1 358 ? -1.303 25.734 18.304 1.00 76.25 358 LEU A CA 1
ATOM 2817 C C . LEU A 1 358 ? -1.561 27.236 18.482 1.00 76.25 358 LEU A C 1
ATOM 2819 O O . LEU A 1 358 ? -2.191 27.616 19.467 1.00 76.25 358 LEU A O 1
ATOM 2823 N N . GLU A 1 359 ? -1.157 28.062 17.514 1.00 77.81 359 GLU A N 1
ATOM 2824 C CA . GLU A 1 359 ? -1.389 29.515 17.522 1.00 77.81 359 GLU A CA 1
ATOM 2825 C C . GLU A 1 359 ? -2.893 29.842 17.558 1.00 77.81 359 GLU A C 1
ATOM 2827 O O . GLU A 1 359 ? -3.335 30.700 18.321 1.00 77.81 359 GLU A O 1
ATOM 2832 N N . GLN A 1 360 ? -3.705 29.105 16.791 1.00 73.94 360 GLN A N 1
ATOM 2833 C CA . GLN A 1 360 ? -5.160 29.273 16.764 1.00 73.94 360 GLN A CA 1
ATOM 2834 C C . GLN A 1 360 ? -5.825 28.868 18.083 1.00 73.94 360 GLN A C 1
ATOM 2836 O O . GLN A 1 360 ? -6.755 29.529 18.540 1.00 73.94 360 GLN A O 1
ATOM 2841 N N . ALA A 1 361 ? -5.362 27.790 18.717 1.00 70.69 361 ALA A N 1
ATOM 2842 C CA . ALA A 1 361 ? -5.888 27.347 20.003 1.00 70.69 361 ALA A CA 1
ATOM 2843 C C . ALA A 1 361 ? -5.550 28.332 21.132 1.00 70.69 361 ALA A C 1
ATOM 2845 O O . ALA A 1 361 ? -6.411 28.628 21.965 1.00 70.69 361 ALA A O 1
ATOM 2846 N N . GLU A 1 362 ? -4.331 28.878 21.122 1.00 77.56 362 GLU A N 1
ATOM 2847 C CA . GLU A 1 362 ? -3.884 29.905 22.063 1.00 77.56 362 GLU A CA 1
ATOM 2848 C C . GLU A 1 362 ? -4.690 31.198 21.904 1.00 77.56 362 GLU A C 1
ATOM 2850 O O . GLU A 1 362 ? -5.276 31.672 22.879 1.00 77.56 362 GLU A O 1
ATOM 2855 N N . ALA A 1 363 ? -4.832 31.700 20.671 1.00 73.81 363 ALA A N 1
ATOM 2856 C CA . ALA A 1 363 ? -5.678 32.856 20.364 1.00 73.81 363 ALA A CA 1
ATOM 2857 C C . ALA A 1 363 ? -7.139 32.634 20.790 1.00 73.81 363 ALA A C 1
ATOM 2859 O O . ALA A 1 363 ? -7.830 33.567 21.201 1.00 73.81 363 ALA A O 1
ATOM 2860 N N . ALA A 1 364 ? -7.600 31.384 20.730 1.00 66.88 364 ALA A N 1
ATOM 2861 C CA . ALA A 1 364 ? -8.938 30.992 21.124 1.00 66.88 364 ALA A CA 1
ATOM 2862 C C . ALA A 1 364 ? -9.140 30.765 22.622 1.00 66.88 364 ALA A C 1
ATOM 2864 O O . ALA A 1 364 ? -10.288 30.640 23.051 1.00 66.88 364 ALA A O 1
ATOM 2865 N N . GLY A 1 365 ? -8.078 30.697 23.429 1.00 68.38 365 GLY A N 1
ATOM 2866 C CA . GLY A 1 365 ? -8.170 30.356 24.850 1.00 68.38 365 GLY A CA 1
ATOM 2867 C C . GLY A 1 365 ? -8.758 28.960 25.100 1.00 68.38 365 GLY A C 1
ATOM 2868 O O . GLY A 1 365 ? -9.451 28.747 26.097 1.00 68.38 365 GLY A O 1
ATOM 2869 N N . ILE A 1 366 ? -8.542 28.018 24.176 1.00 73.31 366 ILE A N 1
ATOM 2870 C CA . ILE A 1 366 ? -8.982 26.617 24.279 1.00 73.31 366 ILE A CA 1
ATOM 2871 C C . ILE A 1 366 ? -7.793 25.685 24.051 1.00 73.31 366 ILE A C 1
ATOM 2873 O O . ILE A 1 366 ? -6.790 26.069 23.462 1.00 73.31 366 ILE A O 1
ATOM 2877 N N . SER A 1 367 ? -7.884 24.428 24.491 1.00 73.69 367 SER A N 1
ATOM 2878 C CA . SER A 1 367 ? -6.813 23.475 24.188 1.00 73.69 367 SER A CA 1
ATOM 2879 C C . SER A 1 367 ? -6.784 23.139 22.695 1.00 73.69 367 SER A C 1
ATOM 2881 O O . SER A 1 367 ? -7.832 22.988 22.062 1.00 73.69 367 SER A O 1
ATOM 2883 N N . SER A 1 368 ? -5.586 22.937 22.146 1.00 74.88 368 SER A N 1
ATOM 2884 C CA . SER A 1 368 ? -5.386 22.498 20.756 1.00 74.88 368 SER A CA 1
ATOM 2885 C C . SER A 1 368 ? -6.123 21.194 20.434 1.00 74.88 368 SER A C 1
ATOM 2887 O O . SER A 1 368 ? -6.662 21.029 19.342 1.00 74.88 368 SER A O 1
ATOM 2889 N N . ILE A 1 369 ? -6.260 20.310 21.425 1.00 69.69 369 ILE A N 1
ATOM 2890 C CA . ILE A 1 369 ? -7.070 19.087 21.349 1.00 69.69 369 ILE A CA 1
ATOM 2891 C C . ILE A 1 369 ? -8.567 19.413 21.202 1.00 69.69 369 ILE A C 1
ATOM 2893 O O . ILE A 1 369 ? -9.266 18.773 20.418 1.00 69.69 369 ILE A O 1
ATOM 2897 N N . SER A 1 370 ? -9.080 20.412 21.931 1.00 68.94 370 SER A N 1
ATOM 2898 C CA . SER A 1 370 ? -10.484 20.840 21.815 1.00 68.94 370 SER A CA 1
ATOM 2899 C C . SER A 1 370 ? -10.774 21.453 20.448 1.00 68.94 370 SER A C 1
ATOM 2901 O O . SER A 1 370 ? -11.834 21.184 19.885 1.00 68.94 370 SER A O 1
ATOM 2903 N N . LEU A 1 371 ? -9.826 22.225 19.904 1.00 74.38 371 LEU A N 1
ATOM 2904 C CA . LEU A 1 371 ? -9.914 22.789 18.557 1.00 74.38 371 LEU A CA 1
ATOM 2905 C C . LEU A 1 371 ? -9.917 21.683 17.487 1.00 74.38 371 LEU A C 1
ATOM 2907 O O . LEU A 1 371 ? -10.859 21.618 16.697 1.00 74.38 371 LEU A O 1
ATOM 2911 N N . LYS A 1 372 ? -8.951 20.746 17.523 1.00 73.94 372 LYS A N 1
ATOM 2912 C CA . LYS A 1 372 ? -8.915 19.572 16.624 1.00 73.94 372 LYS A CA 1
ATOM 2913 C C . LYS A 1 372 ? -10.212 18.765 16.676 1.00 73.94 372 LYS A C 1
ATOM 2915 O O . LYS A 1 372 ? -10.741 18.380 15.637 1.00 73.94 372 LYS A O 1
ATOM 2920 N N . ARG A 1 373 ? -10.764 18.551 17.875 1.00 70.69 373 ARG A N 1
ATOM 2921 C CA . ARG A 1 373 ? -12.030 17.828 18.061 1.00 70.69 373 ARG A CA 1
ATOM 2922 C C . ARG A 1 373 ? -13.194 18.505 17.333 1.00 70.69 373 ARG A C 1
ATOM 2924 O O . ARG A 1 373 ? -14.023 17.816 16.748 1.00 70.69 373 ARG A O 1
ATOM 2931 N N . VAL A 1 374 ? -13.266 19.835 17.355 1.00 72.31 374 VAL A N 1
ATOM 2932 C CA . VAL A 1 374 ? -14.341 20.591 16.690 1.00 72.31 374 VAL A CA 1
ATOM 2933 C C . VAL A 1 374 ? -14.182 20.562 15.180 1.00 72.31 374 VAL A C 1
ATOM 2935 O O . VAL A 1 374 ? -15.158 20.265 14.495 1.00 72.31 374 VAL A O 1
ATOM 2938 N N . ILE A 1 375 ? -12.962 20.765 14.675 1.00 74.50 375 ILE A N 1
ATOM 2939 C CA . ILE A 1 375 ? -12.650 20.628 13.245 1.00 74.50 375 ILE A CA 1
ATOM 2940 C C . ILE A 1 375 ? -13.056 19.231 12.751 1.00 74.50 375 ILE A C 1
ATOM 2942 O O . ILE A 1 375 ? -13.752 19.105 11.746 1.00 74.50 375 ILE A O 1
ATOM 2946 N N . ALA A 1 376 ? -12.717 18.182 13.503 1.00 69.81 376 ALA A N 1
ATOM 2947 C CA . ALA A 1 376 ? -13.075 16.810 13.161 1.00 69.81 376 ALA A CA 1
ATOM 2948 C C . ALA A 1 376 ? -14.594 16.551 13.203 1.00 69.81 376 ALA A C 1
ATOM 2950 O O . ALA A 1 376 ? -15.134 15.899 12.308 1.00 69.81 376 ALA A O 1
ATOM 2951 N N . CYS A 1 377 ? -15.315 17.078 14.202 1.00 68.88 377 CYS A N 1
ATOM 2952 C CA . CYS A 1 377 ? -16.781 16.976 14.255 1.00 68.88 377 CYS A CA 1
ATOM 2953 C C . CYS A 1 377 ? -17.438 17.668 13.054 1.00 68.88 377 CYS A C 1
ATOM 2955 O O . CYS A 1 377 ? -18.421 17.174 12.505 1.00 68.88 377 CYS A O 1
ATOM 2957 N N . MET A 1 378 ? -16.888 18.808 12.640 1.00 69.38 378 MET A N 1
ATOM 2958 C CA . MET A 1 378 ? -17.369 19.558 11.489 1.00 69.38 378 MET A CA 1
ATOM 2959 C C . MET A 1 378 ? -17.116 18.839 10.169 1.00 69.38 378 MET A C 1
ATOM 2961 O O . MET A 1 378 ? -18.042 18.704 9.369 1.00 69.38 378 MET A O 1
ATOM 2965 N N . ALA A 1 379 ? -15.903 18.320 9.972 1.00 68.94 379 ALA A N 1
ATOM 2966 C CA . ALA A 1 379 ? -15.580 17.489 8.818 1.00 68.94 379 ALA A CA 1
ATOM 2967 C C . ALA A 1 379 ? -16.530 16.280 8.732 1.00 68.94 379 ALA A C 1
ATOM 2969 O O . ALA A 1 379 ? -17.058 15.975 7.666 1.00 68.94 379 ALA A O 1
ATOM 2970 N N . SER A 1 380 ? -16.838 15.659 9.876 1.00 65.62 380 SER A N 1
ATOM 2971 C CA . SER A 1 380 ? -17.789 14.546 9.967 1.00 65.62 380 SER A CA 1
ATOM 2972 C C . SER A 1 380 ? -19.225 14.947 9.585 1.00 65.62 380 SER A C 1
ATOM 2974 O O . SER A 1 380 ? -19.924 14.194 8.900 1.00 65.62 380 SER A O 1
ATOM 2976 N N . LEU A 1 381 ? -19.691 16.152 9.944 1.00 70.19 381 LEU A N 1
ATOM 2977 C CA . LEU A 1 381 ? -21.027 16.636 9.562 1.00 70.19 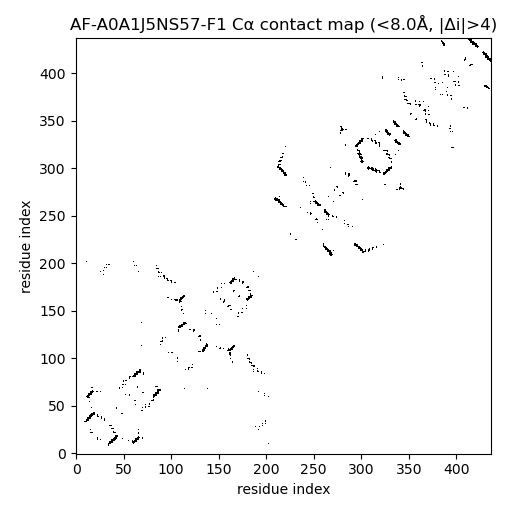381 LEU A CA 1
ATOM 2978 C C . LEU A 1 381 ? -21.206 16.723 8.042 1.00 70.19 381 LEU A C 1
ATOM 2980 O O . LEU A 1 381 ? -22.293 16.388 7.563 1.00 70.19 381 LEU A O 1
ATOM 2984 N N . GLY A 1 382 ? -20.159 17.102 7.301 1.00 63.31 382 GLY A N 1
ATOM 2985 C CA . GLY A 1 382 ? -20.204 17.268 5.843 1.00 63.31 382 GLY A CA 1
ATOM 2986 C C . GLY A 1 382 ? -21.145 18.390 5.386 1.00 63.31 382 GLY A C 1
ATOM 2987 O O . GLY A 1 382 ? -21.642 18.358 4.265 1.00 63.31 382 GLY A O 1
ATOM 2988 N N . LYS A 1 383 ? -21.445 19.349 6.272 1.00 72.88 383 LYS A N 1
ATOM 2989 C CA . LYS A 1 383 ? -22.289 20.519 6.000 1.00 72.88 383 LYS A CA 1
ATOM 2990 C C . LYS A 1 383 ? -21.425 21.778 6.004 1.00 72.88 383 LYS A C 1
ATOM 2992 O O . LYS A 1 383 ? -20.575 21.925 6.878 1.00 72.88 383 LYS A O 1
ATOM 2997 N N . GLU A 1 384 ? -21.696 22.715 5.094 1.00 75.44 384 GLU A N 1
ATOM 2998 C CA . GLU A 1 384 ? -21.036 24.032 5.106 1.00 75.44 384 GLU A CA 1
ATOM 2999 C C . GLU A 1 384 ? -21.441 24.894 6.308 1.00 75.44 384 GLU A C 1
ATOM 3001 O O . GLU A 1 384 ? -20.679 25.757 6.747 1.00 75.44 384 GLU A O 1
ATOM 3006 N N . THR A 1 385 ? -22.646 24.674 6.836 1.00 82.75 385 THR A N 1
ATOM 3007 C CA . THR A 1 385 ? -23.192 25.397 7.983 1.00 82.75 385 THR A CA 1
ATOM 3008 C C . THR A 1 385 ? -23.763 24.421 9.004 1.00 82.75 385 THR A C 1
ATOM 3010 O O . THR A 1 385 ? -24.260 23.344 8.665 1.00 82.75 385 THR A O 1
ATOM 3013 N N . PHE A 1 386 ? -23.661 24.772 10.282 1.00 82.00 386 PHE A N 1
ATOM 3014 C CA . PHE A 1 386 ? -24.064 23.897 11.380 1.00 82.00 386 PHE A CA 1
ATOM 3015 C C . PHE A 1 386 ? -24.627 24.702 12.553 1.00 82.00 386 PHE A C 1
ATOM 3017 O O . PHE A 1 386 ? -24.281 25.864 12.754 1.00 82.00 386 PHE A O 1
ATOM 3024 N N . SER A 1 387 ? -25.493 24.085 13.352 1.00 86.75 387 SER A N 1
ATOM 3025 C CA . SER A 1 387 ? -26.002 24.661 14.597 1.00 86.75 387 SER A CA 1
ATOM 3026 C C . SER A 1 387 ? -25.326 24.039 15.821 1.00 86.75 387 SER A C 1
ATOM 3028 O O . SER A 1 387 ? -24.749 22.949 15.764 1.00 86.75 387 SER A O 1
ATOM 3030 N N . ALA A 1 388 ? -25.470 24.680 16.984 1.00 82.88 388 ALA A N 1
ATOM 3031 C CA . ALA A 1 388 ? -25.062 24.072 18.254 1.00 82.88 388 ALA A CA 1
ATOM 3032 C C . ALA A 1 388 ? -25.770 22.725 18.514 1.00 82.88 388 ALA A C 1
ATOM 3034 O O . ALA A 1 388 ? -25.221 21.862 19.196 1.00 82.88 388 ALA A O 1
ATOM 3035 N N . ASN A 1 389 ? -26.962 22.521 17.943 1.00 80.62 389 ASN A N 1
ATOM 3036 C CA . ASN A 1 389 ? -27.715 21.274 18.048 1.00 80.62 389 ASN A CA 1
ATOM 3037 C C . ASN A 1 389 ? -27.149 20.149 17.177 1.00 80.62 389 ASN A C 1
ATOM 3039 O O . ASN A 1 389 ? -27.311 18.989 17.546 1.00 80.62 389 ASN A O 1
ATOM 3043 N N . ASP A 1 390 ? -26.489 20.473 16.064 1.00 74.81 390 ASP A N 1
ATOM 3044 C CA . ASP A 1 390 ? -25.768 19.489 15.249 1.00 74.81 390 ASP A CA 1
ATOM 3045 C C . ASP A 1 390 ? -24.465 19.062 15.940 1.00 74.81 390 ASP A C 1
ATOM 3047 O O . ASP A 1 390 ? -24.084 17.894 15.908 1.00 74.81 390 ASP A O 1
ATOM 3051 N N . LEU A 1 391 ? -23.787 20.014 16.590 1.00 74.44 391 LEU A N 1
ATOM 3052 C CA . LEU A 1 391 ? -22.449 19.811 17.140 1.00 74.44 391 LEU A CA 1
ATOM 3053 C C . LEU A 1 391 ? -22.449 19.197 18.553 1.00 74.44 391 LEU A C 1
ATOM 3055 O O . LEU A 1 391 ? -21.566 18.403 18.872 1.00 74.44 391 LEU A O 1
ATOM 3059 N N . ALA A 1 392 ? -23.434 19.522 19.398 1.00 71.12 392 ALA A N 1
ATOM 3060 C CA . ALA A 1 392 ? -23.491 19.039 20.783 1.00 71.12 392 ALA A CA 1
ATOM 3061 C C . ALA A 1 392 ? -23.504 17.498 20.910 1.00 71.12 392 ALA A C 1
ATOM 3063 O O . ALA A 1 392 ? -22.732 16.978 21.720 1.00 71.12 392 ALA A O 1
ATOM 3064 N N . PRO A 1 393 ? -24.289 16.743 20.107 1.00 62.62 393 PRO A N 1
ATOM 3065 C CA . PRO A 1 393 ? -24.266 15.281 20.145 1.00 62.62 393 PRO A CA 1
ATOM 3066 C C . PRO A 1 393 ? -22.922 14.685 19.709 1.00 62.62 393 PRO A C 1
ATOM 3068 O O . PRO A 1 393 ? -22.505 13.678 20.269 1.00 62.62 393 PRO A O 1
ATOM 3071 N N . LEU A 1 394 ? -22.237 15.308 18.742 1.00 63.44 394 LEU A N 1
ATOM 3072 C CA . LEU A 1 394 ? -20.944 14.838 18.225 1.00 63.44 394 LEU A CA 1
ATOM 3073 C C . LEU A 1 394 ? -19.800 15.107 19.202 1.00 63.44 394 LEU A C 1
ATOM 3075 O O . LEU A 1 394 ? -18.918 14.273 19.385 1.00 63.44 394 LEU A O 1
ATOM 3079 N N . LEU A 1 395 ? -19.840 16.259 19.874 1.00 63.22 395 LEU A N 1
ATOM 3080 C CA . LEU A 1 395 ? -18.884 16.599 20.922 1.00 63.22 395 LEU A CA 1
ATOM 3081 C C . LEU A 1 395 ? -19.149 15.858 22.240 1.00 63.22 395 LEU A C 1
ATOM 3083 O O . LEU A 1 395 ? -18.275 15.873 23.105 1.00 63.22 395 LEU A O 1
ATOM 3087 N N . GLY A 1 396 ? -20.332 15.254 22.409 1.00 55.72 396 GLY A N 1
ATOM 3088 C CA . GLY A 1 396 ? -20.752 14.595 23.647 1.00 55.72 396 GLY A CA 1
ATOM 3089 C C . GLY A 1 396 ? -20.891 15.555 24.836 1.00 55.72 396 GLY A C 1
ATOM 3090 O O . GLY A 1 396 ? -20.728 15.156 25.983 1.00 55.72 396 GLY A O 1
ATOM 3091 N N . VAL A 1 397 ? -21.168 16.839 24.585 1.00 64.50 397 VAL A N 1
ATOM 3092 C CA . VAL A 1 397 ? -21.315 17.868 25.630 1.00 64.50 397 VAL A CA 1
ATOM 3093 C C . VAL A 1 397 ? -22.700 18.507 25.584 1.00 64.50 397 VAL A C 1
ATOM 3095 O O . VAL A 1 397 ? -23.420 18.423 24.592 1.00 64.50 397 VAL A O 1
ATOM 3098 N N . SER A 1 398 ? -23.093 19.188 26.664 1.00 69.25 398 SER A N 1
ATOM 3099 C CA . SER A 1 398 ? -24.391 19.870 26.712 1.00 69.25 398 SER A CA 1
ATOM 3100 C C . SER A 1 398 ? -24.527 20.958 25.630 1.00 69.25 398 SER A C 1
ATOM 3102 O O . SER A 1 398 ? -23.544 21.597 25.234 1.00 69.25 398 SER A O 1
ATOM 3104 N N . LEU A 1 399 ? -25.764 21.251 25.207 1.00 75.31 399 LEU A N 1
ATOM 3105 C CA . LEU A 1 399 ? -26.062 22.370 24.295 1.00 75.31 399 LEU A CA 1
ATOM 3106 C C . LEU A 1 399 ? -25.515 23.704 24.820 1.00 75.31 399 LEU A C 1
ATOM 3108 O O . LEU A 1 399 ? -24.975 24.503 24.061 1.00 75.31 399 LEU A O 1
ATOM 3112 N N . ARG A 1 400 ? -25.593 23.930 26.136 1.00 71.94 400 ARG A N 1
ATOM 3113 C CA . ARG A 1 400 ? -25.079 25.143 26.783 1.00 71.94 400 ARG A CA 1
ATOM 3114 C C . ARG A 1 400 ? -23.558 25.254 26.659 1.00 71.94 400 ARG A C 1
ATOM 3116 O O . ARG A 1 400 ? -23.053 26.331 26.349 1.00 71.94 400 ARG A O 1
ATOM 3123 N N . SER A 1 401 ? -22.841 24.151 26.873 1.00 69.06 401 SER A N 1
ATOM 3124 C CA . SER A 1 401 ? -21.383 24.087 26.700 1.00 69.06 401 SER A CA 1
ATOM 3125 C C . SER A 1 401 ? -20.989 24.349 25.247 1.00 69.06 401 SER A C 1
ATOM 3127 O O . SER A 1 401 ? -20.045 25.094 24.996 1.00 69.06 401 SER A O 1
ATOM 3129 N N . THR A 1 402 ? -21.759 23.798 24.305 1.00 76.62 402 THR A N 1
ATOM 3130 C CA . THR A 1 402 ? -21.553 23.982 22.862 1.00 76.62 402 THR A CA 1
ATOM 3131 C C . THR A 1 402 ? -21.760 25.438 22.448 1.00 76.62 402 THR A C 1
ATOM 3133 O O . THR A 1 402 ? -20.904 26.005 21.780 1.00 76.62 402 THR A O 1
ATOM 3136 N N . HIS A 1 403 ? -22.829 26.093 22.915 1.00 82.06 403 HIS A N 1
ATOM 3137 C CA . HIS A 1 403 ? -23.053 27.521 22.661 1.00 82.06 403 HIS A CA 1
ATOM 3138 C C . HIS A 1 403 ? -21.943 28.409 23.228 1.00 82.06 403 HIS A C 1
ATOM 3140 O O . HIS A 1 403 ? -21.485 29.321 22.547 1.00 82.06 403 HIS A O 1
ATOM 3146 N N . ARG A 1 404 ? -21.482 28.142 24.458 1.00 78.06 404 ARG A N 1
ATOM 3147 C CA . ARG A 1 404 ? -20.369 28.894 25.058 1.00 78.06 404 ARG A CA 1
ATOM 3148 C C . ARG A 1 404 ? -19.111 28.790 24.196 1.00 78.06 404 ARG A C 1
ATOM 3150 O O . ARG A 1 404 ? -18.460 29.795 23.943 1.00 78.06 404 ARG A O 1
ATOM 3157 N N . PHE A 1 405 ? -18.810 27.580 23.739 1.00 75.44 405 PHE A N 1
ATOM 3158 C CA . PHE A 1 405 ? -17.637 27.295 22.926 1.00 75.44 405 PHE A CA 1
ATOM 3159 C C . PHE A 1 405 ? -17.717 27.944 21.533 1.00 75.44 405 PHE A C 1
ATOM 3161 O O . PHE A 1 405 ? -16.760 28.573 21.096 1.00 75.44 405 PHE A O 1
ATOM 3168 N N . LEU A 1 406 ? -18.873 27.876 20.864 1.00 81.62 406 LEU A N 1
ATOM 3169 C CA . LEU A 1 406 ? -19.072 28.513 19.556 1.00 81.62 406 LEU A CA 1
ATOM 3170 C C . LEU A 1 406 ? -19.024 30.039 19.626 1.00 81.62 406 LEU A C 1
ATOM 3172 O O . LEU A 1 406 ? -18.459 30.666 18.737 1.00 81.62 406 LEU A O 1
ATOM 3176 N N . ASN A 1 407 ? -19.540 30.641 20.698 1.00 82.38 407 ASN A N 1
ATOM 3177 C CA . ASN A 1 407 ? -19.432 32.086 20.901 1.00 82.38 407 ASN A CA 1
ATOM 3178 C C . ASN A 1 407 ? -17.983 32.527 21.150 1.00 82.38 407 ASN A C 1
ATOM 3180 O O . ASN A 1 407 ? -17.585 33.591 20.685 1.00 82.38 407 ASN A O 1
ATOM 3184 N N . GLN A 1 408 ? -17.189 31.708 21.846 1.00 79.31 408 GLN A N 1
ATOM 3185 C CA . GLN A 1 408 ? -15.761 31.960 22.046 1.00 79.31 408 GLN A CA 1
ATOM 3186 C C . GLN A 1 408 ? -14.999 31.894 20.715 1.00 79.31 408 GLN A C 1
ATOM 3188 O O . GLN A 1 408 ? -14.239 32.807 20.413 1.00 79.31 408 GLN A O 1
ATOM 3193 N N . LEU A 1 409 ? -15.276 30.881 19.883 1.00 78.38 409 LEU A N 1
ATOM 3194 C CA . LEU A 1 409 ? -14.713 30.774 18.532 1.00 78.38 409 LEU A CA 1
ATOM 3195 C C . LEU A 1 409 ? -15.180 31.887 17.581 1.00 78.38 409 LEU A C 1
ATOM 3197 O O . LEU A 1 409 ? -14.440 32.274 16.678 1.00 78.38 409 LEU A O 1
ATOM 3201 N N . ALA A 1 410 ? -16.389 32.414 17.779 1.00 81.50 410 ALA A N 1
ATOM 3202 C CA . ALA A 1 410 ? -16.890 33.535 16.997 1.00 81.50 410 ALA A CA 1
ATOM 3203 C C . ALA A 1 410 ? -16.254 34.873 17.389 1.00 81.50 410 ALA A C 1
ATOM 3205 O O . ALA A 1 410 ? -15.947 35.677 16.514 1.00 81.50 410 ALA A O 1
ATOM 3206 N N . GLY A 1 411 ? -15.988 35.094 18.681 1.00 76.31 411 GLY A N 1
ATOM 3207 C CA . GLY A 1 411 ? -15.347 36.322 19.169 1.00 76.31 411 GLY A CA 1
ATOM 3208 C C . GLY A 1 411 ? -13.922 36.546 18.646 1.00 76.31 411 GLY A C 1
ATOM 3209 O O . GLY A 1 411 ? -13.459 37.679 18.600 1.00 76.31 411 GLY A O 1
ATOM 3210 N N . ILE A 1 412 ? -13.256 35.477 18.218 1.00 74.25 412 ILE A N 1
ATOM 3211 C CA . ILE A 1 412 ? -11.884 35.463 17.682 1.00 74.25 412 ILE A CA 1
ATOM 3212 C C . ILE A 1 412 ? -11.832 35.259 16.159 1.00 74.25 412 ILE A C 1
ATOM 3214 O O . ILE A 1 412 ? -10.752 35.153 15.588 1.00 74.25 412 ILE A O 1
ATOM 3218 N N . GLY A 1 413 ? -12.991 35.181 15.496 1.00 73.75 413 GLY A N 1
ATOM 3219 C CA . GLY A 1 413 ? -13.087 35.108 14.037 1.00 73.75 413 GLY A CA 1
ATOM 3220 C C . GLY A 1 413 ? -12.897 33.725 13.401 1.00 73.75 413 GLY A C 1
ATOM 3221 O O . GLY A 1 413 ? -12.883 33.645 12.178 1.00 73.75 413 GLY A O 1
ATOM 3222 N N . TYR A 1 414 ? -12.802 32.631 14.167 1.00 74.19 414 TYR A N 1
ATOM 3223 C CA . TYR A 1 414 ? -12.701 31.275 13.590 1.00 74.19 414 TYR A CA 1
ATOM 3224 C C . TYR A 1 414 ? -14.048 30.681 13.184 1.00 74.19 414 TYR A C 1
ATOM 3226 O O . TYR A 1 414 ? -14.107 29.771 12.357 1.00 74.19 414 TYR A O 1
ATOM 3234 N N . VAL A 1 415 ? -15.138 31.191 13.753 1.00 79.88 415 VAL A N 1
ATOM 3235 C CA . VAL A 1 415 ? -16.501 30.797 13.406 1.00 79.88 415 VAL A CA 1
ATOM 3236 C C . VAL A 1 415 ? -17.329 32.049 13.125 1.00 79.88 415 VAL A C 1
ATOM 3238 O O . VAL A 1 415 ? -17.357 32.979 13.918 1.00 79.88 415 VAL A O 1
ATOM 3241 N N . GLN A 1 416 ? -18.059 32.074 12.018 1.00 83.94 416 GLN A N 1
ATOM 3242 C CA . GLN A 1 416 ? -18.971 33.158 11.674 1.00 83.94 416 GLN A CA 1
ATOM 3243 C C . GLN A 1 416 ? -20.418 32.732 11.897 1.00 83.94 416 GLN A C 1
ATOM 3245 O O . GLN A 1 416 ? -20.817 31.640 11.496 1.00 83.94 416 GLN A O 1
ATOM 3250 N N . VAL A 1 417 ? -21.231 33.609 12.488 1.00 85.88 417 VAL A N 1
ATOM 3251 C CA . VAL A 1 417 ? -22.689 33.439 12.486 1.00 85.88 417 VAL A CA 1
ATOM 3252 C C . VAL A 1 417 ? -23.201 33.823 11.100 1.00 85.88 417 VAL A C 1
ATOM 3254 O O . VAL A 1 417 ? -23.091 34.977 10.696 1.00 85.88 417 VAL A O 1
ATOM 3257 N N . VAL A 1 418 ? -23.727 32.846 10.364 1.00 85.56 418 VAL A N 1
ATOM 3258 C CA . VAL A 1 418 ? -24.152 33.001 8.960 1.00 85.56 418 VAL A CA 1
ATOM 3259 C C . VAL A 1 418 ? -25.667 33.029 8.784 1.00 85.56 418 VAL A C 1
ATOM 3261 O O . VAL A 1 418 ? -26.152 33.302 7.690 1.00 85.56 418 VAL A O 1
ATOM 3264 N N . GLY A 1 419 ? -26.433 32.769 9.845 1.00 82.12 419 GLY A N 1
ATOM 3265 C CA . GLY A 1 419 ? -27.887 32.875 9.797 1.00 82.12 419 GLY A CA 1
ATOM 3266 C C . GLY A 1 419 ? -28.587 32.328 11.032 1.00 82.12 419 GLY A C 1
ATOM 3267 O O . GLY A 1 419 ? -27.958 31.961 12.025 1.00 82.12 419 GLY A O 1
ATOM 3268 N N . GLU A 1 420 ? -29.912 32.256 10.946 1.00 82.25 420 GLU A N 1
ATOM 3269 C CA . GLU A 1 420 ? -30.774 31.664 11.963 1.00 82.25 420 GLU A CA 1
ATOM 3270 C C . GLU A 1 420 ? -31.779 30.700 11.318 1.00 82.25 420 GLU A C 1
ATOM 3272 O O . GLU A 1 420 ? -32.426 31.030 10.327 1.00 82.25 420 GLU A O 1
ATOM 3277 N N . GLU A 1 421 ? -31.936 29.512 11.896 1.00 76.94 421 GLU A N 1
ATOM 3278 C CA . GLU A 1 421 ? -32.901 28.494 11.484 1.00 76.94 421 GLU A CA 1
ATOM 3279 C C . GLU A 1 421 ? -34.076 28.442 12.478 1.00 76.94 421 GLU A C 1
ATOM 3281 O O . GLU A 1 421 ? -33.891 28.309 13.694 1.00 76.94 421 GLU A O 1
ATOM 3286 N N . LYS A 1 422 ? -35.314 28.518 11.971 1.00 70.81 422 LYS A N 1
ATOM 3287 C CA . LYS A 1 422 ? -36.546 28.284 12.746 1.00 70.81 422 LYS A CA 1
ATOM 3288 C C . LYS A 1 422 ? -37.215 26.999 12.272 1.00 70.81 422 LYS A C 1
ATOM 3290 O O . LYS A 1 422 ? -37.775 26.959 11.186 1.00 70.81 422 LYS A O 1
ATOM 3295 N N . LEU A 1 423 ? -37.206 25.973 13.121 1.00 60.00 423 LEU A N 1
ATOM 3296 C CA . LEU A 1 423 ? -37.851 24.684 12.833 1.00 60.00 423 LEU A CA 1
ATOM 3297 C C . LEU A 1 423 ? -39.356 24.671 13.159 1.00 60.00 423 LEU A C 1
ATOM 3299 O O . LEU A 1 423 ? -40.082 23.819 12.660 1.00 60.00 423 LEU A O 1
ATOM 3303 N N . THR A 1 424 ? -39.837 25.602 13.989 1.00 53.28 424 THR A N 1
ATOM 3304 C CA . THR A 1 424 ? -41.241 25.705 14.427 1.00 53.28 424 THR A CA 1
ATOM 3305 C C . THR A 1 424 ? -41.661 27.167 14.622 1.00 53.28 424 THR A C 1
ATOM 3307 O O . THR A 1 424 ? -40.831 28.037 14.883 1.00 53.28 424 THR A O 1
ATOM 3310 N N . THR A 1 425 ? -42.970 27.448 14.561 1.00 54.09 425 THR A N 1
ATOM 3311 C CA . THR A 1 425 ? -43.566 28.780 14.825 1.00 54.09 425 THR A CA 1
ATOM 3312 C C . THR A 1 425 ? -43.453 29.234 16.287 1.00 54.09 425 THR A C 1
ATOM 3314 O O . THR A 1 425 ? -43.645 30.413 16.578 1.00 54.09 425 THR A O 1
ATOM 3317 N N . LYS A 1 426 ? -43.100 28.331 17.212 1.00 44.34 426 LYS A N 1
ATOM 3318 C CA . LYS A 1 426 ? -42.783 28.634 18.617 1.00 44.34 426 LYS A CA 1
ATOM 3319 C C . LYS A 1 426 ? -41.405 28.075 18.983 1.00 44.34 426 LYS A C 1
ATOM 3321 O O . LYS A 1 426 ? -41.155 26.892 18.760 1.00 44.34 426 LYS A O 1
ATOM 3326 N N . GLY A 1 427 ? -40.542 28.916 19.558 1.00 56.03 427 GLY A N 1
ATOM 3327 C CA . GLY A 1 427 ? -39.184 28.574 20.008 1.00 56.03 427 GLY A CA 1
ATOM 3328 C C . GLY A 1 427 ? -38.154 29.658 19.667 1.00 56.03 427 GLY A C 1
ATOM 3329 O O . GLY A 1 427 ? -38.376 30.470 18.769 1.00 56.03 427 GLY A O 1
ATOM 3330 N N . ARG A 1 428 ? -37.025 29.691 20.391 1.00 59.75 428 ARG A N 1
ATOM 3331 C CA . ARG A 1 428 ? -35.903 30.589 20.069 1.00 59.75 428 ARG A CA 1
ATOM 3332 C C . ARG A 1 428 ? -35.226 30.101 18.774 1.00 59.75 428 ARG A C 1
ATOM 3334 O O . ARG A 1 428 ? -34.959 28.901 18.686 1.00 59.75 428 ARG A O 1
ATOM 3341 N N . PRO A 1 429 ? -34.958 30.981 17.793 1.00 70.12 429 PRO A N 1
ATOM 3342 C CA . PRO A 1 429 ? -34.242 30.611 16.571 1.00 70.12 429 PRO A CA 1
ATOM 3343 C C . PRO A 1 429 ? -32.874 29.984 16.880 1.00 70.12 429 PRO A C 1
ATOM 3345 O O . PRO A 1 429 ? -32.198 30.386 17.832 1.00 70.12 429 PRO A O 1
ATOM 3348 N N . ARG A 1 430 ? -32.481 28.976 16.091 1.00 83.19 430 ARG A N 1
ATOM 3349 C CA . ARG A 1 430 ? -31.169 28.324 16.186 1.00 83.19 430 ARG A CA 1
ATOM 3350 C C . ARG A 1 430 ? -30.163 29.121 15.371 1.00 83.19 430 ARG A C 1
ATOM 3352 O O . ARG A 1 430 ? -30.374 29.319 14.183 1.00 83.19 430 ARG A O 1
ATOM 3359 N N . GLN A 1 431 ? -29.065 29.546 15.981 1.00 85.06 431 GLN A N 1
ATOM 3360 C CA . GLN A 1 431 ? -27.982 30.191 15.238 1.00 85.06 431 GLN A CA 1
ATOM 3361 C C . GLN A 1 431 ? -27.247 29.163 14.372 1.00 85.06 431 GLN A C 1
ATOM 3363 O O . GLN A 1 431 ? -26.911 28.072 14.846 1.00 85.06 431 GLN A O 1
ATOM 3368 N N . LEU A 1 432 ? -27.021 29.532 13.113 1.00 85.00 432 LEU A N 1
ATOM 3369 C CA . LEU A 1 432 ? -26.204 28.803 12.157 1.00 85.00 432 LEU A CA 1
ATOM 3370 C C . LEU A 1 432 ? -24.814 29.425 12.103 1.00 85.00 432 LEU A C 1
ATOM 3372 O O . LEU A 1 432 ? -24.653 30.642 11.992 1.00 85.00 432 LEU A O 1
ATOM 3376 N N . TYR A 1 433 ? -23.821 28.555 12.150 1.00 84.94 433 TYR A N 1
ATOM 3377 C CA . TYR A 1 433 ? -22.412 28.882 12.189 1.00 84.94 433 TYR A CA 1
ATOM 3378 C C . TYR A 1 433 ? -21.708 28.320 10.948 1.00 84.94 433 TYR A C 1
ATOM 3380 O O . TYR A 1 433 ? -22.089 27.263 10.441 1.00 84.94 433 TYR A O 1
ATOM 3388 N N . LYS A 1 434 ? -20.671 29.015 10.476 1.00 83.81 434 LYS A N 1
ATOM 3389 C CA . LYS A 1 434 ? -19.741 28.572 9.428 1.00 83.81 434 LYS A CA 1
ATOM 3390 C C . LYS A 1 434 ? -18.314 28.706 9.945 1.00 83.81 434 LYS A C 1
ATOM 3392 O O . LYS A 1 434 ? -17.987 29.705 10.577 1.00 83.81 434 LYS A O 1
ATOM 3397 N N . LEU A 1 435 ? -17.479 27.704 9.707 1.00 80.56 435 LEU A N 1
ATOM 3398 C CA . LEU A 1 435 ? -16.064 27.750 10.080 1.00 80.56 435 LEU A CA 1
ATOM 3399 C C . LEU A 1 435 ? -15.277 28.527 9.024 1.00 80.56 435 LEU A C 1
ATOM 3401 O O . LEU A 1 435 ? -15.562 28.398 7.834 1.00 80.56 435 LEU A O 1
ATOM 3405 N N . LEU A 1 436 ? -14.309 29.322 9.471 1.00 74.62 436 LEU A N 1
ATOM 3406 C CA . LEU A 1 436 ? -13.437 30.143 8.624 1.00 74.62 436 LEU A CA 1
ATOM 3407 C C . LEU A 1 436 ? -11.966 29.677 8.661 1.00 74.62 436 LEU A C 1
ATOM 3409 O O . LEU A 1 436 ? -11.080 30.444 8.291 1.00 74.62 436 LEU A O 1
ATOM 3413 N N . LEU A 1 437 ? -11.717 28.459 9.160 1.00 64.94 437 LEU A N 1
ATOM 3414 C CA . LEU A 1 437 ? -10.384 27.866 9.329 1.00 64.94 437 LEU A CA 1
ATOM 3415 C C . LEU A 1 437 ? -9.801 27.298 8.038 1.00 64.94 437 LEU A C 1
ATOM 3417 O O . LEU A 1 437 ? -10.574 26.670 7.278 1.00 64.94 437 LEU A O 1
#

Sequence (437 aa):
MAIYEKRHEPIFTVAVVGPVDLVNKTLCLANRFPNLKLQGCPYAEEAEVANLVRTQHRQVDMILFTGQVAYQRAAMEVTSDTPMLYVPYTISWLYPSLFRLKEKADLTILTIDSFPRTVIEEAYSALGLDSDNIYVQEEQTLGGKDIILNFHRDHYLRGLSSGAITCWRSIYKELVNLGIPCDLSLPTEGPIIETLEKAFLIGESVRNKESQVVVGLIEINNSSLVTSEYDPQRLQLEIYATILDYVKETDGYLITTGLNNFLFFTTRGLFERSTNWGTSMPLLNLIKKRFKLTARVGVGFGLTAQQAGTNALIALNKTRENGDSCCYVLMEDKSILGPLGCAKPVHYELATTDKKVLEQAEAAGISSISLKRVIACMASLGKETFSANDLAPLLGVSLRSTHRFLNQLAGIGYVQVVGEEKLTTKGRPRQLYKLLL

InterPro domains:
  IPR036390 Winged helix DNA-binding domain superfamily [SSF46785] (384-434)
  IPR043128 Reverse transcriptase/Diguanylate cyclase domain [G3DSA:3.30.70.270] (210-331)

Solvent-accessible surface area (backbone atoms only — not comparable to full-atom values): 23470 Å² total; per-residue (Å²): 137,81,79,81,72,80,72,80,71,85,65,45,33,31,36,29,36,26,47,55,69,54,26,53,54,51,59,64,60,39,75,81,38,86,61,52,42,74,42,80,45,62,43,95,50,80,83,51,41,44,59,53,47,69,70,40,50,86,77,36,68,28,40,36,19,68,33,54,69,54,40,54,53,25,64,75,72,46,93,67,96,44,52,74,48,49,25,69,88,50,46,69,25,47,52,63,31,53,61,68,35,53,87,63,27,54,80,57,23,26,31,38,40,62,48,54,67,70,46,51,48,50,42,27,53,76,70,75,45,68,51,87,49,47,47,70,48,49,60,87,58,91,58,54,76,66,50,58,44,47,54,49,50,53,35,40,77,68,69,63,21,47,25,37,40,30,67,45,70,72,49,44,54,52,36,54,74,72,71,44,42,64,34,70,40,54,82,47,69,64,52,51,50,56,42,49,52,51,53,48,53,52,50,51,51,56,52,53,54,33,64,26,38,25,24,35,36,38,41,50,57,80,83,76,87,70,96,55,87,63,62,60,58,54,53,47,52,54,50,48,50,55,52,49,53,55,36,51,77,35,74,32,50,82,45,79,79,48,99,49,30,38,37,37,40,35,29,40,48,41,51,30,61,70,15,62,72,47,44,34,42,61,66,56,54,50,44,34,70,76,70,71,39,39,35,31,33,3,25,5,31,14,98,40,69,67,50,2,44,54,27,8,51,52,17,34,56,53,22,72,77,40,50,64,66,28,26,22,35,19,41,71,88,46,34,35,41,30,45,28,60,38,102,61,42,26,62,38,54,73,70,82,84,54,62,66,53,46,54,51,14,60,75,50,77,47,53,48,50,59,50,44,46,49,55,26,42,46,62,61,67,73,53,82,60,45,35,44,80,67,46,15,72,57,69,33,47,54,57,68,59,34,45,55,51,51,51,46,35,34,77,69,62,45,27,42,81,75,49,69,48,71,95,54,101,72,75,82,66,42,55,26,33,28,77,68,121